Protein 3WCS (pdb70)

Sequence (478 aa):
ASQTSFSFQRFNETNLILQRDATVSSKGQLRLTNVNDNGEPTLSSLGRAFYSAPIQIWDNTTGAVASFATSFTFNIDVPNNSGPADGLAFVLLPVGSQPKDKGGLLGLFNNYKYDSNAHTVAVEFDTLYNVHWDPKPRHIGIDVNSIKSIKTTTWDFVKGENAEVLITYDSSTKLLVASLVYPSLKTSFIVSDTVDLKSVLPEWVIVGFTATTGITKGNVETNDILSWSFASKLSDGTASQTSFSFQRFNETNLILQRDATVSSKGQLRLTNVNEPTLSSLGRAFYSAPIQIWDNTTGAVASFATSFTFNIDVPNNSGPADGLAFVLLPVGSQPKDKGGLLGLFNNYKYDSNAHTVAVEFDTLYNVHWDPKPRHIGIDVNSIKSIKTTTWDFVKGENAEVLITYDSSTKLLVASLVYPSLKTSFIVSDTVDLKSVLPEWVIVGFTATTGITKGNVETNDILSWSFASKLSLNLANFAL

Structure (mmCIF, N/CA/C/O backbone):
data_3WCS
#
_entry.id   3WCS
#
_cell.length_a   76.579
_cell.length_b   196.193
_cell.length_c   98.655
_cell.angle_alpha   90.00
_cell.angle_beta   90.00
_cell.angle_gamma   90.00
#
_symmetry.space_group_name_H-M   'C 2 2 21'
#
loop_
_entity.id
_entity.type
_entity.pdbx_description
1 polymer Erythroagglutinin
2 branched beta-D-galactopyranose-(1-4)-2-acetamido-2-deoxy-beta-D-glucopyranose-(1-2)-alpha-D-mannopyranose
3 branched 2-acetamido-2-deoxy-beta-D-glucopyranose-(1-2)-alpha-D-mannopyranose
4 non-polymer 2-acetamido-2-deoxy-beta-D-glucopyranose
5 non-polymer 'MANGANESE (II) ION'
6 non-polymer 'CALCIUM ION'
7 non-polymer 1,2-ETHANEDIOL
8 water water
#
loop_
_atom_site.group_PDB
_atom_site.id
_atom_site.type_symbol
_atom_site.label_atom_id
_atom_site.label_alt_id
_atom_site.label_comp_id
_atom_site.label_asym_id
_atom_site.label_entity_id
_atom_site.label_seq_id
_atom_site.pdbx_PDB_ins_code
_atom_site.Cartn_x
_atom_site.Cartn_y
_atom_site.Cartn_z
_atom_site.occupancy
_atom_site.B_iso_or_equiv
_atom_site.auth_seq_id
_atom_site.auth_comp_id
_atom_site.auth_asym_id
_atom_site.auth_atom_id
_atom_site.pdbx_PDB_model_num
ATOM 1 N N . ALA A 1 1 ? 9.241 59.200 -32.221 1.00 31.65 22 ALA A N 1
ATOM 2 C CA . ALA A 1 1 ? 9.173 58.253 -33.369 1.00 30.59 22 ALA A CA 1
ATOM 3 C C . ALA A 1 1 ? 8.277 57.034 -33.112 1.00 28.67 22 ALA A C 1
ATOM 4 O O . ALA A 1 1 ? 7.202 56.926 -33.713 1.00 29.35 22 ALA A O 1
ATOM 6 N N . SER A 1 2 ? 8.724 56.087 -32.281 1.00 25.42 23 SER A N 1
ATOM 7 C CA . SER A 1 2 ? 7.786 55.149 -31.649 1.00 24.78 23 SER A CA 1
ATOM 8 C C . SER A 1 2 ? 7.424 55.779 -30.303 1.00 24.40 23 SER A C 1
ATOM 9 O O . SER A 1 2 ? 8.308 56.221 -29.580 1.00 22.39 23 SER A O 1
ATOM 12 N N . GLN A 1 3 ? 6.138 55.835 -29.960 1.00 21.38 24 GLN A N 1
ATOM 13 C CA . GLN A 1 3 ? 5.744 56.390 -28.664 1.00 24.09 24 GLN A CA 1
ATOM 14 C C . GLN A 1 3 ? 4.698 55.496 -28.013 1.00 23.02 24 GLN A C 1
ATOM 15 O O . GLN A 1 3 ? 3.823 54.965 -28.694 1.00 22.08 24 GLN A O 1
ATOM 21 N N . THR A 1 4 ? 4.794 55.328 -26.695 1.00 22.89 25 THR A N 1
ATOM 22 C CA . THR A 1 4 ? 3.794 54.563 -25.956 1.00 22.50 25 THR A CA 1
ATOM 23 C C . THR A 1 4 ? 3.483 55.305 -24.675 1.00 22.65 25 THR A C 1
ATOM 24 O O . THR A 1 4 ? 4.369 55.863 -24.045 1.00 20.90 25 THR A O 1
ATOM 28 N N . SER A 1 5 ? 2.214 55.335 -24.273 1.00 19.39 26 SER A N 1
ATOM 29 C CA . SER A 1 5 ? 1.923 55.843 -22.955 1.00 20.71 26 SER A CA 1
ATOM 30 C C . SER A 1 5 ? 0.652 55.189 -22.433 1.00 20.21 26 SER A C 1
ATOM 31 O O . SER A 1 5 ? -0.198 54.745 -23.204 1.00 21.81 26 SER A O 1
ATOM 34 N N . PHE A 1 6 ? 0.539 55.133 -21.117 1.00 18.21 27 PHE A N 1
ATOM 35 C CA . PHE A 1 6 ? -0.704 54.669 -20.502 1.00 17.39 27 PHE A CA 1
ATOM 36 C C . PHE A 1 6 ? -0.793 55.270 -19.114 1.00 18.38 27 PHE A C 1
ATOM 37 O O . PHE A 1 6 ? 0.201 55.652 -18.540 1.00 17.15 27 PHE A O 1
ATOM 45 N N . SER A 1 7 ? -2.001 55.374 -18.571 1.00 16.63 28 SER A N 1
ATOM 46 C CA . SER A 1 7 ? -2.133 55.915 -17.229 1.00 17.49 28 SER A CA 1
ATOM 47 C C . SER A 1 7 ? -3.373 55.283 -16.625 1.00 18.31 28 SER A C 1
ATOM 48 O O . SER A 1 7 ? -4.458 55.337 -17.237 1.00 18.56 28 SER A O 1
ATOM 51 N N . PHE A 1 8 ? -3.224 54.687 -15.441 1.00 17.69 29 PHE A N 1
ATOM 52 C CA . PHE A 1 8 ? -4.372 54.048 -14.779 1.00 18.53 29 PHE A CA 1
ATOM 53 C C . PHE A 1 8 ? -4.508 54.545 -13.348 1.00 19.02 29 PHE A C 1
ATOM 54 O O . PHE A 1 8 ? -3.530 54.596 -12.610 1.00 17.44 29 PHE A O 1
ATOM 62 N N . GLN A 1 9 ? -5.725 54.930 -12.961 1.00 18.71 30 GLN A N 1
ATOM 63 C CA . GLN A 1 9 ? -5.992 55.279 -11.554 1.00 19.87 30 GLN A CA 1
ATOM 64 C C . GLN A 1 9 ? -6.563 54.087 -10.797 1.00 19.41 30 GLN A C 1
ATOM 65 O O . GLN A 1 9 ? -6.513 54.051 -9.558 1.00 18.72 30 GLN A O 1
ATOM 71 N N . ARG A 1 10 ? -7.101 53.134 -11.557 1.00 18.66 31 ARG A N 1
ATOM 72 C CA . ARG A 1 10 ? -7.594 51.870 -11.052 1.00 18.09 31 ARG A CA 1
ATOM 73 C C . ARG A 1 10 ? -7.161 50.776 -11.997 1.00 17.39 31 ARG A C 1
ATOM 74 O O . ARG A 1 10 ? -7.095 51.000 -13.223 1.00 18.40 31 ARG A O 1
ATOM 82 N N . PHE A 1 11 ? -6.934 49.592 -11.454 1.00 17.66 32 PHE A N 1
ATOM 83 C CA . PHE A 1 11 ? -6.370 48.473 -12.202 1.00 18.60 32 PHE A CA 1
ATOM 84 C C . PHE A 1 11 ? -7.383 47.384 -12.490 1.00 19.30 32 PHE A C 1
ATOM 85 O O . PHE A 1 11 ? -8.414 47.256 -11.802 1.00 18.79 32 PHE A O 1
ATOM 93 N N . ASN A 1 12 ? -7.081 46.622 -13.532 1.00 18.86 33 ASN A N 1
ATOM 94 C CA . ASN A 1 12 ? -7.795 45.422 -13.878 1.00 20.60 33 ASN A CA 1
ATOM 95 C C . ASN A 1 12 ? -6.834 44.426 -14.489 1.00 20.77 33 ASN A C 1
ATOM 96 O O . ASN A 1 12 ? -5.920 44.812 -15.208 1.00 20.73 33 ASN A O 1
ATOM 101 N N . GLU A 1 13 ? -7.048 43.137 -14.237 1.00 20.81 34 GLU A N 1
ATOM 102 C CA . GLU A 1 13 ? -6.116 42.101 -14.691 1.00 22.80 34 GLU A CA 1
ATOM 103 C C . GLU A 1 13 ? -6.036 41.938 -16.221 1.00 20.89 34 GLU A C 1
ATOM 104 O O . GLU A 1 13 ? -5.063 41.406 -16.735 1.00 20.37 34 GLU A O 1
ATOM 110 N N . THR A 1 14 ? -7.061 42.408 -16.936 1.00 18.96 35 THR A N 1
ATOM 111 C CA . THR A 1 14 ? -7.166 42.141 -18.386 1.00 19.41 35 THR A CA 1
ATOM 112 C C . THR A 1 14 ? -5.966 42.605 -19.218 1.00 19.27 35 THR A C 1
ATOM 113 O O . THR A 1 14 ? -5.581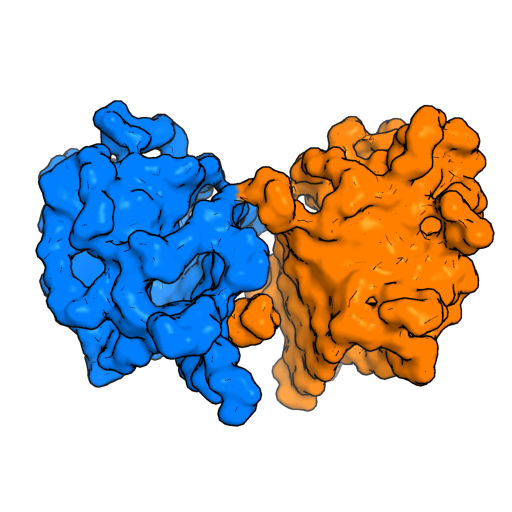 41.917 -20.157 1.00 20.46 35 THR A O 1
ATOM 117 N N . ASN A 1 15 ? -5.385 43.755 -18.866 1.00 18.16 36 ASN A N 1
ATOM 118 C CA . ASN A 1 15 ? -4.242 44.301 -19.612 1.00 17.87 36 ASN A CA 1
ATOM 119 C C . ASN A 1 15 ? -2.915 44.181 -18.853 1.00 17.98 36 ASN A C 1
ATOM 120 O O . ASN A 1 15 ? -1.944 44.854 -19.194 1.00 19.85 36 ASN A O 1
ATOM 125 N N . LEU A 1 16 ? -2.905 43.347 -17.818 1.00 17.03 37 LEU A N 1
ATOM 126 C CA . LEU A 1 16 ? -1.698 43.094 -17.017 1.00 17.60 37 LEU A CA 1
ATOM 127 C C . LEU A 1 16 ? -1.268 41.638 -17.125 1.00 18.41 37 LEU A C 1
ATOM 128 O O . LEU A 1 16 ? -2.077 40.760 -17.368 1.00 18.55 37 LEU A O 1
ATOM 133 N N . ILE A 1 17 ? 0.035 41.393 -16.976 1.00 17.84 38 ILE A N 1
ATOM 134 C CA . ILE A 1 17 ? 0.551 40.052 -16.790 1.00 19.09 38 ILE A CA 1
ATOM 135 C C . ILE A 1 17 ? 0.880 39.928 -15.307 1.00 19.80 38 ILE A C 1
ATOM 136 O O . ILE A 1 17 ? 1.771 40.616 -14.812 1.00 20.10 38 ILE A O 1
ATOM 141 N N . LEU A 1 18 ? 0.148 39.064 -14.601 1.00 19.32 39 LEU A N 1
ATOM 142 C CA . LEU A 1 18 ? 0.351 38.886 -13.170 1.00 19.30 39 LEU A CA 1
ATOM 143 C C . LEU A 1 18 ? 1.058 37.588 -12.878 1.00 19.40 39 LEU A C 1
ATOM 144 O O . LEU A 1 18 ? 0.706 36.526 -13.425 1.00 19.93 39 LEU A O 1
ATOM 149 N N . GLN A 1 19 ? 2.069 37.675 -12.016 1.00 19.15 40 GLN A N 1
ATOM 150 C CA . GLN A 1 19 ? 2.860 36.518 -11.647 1.00 18.49 40 GLN A CA 1
ATOM 151 C C . GLN A 1 19 ? 2.821 36.234 -10.153 1.00 18.34 40 GLN A C 1
ATOM 152 O O . GLN A 1 19 ? 2.880 37.152 -9.331 1.00 18.08 40 GLN A O 1
ATOM 158 N N . ARG A 1 20 ? 2.743 34.946 -9.824 1.00 18.91 41 ARG A N 1
ATOM 159 C CA . ARG A 1 20 ? 2.793 34.474 -8.439 1.00 21.16 41 ARG A CA 1
ATOM 160 C C . ARG A 1 20 ? 1.685 35.058 -7.592 1.00 20.58 41 ARG A C 1
ATOM 161 O O . ARG A 1 20 ? 0.508 34.866 -7.928 1.00 20.63 41 ARG A O 1
ATOM 169 N N . ASP A 1 21 ? 2.016 35.776 -6.515 1.00 19.74 42 ASP A N 1
ATOM 170 C CA . ASP A 1 21 ? 0.963 36.261 -5.600 1.00 20.38 42 ASP A CA 1
ATOM 171 C C . ASP A 1 21 ? 0.236 37.546 -5.997 1.00 20.02 42 ASP A C 1
ATOM 172 O O . ASP A 1 21 ? -0.681 37.951 -5.299 1.00 20.15 42 ASP A O 1
ATOM 177 N N . ALA A 1 22 ? 0.632 38.187 -7.102 1.00 19.09 43 ALA A N 1
ATOM 178 C CA . ALA A 1 22 ? 0.055 39.463 -7.488 1.00 17.84 43 ALA A CA 1
ATOM 179 C C . ALA A 1 22 ? -1.424 39.316 -7.828 1.00 17.91 43 ALA A C 1
ATOM 180 O O . ALA A 1 22 ? -1.788 38.394 -8.549 1.00 19.35 43 ALA A O 1
ATOM 182 N N . THR A 1 23 ? -2.244 40.217 -7.304 1.00 17.61 44 THR A N 1
ATOM 183 C CA . THR A 1 23 ? -3.689 40.236 -7.620 1.00 18.22 44 THR A CA 1
ATOM 184 C C . THR A 1 23 ? -4.164 41.648 -7.890 1.00 18.11 44 THR A C 1
ATOM 185 O O . THR A 1 23 ? -3.492 42.612 -7.539 1.00 19.44 44 THR A O 1
ATOM 189 N N . VAL A 1 24 ? -5.349 41.774 -8.500 1.00 17.97 45 VAL A N 1
ATOM 190 C CA 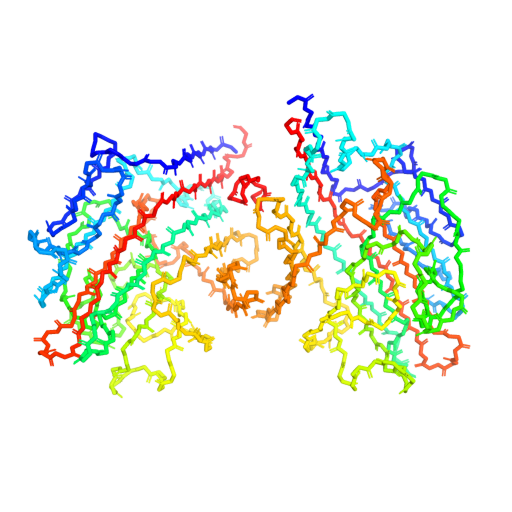. VAL A 1 24 ? -6.027 43.044 -8.547 1.00 17.35 45 VAL A CA 1
ATOM 191 C C . VAL A 1 24 ? -7.266 42.886 -7.653 1.00 17.66 45 VAL A C 1
ATOM 192 O O . VAL A 1 24 ? -8.031 41.925 -7.831 1.00 17.26 45 VAL A O 1
ATOM 196 N N . SER A 1 25 ? -7.414 43.793 -6.682 1.00 17.19 46 SER A N 1
ATOM 197 C CA . SER A 1 25 ? -8.515 43.716 -5.684 1.00 17.63 46 SER A CA 1
ATOM 198 C C . SER A 1 25 ? -9.826 44.222 -6.248 1.00 18.57 46 SER A C 1
ATOM 199 O O . SER A 1 25 ? -9.865 44.839 -7.299 1.00 18.18 46 SER A O 1
ATOM 202 N N . SER A 1 26 ? -10.896 44.022 -5.485 1.00 19.72 47 SER A N 1
ATOM 203 C CA . SER A 1 26 ? -12.207 44.507 -5.914 1.00 19.78 47 SER A CA 1
ATOM 204 C C . SER A 1 26 ? -12.307 46.045 -5.907 1.00 19.15 47 SER A C 1
ATOM 205 O O . SER A 1 26 ? -13.262 46.618 -6.466 1.00 20.10 47 SER A O 1
ATOM 208 N N . LYS A 1 27 ? -11.311 46.708 -5.297 1.00 17.16 48 LYS A N 1
ATOM 209 C CA . LYS A 1 27 ? -11.205 48.158 -5.303 1.00 17.03 48 LYS A CA 1
ATOM 210 C C . LYS A 1 27 ? -10.269 48.646 -6.425 1.00 17.49 48 LYS A C 1
ATOM 211 O O . LYS A 1 27 ? -10.016 49.845 -6.527 1.00 18.40 48 LYS A O 1
ATOM 217 N N . GLY A 1 28 ? -9.751 47.709 -7.215 1.00 18.16 49 GLY A N 1
ATOM 218 C CA . GLY A 1 28 ? -8.958 48.053 -8.399 1.00 18.10 49 GLY A CA 1
ATOM 219 C C . GLY A 1 28 ? -7.557 48.444 -7.950 1.00 18.79 49 GLY A C 1
ATOM 220 O O . GLY A 1 28 ? -6.905 49.276 -8.585 1.00 18.65 49 GLY A O 1
ATOM 221 N N . GLN A 1 29 ? -7.137 47.914 -6.805 1.00 18.28 50 GLN A N 1
ATOM 222 C CA . GLN A 1 29 ? -5.747 48.115 -6.353 1.00 17.37 50 GLN A CA 1
ATOM 223 C C . GLN A 1 29 ? -4.876 46.962 -6.816 1.00 16.95 50 GLN A C 1
ATOM 224 O O . GLN A 1 29 ? -5.274 45.800 -6.800 1.00 17.04 50 GLN A O 1
ATOM 230 N N . LEU A 1 30 ? -3.654 47.268 -7.265 1.00 17.23 51 LEU A N 1
ATOM 231 C CA . LEU A 1 30 ? -2.741 46.222 -7.666 1.00 15.98 51 LEU A CA 1
ATOM 232 C C . LEU A 1 30 ? -1.949 45.768 -6.445 1.00 17.79 51 LEU A C 1
ATOM 233 O O . LEU A 1 30 ? -1.037 46.463 -6.002 1.00 16.23 51 LEU A O 1
ATOM 238 N N . ARG A 1 31 ? -2.332 44.620 -5.887 1.00 17.04 52 ARG A N 1
ATOM 239 C CA . ARG A 1 31 ? -1.748 44.149 -4.623 1.00 16.79 52 ARG A CA 1
ATOM 240 C C . ARG A 1 31 ? -0.656 43.156 -4.989 1.00 16.44 52 ARG A C 1
ATOM 241 O O . ARG A 1 31 ? -0.904 41.994 -5.313 1.00 16.05 52 ARG A O 1
ATOM 249 N N . LEU A 1 32 ? 0.586 43.616 -4.974 1.00 17.07 53 LEU A N 1
ATOM 250 C CA . LEU A 1 32 ? 1.639 42.765 -5.477 1.00 17.53 53 LEU A CA 1
ATOM 251 C C . LEU A 1 32 ? 1.897 41.529 -4.628 1.00 18.69 53 LEU A C 1
ATOM 252 O O . LEU A 1 32 ? 2.221 40.476 -5.159 1.00 18.61 53 LEU A O 1
ATOM 257 N N . THR A 1 33 ? 1.769 41.668 -3.312 1.00 17.63 54 THR A N 1
ATOM 258 C CA . THR A 1 33 ? 1.989 40.538 -2.420 1.00 17.74 54 THR A CA 1
ATOM 259 C C . THR A 1 33 ? 0.707 40.164 -1.691 1.00 18.41 54 THR A C 1
ATOM 260 O O . THR A 1 33 ? -0.247 40.932 -1.669 1.00 19.54 54 THR A O 1
ATOM 264 N N . ASN A 1 34 ? 0.699 38.969 -1.119 1.00 19.15 55 ASN A N 1
ATOM 265 C CA . ASN A 1 34 ? -0.523 38.387 -0.563 1.00 20.99 55 ASN A CA 1
ATOM 266 C C . ASN A 1 34 ? -1.053 39.092 0.681 1.00 21.08 55 ASN A C 1
ATOM 267 O O . ASN A 1 34 ? -0.295 39.467 1.570 1.00 20.02 55 ASN A O 1
ATOM 272 N N . VAL A 1 35 ? -2.377 39.262 0.738 1.00 20.84 56 VAL A N 1
ATOM 273 C CA . VAL A 1 35 ? -3.030 39.827 1.908 1.00 23.27 56 VAL A CA 1
ATOM 274 C C . VAL A 1 35 ? -4.173 38.853 2.227 1.00 25.36 56 VAL A C 1
ATOM 275 O O . VAL A 1 35 ? -4.912 38.460 1.326 1.00 26.29 56 VAL A O 1
ATOM 279 N N . ASN A 1 36 ? -4.292 38.414 3.481 1.00 25.87 57 ASN A N 1
ATOM 280 C CA . ASN A 1 36 ? -5.303 37.387 3.790 1.00 26.96 57 ASN A CA 1
ATOM 281 C C . ASN A 1 36 ? -6.682 38.022 3.953 1.00 28.68 57 ASN A C 1
ATOM 282 O O . ASN A 1 36 ? -6.816 39.235 3.796 1.00 25.83 57 ASN A O 1
ATOM 287 N N . ASP A 1 37 ? -7.693 37.209 4.265 1.00 31.10 58 ASP A N 1
ATOM 288 C CA . ASP A 1 37 ? -9.064 37.712 4.397 1.00 34.62 58 ASP A CA 1
ATOM 289 C C . ASP A 1 37 ? -9.263 38.658 5.574 1.00 34.94 58 ASP A C 1
ATOM 290 O O . ASP A 1 37 ? -10.270 39.375 5.622 1.00 35.55 58 ASP A O 1
ATOM 295 N N . ASN A 1 38 ? -8.301 38.682 6.505 1.00 33.44 59 ASN A N 1
ATOM 296 C CA . ASN A 1 38 ? -8.320 39.633 7.629 1.00 32.87 59 ASN A CA 1
ATOM 297 C C . ASN A 1 38 ? -7.702 40.984 7.306 1.00 33.22 59 ASN A C 1
ATOM 298 O O . ASN A 1 38 ? -7.662 41.878 8.158 1.00 34.58 59 ASN A O 1
ATOM 303 N N . GLY A 1 39 ? -7.214 41.124 6.078 1.00 31.24 60 GLY A N 1
ATOM 304 C CA . GLY A 1 39 ? -6.568 42.347 5.632 1.00 29.37 60 GLY A CA 1
ATOM 305 C C . GLY A 1 39 ? -5.107 42.379 6.059 1.00 28.34 60 GLY A C 1
ATOM 306 O O . GLY A 1 39 ? -4.493 43.440 6.052 1.00 30.85 60 GLY A O 1
ATOM 307 N N . GLU A 1 40 ? -4.556 41.227 6.438 1.00 25.96 61 GLU A N 1
ATOM 308 C CA . GLU A 1 40 ? -3.178 41.188 6.965 1.00 27.47 61 GLU A CA 1
ATOM 309 C C . GLU A 1 40 ? -2.227 40.577 5.959 1.00 23.38 61 GLU A C 1
ATOM 310 O O . GLU A 1 40 ? -2.535 39.542 5.376 1.00 23.72 61 GLU A O 1
ATOM 316 N N . PRO A 1 41 ? -1.048 41.211 5.764 1.00 22.36 62 PRO A N 1
ATOM 317 C CA . PRO A 1 41 ? -0.086 40.683 4.809 1.00 21.79 62 PRO A CA 1
ATOM 318 C C . PRO A 1 41 ? 0.568 39.409 5.360 1.00 22.04 62 PRO A C 1
ATOM 319 O O . PRO A 1 41 ? 0.723 39.264 6.577 1.00 21.40 62 PRO A O 1
ATOM 323 N N . THR A 1 42 ? 0.938 38.493 4.476 1.00 21.99 63 THR A N 1
ATOM 324 C CA . THR A 1 42 ? 1.462 37.215 4.902 1.00 22.37 63 THR A CA 1
ATOM 325 C C . THR A 1 42 ? 2.941 37.068 4.532 1.00 22.64 63 THR A C 1
ATOM 326 O O . THR A 1 42 ? 3.444 37.793 3.658 1.00 22.84 63 THR A O 1
ATOM 330 N N . LEU A 1 43 ? 3.616 36.138 5.203 1.00 22.13 64 LEU A N 1
ATOM 331 C CA . LEU A 1 43 ? 5.072 35.950 5.046 1.00 22.21 64 LEU A CA 1
ATOM 332 C C . LEU A 1 43 ? 5.427 35.184 3.790 1.00 21.16 64 LEU A C 1
ATOM 333 O O . LEU A 1 43 ? 4.623 34.429 3.265 1.00 20.35 64 LEU A O 1
ATOM 338 N N . SER A 1 44 ? 6.671 35.351 3.341 1.00 20.62 65 SER A N 1
ATOM 339 C CA . SER A 1 44 ? 7.213 34.631 2.203 1.00 20.88 65 SER A CA 1
ATOM 340 C C . SER A 1 44 ? 6.390 34.800 0.922 1.00 20.53 65 SER A C 1
ATOM 341 O O . SER A 1 44 ? 6.324 33.891 0.109 1.00 20.79 65 SER A O 1
ATOM 344 N N . SER A 1 45 ? 5.825 35.994 0.749 1.00 19.94 66 SER A N 1
ATOM 345 C CA . SER A 1 45 ? 5.050 36.316 -0.444 1.00 19.97 66 SER A CA 1
ATOM 346 C C . SER A 1 45 ? 5.941 36.950 -1.523 1.00 20.40 66 SER A C 1
ATOM 347 O O . SER A 1 45 ? 6.924 37.620 -1.217 1.00 18.94 66 SER A O 1
ATOM 350 N N . LEU A 1 46 ? 5.597 36.700 -2.782 1.00 19.47 67 LEU A N 1
ATOM 351 C CA . LEU A 1 46 ? 6.299 37.292 -3.923 1.00 19.39 67 LEU A CA 1
ATOM 352 C C . LEU A 1 46 ? 5.241 37.465 -4.998 1.00 18.55 67 LEU A C 1
ATOM 353 O O . LEU A 1 46 ? 4.512 36.529 -5.281 1.00 19.66 67 LEU A O 1
ATOM 358 N N . GLY A 1 47 ? 5.165 38.654 -5.587 1.00 17.41 68 GLY A N 1
ATOM 359 C CA . GLY A 1 47 ? 4.333 38.825 -6.792 1.00 16.85 68 GLY A CA 1
ATOM 360 C C . GLY A 1 47 ? 4.965 39.832 -7.739 1.00 17.01 68 GLY A C 1
ATOM 361 O O . GLY A 1 47 ? 5.724 40.709 -7.307 1.00 15.53 68 GLY A O 1
ATOM 362 N N . ARG A 1 48 ? 4.619 39.736 -9.028 1.00 16.40 69 ARG A N 1
ATOM 363 C CA . ARG A 1 48 ? 5.109 40.692 -10.016 1.00 15.24 69 ARG A CA 1
ATOM 364 C C . ARG A 1 48 ? 3.966 40.990 -10.961 1.00 15.28 69 ARG A C 1
ATOM 365 O O . ARG A 1 48 ? 3.041 40.183 -11.090 1.00 15.45 69 ARG A O 1
ATOM 373 N N . ALA A 1 49 ? 3.986 42.170 -11.565 1.00 15.56 70 ALA A N 1
ATOM 374 C CA . ALA A 1 49 ? 2.909 42.579 -12.470 1.00 16.17 70 ALA A CA 1
ATOM 375 C C . ALA A 1 49 ? 3.488 43.446 -13.560 1.00 15.73 70 ALA A C 1
ATOM 376 O O . ALA A 1 49 ? 4.204 44.397 -13.269 1.00 17.03 70 ALA A O 1
ATOM 378 N N . PHE A 1 50 ? 3.126 43.165 -14.817 1.00 16.27 71 PHE A N 1
ATOM 379 C CA . PHE A 1 50 ? 3.630 43.957 -15.929 1.00 16.34 71 PHE A CA 1
ATOM 380 C C . PHE A 1 50 ? 2.537 44.415 -16.865 1.00 16.47 71 PHE A C 1
ATOM 381 O O . PHE A 1 50 ? 1.492 43.771 -16.963 1.00 16.34 71 PHE A O 1
ATOM 389 N N . TYR A 1 51 ? 2.802 45.504 -17.581 1.00 15.61 72 TYR A N 1
ATOM 390 C CA . TYR A 1 51 ? 1.891 45.893 -18.686 1.00 17.36 72 TYR A CA 1
ATOM 391 C C . TYR A 1 51 ? 1.892 44.837 -19.791 1.00 18.64 72 TYR A C 1
ATOM 392 O O . TYR A 1 51 ? 2.934 44.287 -20.118 1.00 18.01 72 TYR A O 1
ATOM 401 N N . SER A 1 52 ? 0.729 44.539 -20.376 1.00 17.83 73 SER A N 1
ATOM 402 C CA . SER A 1 52 ? 0.689 43.394 -21.289 1.00 19.38 73 SER A CA 1
ATOM 403 C C . SER A 1 52 ? 1.476 43.575 -22.607 1.00 19.54 73 SER A C 1
ATOM 404 O O . SER A 1 52 ? 1.888 42.570 -23.184 1.00 23.65 73 SER A O 1
ATOM 407 N N . ALA A 1 53 ? 1.719 44.808 -23.055 1.00 17.34 74 ALA A N 1
ATOM 408 C CA . ALA A 1 53 ? 2.485 45.023 -24.306 1.00 17.38 74 ALA A CA 1
ATOM 409 C C . ALA A 1 53 ? 3.974 45.245 -24.016 1.00 17.21 74 ALA A C 1
ATOM 410 O O . ALA A 1 53 ? 4.301 46.078 -23.177 1.00 17.05 74 ALA A O 1
ATOM 412 N N . PRO A 1 54 ? 4.864 44.541 -24.743 1.00 18.02 75 PRO A N 1
ATOM 413 C CA . PRO A 1 54 ? 6.301 44.868 -24.625 1.00 18.20 75 PRO A CA 1
ATOM 414 C C . PRO A 1 54 ? 6.593 46.278 -25.096 1.00 18.09 75 PRO A C 1
ATOM 415 O O . PRO A 1 54 ? 5.878 46.817 -25.952 1.00 17.61 75 PRO A O 1
ATOM 419 N N . ILE A 1 55 ? 7.666 46.859 -24.566 1.00 17.88 76 ILE A N 1
ATOM 420 C CA . ILE A 1 55 ? 8.042 48.232 -24.848 1.00 18.03 76 ILE A CA 1
ATOM 421 C C . ILE A 1 55 ? 9.432 48.172 -25.480 1.00 17.69 76 ILE A C 1
ATOM 422 O O . ILE A 1 55 ? 10.293 47.496 -24.939 1.00 17.25 76 ILE A O 1
ATOM 427 N N . GLN A 1 56 ? 9.629 48.839 -26.614 1.00 17.45 77 GLN A N 1
ATOM 428 C CA . GLN A 1 56 ? 10.969 48.897 -27.209 1.00 17.59 77 GLN A CA 1
ATOM 429 C C . GLN A 1 56 ? 11.845 49.944 -26.506 1.00 17.34 77 GLN A C 1
ATOM 430 O O . GLN A 1 56 ? 11.538 51.149 -26.478 1.00 16.59 77 GLN A O 1
ATOM 436 N N . ILE A 1 57 ? 12.981 49.462 -25.988 1.00 18.81 78 ILE A N 1
ATOM 437 C CA . ILE A 1 57 ? 13.903 50.264 -25.194 1.00 20.13 78 ILE A CA 1
ATOM 438 C C . ILE A 1 57 ? 15.061 50.760 -26.063 1.00 18.72 78 ILE A C 1
ATOM 439 O O . ILE A 1 57 ? 15.517 51.885 -25.905 1.00 18.96 78 ILE A O 1
ATOM 444 N N . TRP A 1 58 ? 15.487 49.935 -27.007 1.00 18.26 79 TRP A N 1
ATOM 445 C CA . TRP A 1 58 ? 16.509 50.372 -27.963 1.00 19.87 79 TRP A CA 1
ATOM 446 C C . TRP A 1 58 ? 16.421 49.642 -29.260 1.00 19.94 79 TRP A C 1
ATOM 447 O O . TRP A 1 58 ? 15.690 48.652 -29.379 1.00 19.33 79 TRP A O 1
ATOM 458 N N . ASP A 1 59 ? 17.140 50.140 -30.261 1.00 22.51 80 ASP A N 1
ATOM 459 C CA . ASP A 1 59 ? 17.097 49.576 -31.617 1.00 23.54 80 ASP A CA 1
ATOM 460 C C . ASP A 1 59 ? 18.513 49.311 -32.096 1.00 24.39 80 ASP A C 1
ATOM 461 O O . ASP A 1 59 ? 19.279 50.237 -32.169 1.00 22.66 80 ASP A O 1
ATOM 466 N N . ASN A 1 60 ? 18.811 48.068 -32.464 1.00 27.50 81 ASN A N 1
ATOM 467 C CA . ASN A 1 60 ? 20.180 47.655 -32.835 1.00 31.92 81 ASN A CA 1
ATOM 468 C C . ASN A 1 60 ? 20.584 48.111 -34.250 1.00 34.39 81 ASN A C 1
ATOM 469 O O . ASN A 1 60 ? 21.774 48.130 -34.569 1.00 37.58 81 ASN A O 1
ATOM 474 N N . THR A 1 61 ? 19.608 48.491 -35.081 1.00 31.87 82 THR A N 1
ATOM 475 C CA . THR A 1 61 ? 19.891 49.074 -36.412 1.00 31.45 82 THR A CA 1
ATOM 476 C C . THR A 1 61 ? 20.321 50.533 -36.298 1.00 30.43 82 THR A C 1
ATOM 477 O O . THR A 1 61 ? 21.381 50.910 -36.788 1.00 31.00 82 THR A O 1
ATOM 481 N N . THR A 1 62 ? 19.495 51.355 -35.653 1.00 27.06 83 THR A N 1
ATOM 482 C CA . THR A 1 62 ? 19.739 52.795 -35.602 1.00 25.36 83 THR A CA 1
ATOM 483 C C . THR A 1 62 ? 20.628 53.190 -34.431 1.00 24.51 83 THR A C 1
ATOM 484 O O . THR A 1 62 ? 21.175 54.285 -34.414 1.00 24.85 83 THR A O 1
ATOM 488 N N . GLY A 1 63 ? 20.730 52.305 -33.447 1.00 23.63 84 GLY A N 1
ATOM 489 C CA . GLY A 1 63 ? 21.438 52.620 -32.208 1.00 24.19 84 GLY A CA 1
ATOM 490 C C . GLY A 1 63 ? 20.646 53.509 -31.261 1.00 23.28 84 GLY A C 1
ATOM 491 O O . GLY A 1 63 ? 21.144 53.869 -30.191 1.00 24.24 84 GLY A O 1
ATOM 492 N N . ALA A 1 64 ? 19.408 53.867 -31.621 1.00 20.34 85 ALA A N 1
ATOM 493 C CA . ALA A 1 64 ? 18.628 54.767 -30.774 1.00 19.42 85 ALA A CA 1
ATOM 494 C C . ALA A 1 64 ? 18.259 54.058 -29.477 1.00 17.48 85 ALA A C 1
ATOM 495 O O . ALA A 1 64 ? 18.057 52.836 -29.470 1.00 17.25 85 ALA A O 1
ATOM 497 N N . VAL A 1 65 ? 18.167 54.844 -28.410 1.00 17.18 86 VAL A N 1
ATOM 498 C CA . VAL A 1 65 ? 17.742 54.363 -27.073 1.00 18.28 86 VAL A CA 1
ATOM 499 C C . VAL A 1 65 ? 16.585 55.242 -26.625 1.00 17.48 86 VAL A C 1
ATOM 500 O O . VAL A 1 65 ? 16.632 56.459 -26.767 1.00 18.12 86 VAL A O 1
ATOM 504 N N . ALA A 1 66 ? 15.540 54.613 -26.078 1.00 18.13 87 ALA A N 1
ATOM 505 C CA . ALA A 1 66 ? 14.373 55.347 -25.620 1.00 17.71 87 ALA A CA 1
ATOM 506 C C . ALA A 1 66 ? 14.642 56.218 -24.408 1.00 17.56 87 ALA A C 1
ATOM 507 O O . ALA A 1 66 ? 15.483 55.890 -23.561 1.00 18.30 87 ALA A O 1
ATOM 509 N N . SER A 1 67 ? 13.893 57.309 -24.308 1.00 17.55 88 SER A N 1
ATOM 510 C CA . SER A 1 67 ? 13.753 58.010 -23.045 1.00 17.00 88 SER A CA 1
ATOM 511 C C . SER A 1 67 ? 12.405 57.563 -22.483 1.00 18.00 88 SER A C 1
ATOM 512 O O . SER A 1 67 ? 11.490 57.254 -23.235 1.00 17.23 88 SER A O 1
ATOM 515 N N . PHE A 1 68 ? 12.298 57.471 -21.165 1.00 17.21 89 PHE A N 1
ATOM 516 C CA . PHE A 1 68 ? 10.996 57.086 -20.584 1.00 17.02 89 PHE A CA 1
ATOM 517 C C . PHE A 1 68 ? 10.787 57.779 -19.257 1.00 17.26 89 PHE A C 1
ATOM 518 O O . PHE A 1 68 ? 11.722 58.335 -18.660 1.00 17.64 89 PHE A O 1
ATOM 526 N N . ALA A 1 69 ? 9.546 57.750 -18.793 1.00 15.79 90 ALA A N 1
ATOM 527 C CA . ALA A 1 69 ? 9.272 58.242 -17.457 1.00 15.99 90 ALA A CA 1
ATOM 528 C C . ALA A 1 69 ? 8.113 57.428 -16.923 1.00 16.06 90 ALA A C 1
ATOM 529 O O . ALA A 1 69 ? 7.239 57.017 -17.671 1.00 17.75 90 ALA A O 1
ATOM 531 N N . THR A 1 70 ? 8.114 57.200 -15.619 1.00 15.51 91 THR A N 1
ATOM 532 C CA . THR A 1 70 ? 6.966 56.522 -15.009 1.00 15.82 91 THR A CA 1
ATOM 533 C C . THR A 1 70 ? 6.632 57.175 -13.670 1.00 15.84 91 THR A C 1
ATOM 534 O O . THR A 1 70 ? 7.505 57.644 -12.950 1.00 15.46 91 THR A O 1
ATOM 538 N N . SER A 1 71 ? 5.348 57.251 -13.358 1.00 15.69 92 SER A N 1
ATOM 539 C CA . SER A 1 71 ? 4.950 57.713 -12.028 1.00 16.26 92 SER A CA 1
ATOM 540 C C . SER A 1 71 ? 4.017 56.664 -11.443 1.00 16.41 92 SER A C 1
ATOM 541 O O . SER A 1 71 ? 3.349 55.960 -12.179 1.00 17.08 92 SER A O 1
ATOM 544 N N . PHE A 1 72 ? 3.996 56.535 -10.124 1.00 15.21 93 PHE A N 1
ATOM 545 C CA . PHE A 1 72 ? 3.030 55.646 -9.484 1.00 15.68 93 PHE A CA 1
ATOM 546 C C . PHE A 1 72 ? 2.869 56.020 -8.025 1.00 15.88 93 PHE A C 1
ATOM 547 O O . PHE A 1 72 ? 3.781 56.598 -7.405 1.00 16.39 93 PHE A O 1
ATOM 555 N N . THR A 1 73 ? 1.688 55.721 -7.497 1.00 15.50 94 THR A N 1
ATOM 556 C CA . THR A 1 73 ? 1.430 55.842 -6.071 1.00 15.84 94 THR A CA 1
ATOM 557 C C . THR A 1 73 ? 1.419 54.453 -5.456 1.00 15.49 94 THR A C 1
ATOM 558 O O . THR A 1 73 ? 0.859 53.526 -6.001 1.00 15.28 94 THR A O 1
ATOM 562 N N . PHE A 1 74 ? 2.120 54.286 -4.336 1.00 16.85 95 PHE A N 1
ATOM 563 C CA . PHE A 1 74 ? 2.111 52.999 -3.645 1.00 16.10 95 PHE A CA 1
ATOM 564 C C . PHE A 1 74 ? 1.835 53.182 -2.169 1.00 16.12 95 PHE A C 1
ATOM 565 O O . PHE A 1 74 ? 2.045 54.270 -1.606 1.00 17.22 95 PHE A O 1
ATOM 573 N N . ASN A 1 75 ? 1.326 52.119 -1.569 1.00 15.67 96 ASN A N 1
ATOM 574 C CA . ASN A 1 75 ? 1.071 52.132 -0.139 1.00 15.69 96 ASN A CA 1
ATOM 575 C C . ASN A 1 75 ? 1.656 50.868 0.448 1.00 15.74 96 ASN A C 1
ATOM 576 O O . ASN A 1 75 ? 1.229 49.776 0.116 1.00 16.52 96 ASN A O 1
ATOM 581 N N . ILE A 1 76 ? 2.657 51.026 1.308 1.00 16.29 97 ILE A N 1
ATOM 582 C CA . ILE A 1 76 ? 3.232 49.923 2.042 1.00 15.51 97 ILE A CA 1
ATOM 583 C C . ILE A 1 76 ? 2.813 50.127 3.484 1.00 16.54 97 ILE A C 1
ATOM 584 O O . ILE A 1 76 ? 3.070 51.183 4.063 1.00 18.03 97 ILE A O 1
ATOM 589 N N . ASP A 1 77 ? 2.126 49.143 4.033 1.00 18.61 98 ASP A N 1
ATOM 590 C CA . ASP A 1 77 ? 1.617 49.241 5.402 1.00 19.36 98 ASP A CA 1
ATOM 591 C C . ASP A 1 77 ? 2.045 48.000 6.171 1.00 19.05 98 ASP A C 1
ATOM 592 O O . ASP A 1 77 ? 2.322 46.955 5.577 1.00 18.71 98 ASP A O 1
ATOM 597 N N . VAL A 1 78 ? 2.082 48.122 7.502 1.00 19.33 99 VAL A N 1
ATOM 598 C CA . VAL A 1 78 ? 2.718 47.138 8.362 1.00 19.96 99 VAL A CA 1
ATOM 599 C C . VAL A 1 78 ? 1.812 46.916 9.573 1.00 19.89 99 VAL A C 1
ATOM 600 O O . VAL A 1 78 ? 1.356 47.889 10.160 1.00 20.63 99 VAL A O 1
ATOM 604 N N . PRO A 1 79 ? 1.588 45.656 9.956 1.00 21.45 100 PRO A N 1
ATOM 605 C CA . PRO A 1 79 ? 0.774 45.419 11.164 1.00 24.76 100 PRO A CA 1
ATOM 606 C C . PRO A 1 79 ? 1.494 45.880 12.420 1.00 28.98 100 PRO A C 1
ATOM 607 O O . PRO A 1 79 ? 2.724 45.897 12.453 1.00 28.04 100 PRO A O 1
ATOM 611 N N . ASN A 1 80 ? 0.738 46.248 13.453 1.00 31.58 101 ASN A N 1
ATOM 612 C CA . ASN A 1 80 ? 1.349 46.575 14.739 1.00 35.39 101 ASN A CA 1
ATOM 613 C C . ASN A 1 80 ? 2.140 45.352 15.242 1.00 35.22 101 ASN A C 1
ATOM 614 O O . ASN A 1 80 ? 1.755 44.210 14.989 1.00 34.86 101 ASN A O 1
ATOM 619 N N . ASN A 1 81 ? 3.264 45.594 15.908 1.00 38.10 102 ASN A N 1
ATOM 620 C CA . ASN A 1 81 ? 4.137 44.504 16.389 1.00 38.93 102 ASN A CA 1
ATOM 621 C C . ASN A 1 81 ? 4.935 43.757 15.316 1.00 35.85 102 ASN A C 1
ATOM 622 O O . ASN A 1 81 ? 5.546 42.714 15.592 1.00 34.83 102 ASN A O 1
ATOM 627 N N . SER A 1 82 ? 4.914 44.282 14.093 1.00 31.09 103 SER A N 1
ATOM 628 C CA . SER A 1 82 ? 5.870 43.869 13.053 1.00 27.64 103 SER A CA 1
ATOM 629 C C . SER A 1 82 ? 6.659 45.089 12.579 1.00 23.53 103 SER A C 1
ATOM 630 O O . SER A 1 82 ? 6.249 46.235 12.793 1.00 22.86 103 SER A O 1
ATOM 633 N N . GLY A 1 83 ? 7.816 44.841 11.961 1.00 22.70 104 GLY A N 1
ATOM 634 C CA . GLY A 1 83 ? 8.470 45.850 11.146 1.00 20.56 104 GLY A CA 1
ATOM 635 C C . GLY A 1 83 ? 8.222 45.475 9.683 1.00 20.43 104 GLY A C 1
ATOM 636 O O . GLY A 1 83 ? 7.733 44.367 9.398 1.00 19.97 104 GLY A O 1
ATOM 637 N N . PRO A 1 84 ? 8.582 46.370 8.751 1.00 20.10 105 PRO A N 1
ATOM 638 C CA . PRO A 1 84 ? 8.343 46.085 7.334 1.00 19.90 105 PRO A CA 1
ATOM 639 C C . PRO A 1 84 ? 9.382 45.144 6.721 1.00 19.75 105 PRO A C 1
ATOM 640 O O . PRO A 1 84 ? 10.540 45.115 7.160 1.00 20.15 105 PRO A O 1
ATOM 644 N N . ALA A 1 85 ? 8.976 44.387 5.701 1.00 18.10 106 ALA A N 1
ATOM 645 C CA . ALA A 1 85 ? 9.900 43.704 4.774 1.00 16.99 106 ALA A CA 1
ATOM 646 C C . ALA A 1 85 ? 9.085 43.209 3.581 1.00 17.06 106 ALA A C 1
ATOM 647 O O . ALA A 1 85 ? 7.899 42.880 3.750 1.00 17.63 106 ALA A O 1
ATOM 649 N N . ASP A 1 86 ? 9.660 43.128 2.379 1.00 17.27 107 ASP A N 1
ATOM 650 C CA . ASP A 1 86 ? 11.079 43.451 2.070 1.00 16.93 107 ASP A CA 1
ATOM 651 C C . ASP A 1 86 ? 11.192 44.665 1.163 1.00 17.28 107 ASP A C 1
ATOM 652 O O . ASP A 1 86 ? 12.267 45.276 1.045 1.00 18.14 107 ASP A O 1
ATOM 657 N N . GLY A 1 87 ? 10.101 44.966 0.452 1.00 17.23 108 GLY A N 1
ATOM 658 C CA . GLY A 1 87 ? 10.046 46.171 -0.367 1.00 15.99 108 GLY A CA 1
ATOM 659 C C . GLY A 1 87 ? 9.427 45.898 -1.716 1.00 14.82 108 GLY A C 1
ATOM 660 O O . GLY A 1 87 ? 8.920 44.797 -1.967 1.00 16.79 108 GLY A O 1
ATOM 661 N N . LEU A 1 88 ? 9.445 46.914 -2.567 1.00 13.88 109 LEU A N 1
ATOM 662 C CA . LEU A 1 88 ? 8.954 46.776 -3.938 1.00 15.33 109 LEU A CA 1
ATOM 663 C C . LEU A 1 88 ? 9.858 47.506 -4.922 1.00 15.30 109 LEU A C 1
ATOM 664 O O . LEU A 1 88 ? 10.663 48.359 -4.532 1.00 15.49 109 LEU A O 1
ATOM 669 N N . ALA A 1 89 ? 9.714 47.196 -6.208 1.00 15.23 110 ALA A N 1
ATOM 670 C CA . ALA A 1 89 ? 10.540 47.849 -7.207 1.00 14.59 110 ALA A CA 1
ATOM 671 C C . ALA A 1 89 ? 9.788 47.985 -8.517 1.00 14.43 110 ALA A C 1
ATOM 672 O O . ALA A 1 89 ? 8.962 47.126 -8.863 1.00 14.10 110 ALA A O 1
ATOM 674 N N . PHE A 1 90 ? 10.062 49.089 -9.202 1.00 14.32 111 PHE A N 1
ATOM 675 C CA . PHE A 1 90 ? 9.728 49.249 -10.602 1.00 14.44 111 PHE A CA 1
ATOM 676 C C . PHE A 1 90 ? 10.838 48.635 -11.450 1.00 14.89 111 PHE A C 1
ATOM 677 O O . PHE A 1 90 ? 12.043 48.859 -11.157 1.00 15.94 111 PHE A O 1
ATOM 685 N N . VAL A 1 91 ? 10.463 47.850 -12.466 1.00 14.96 112 VAL A N 1
ATOM 686 C CA . VAL A 1 91 ? 11.452 47.049 -13.209 1.00 15.36 112 VAL A CA 1
ATOM 687 C C . VAL A 1 91 ? 11.299 47.107 -14.724 1.00 17.05 112 VAL A C 1
ATOM 688 O O . VAL A 1 91 ? 10.188 47.289 -15.250 1.00 16.67 112 VAL A O 1
ATOM 692 N N . LEU A 1 92 ? 12.440 46.980 -15.404 1.00 16.73 113 LEU A N 1
ATOM 693 C CA . LEU A 1 92 ? 12.474 46.669 -16.835 1.00 17.37 113 LEU A CA 1
ATOM 694 C C . LEU A 1 92 ? 13.166 45.319 -16.988 1.00 17.13 113 LEU A C 1
ATOM 695 O O . LEU A 1 92 ? 14.288 45.128 -16.495 1.00 16.56 113 LEU A O 1
ATOM 700 N N . LEU A 1 93 ? 12.497 44.380 -17.656 1.00 16.52 114 LEU A N 1
ATOM 701 C CA . LEU A 1 93 ? 12.944 42.978 -17.722 1.00 17.64 114 LEU A CA 1
ATOM 702 C C . LEU A 1 93 ? 12.741 42.402 -19.115 1.00 19.45 114 LEU A C 1
ATOM 703 O O . LEU A 1 93 ? 11.914 42.929 -19.866 1.00 18.22 114 LEU A O 1
ATOM 708 N N . PRO A 1 94 ? 13.466 41.310 -19.462 1.00 19.82 115 PRO A N 1
ATOM 709 C CA . PRO A 1 94 ? 13.203 40.667 -20.758 1.00 19.45 115 PRO A CA 1
ATOM 710 C C . PRO A 1 94 ? 11.767 40.193 -20.888 1.00 19.54 115 PRO A C 1
ATOM 711 O O . PRO A 1 94 ? 11.160 39.740 -19.905 1.00 18.41 115 PRO A O 1
ATOM 715 N N . VAL A 1 95 ? 11.248 40.249 -22.108 1.00 19.63 116 VAL A N 1
ATOM 716 C CA . VAL A 1 95 ? 9.951 39.629 -22.385 1.00 19.70 116 VAL A CA 1
ATOM 717 C C . VAL A 1 95 ? 10.017 38.148 -21.967 1.00 20.49 116 VAL A C 1
ATOM 718 O O . VAL A 1 95 ? 11.015 37.467 -22.229 1.00 22.40 116 VAL A O 1
ATOM 722 N N . GLY A 1 96 ? 8.991 37.669 -21.272 1.00 20.77 117 GLY A N 1
ATOM 723 C CA . GLY A 1 96 ? 8.954 36.273 -20.820 1.00 21.68 117 GLY A CA 1
ATOM 724 C C . GLY A 1 96 ? 9.606 36.021 -19.464 1.00 22.97 117 GLY A C 1
ATOM 725 O O . GLY A 1 96 ? 9.593 34.894 -18.966 1.00 22.17 117 GLY A O 1
ATOM 726 N N . SER A 1 97 ? 10.168 37.071 -18.861 1.00 21.73 118 SER A N 1
ATOM 727 C CA . SER A 1 97 ? 10.855 36.940 -17.573 1.00 22.15 118 SER A CA 1
ATOM 728 C C . SER A 1 97 ? 9.960 36.304 -16.517 1.00 21.96 118 SER A C 1
ATOM 729 O O . SER A 1 97 ? 8.789 36.695 -16.378 1.00 20.53 118 SER A O 1
ATOM 732 N N . GLN A 1 98 ? 10.520 35.334 -15.783 1.00 21.90 119 GLN A N 1
ATOM 733 C CA . GLN A 1 98 ? 9.833 34.647 -14.679 1.00 22.66 119 GLN A CA 1
ATOM 734 C C . GLN A 1 98 ? 10.454 35.035 -13.323 1.00 21.89 119 GLN A C 1
ATOM 735 O O . GLN A 1 98 ? 11.616 35.446 -13.275 1.00 21.64 119 GLN A O 1
ATOM 741 N N . PRO A 1 99 ? 9.679 34.913 -12.222 1.00 21.26 120 PRO A N 1
ATOM 742 C CA . PRO A 1 99 ? 10.189 35.327 -10.911 1.00 21.20 120 PRO A CA 1
ATOM 743 C C . PRO A 1 99 ? 11.439 34.551 -10.464 1.00 22.23 120 PRO A C 1
ATOM 744 O O . PRO A 1 99 ? 11.571 33.349 -10.753 1.00 22.70 120 PRO A O 1
ATOM 748 N N . LYS A 1 100 ? 12.324 35.257 -9.769 1.00 22.95 121 LYS A N 1
ATOM 749 C CA . LYS A 1 100 ? 13.523 34.668 -9.169 1.00 23.80 121 LYS A CA 1
ATOM 750 C C . LYS A 1 100 ? 13.279 34.507 -7.661 1.00 24.42 121 LYS A C 1
ATOM 751 O O . LYS A 1 100 ? 12.142 34.296 -7.237 1.00 24.08 121 LYS A O 1
ATOM 757 N N . ASP A 1 101 ? 14.327 34.595 -6.849 1.00 24.74 122 ASP A N 1
ATOM 758 C CA . ASP A 1 101 ? 14.184 34.328 -5.421 1.00 25.61 122 ASP A CA 1
ATOM 759 C C . ASP A 1 101 ? 13.429 35.421 -4.642 1.00 24.64 122 ASP A C 1
ATOM 760 O O . ASP A 1 101 ? 13.458 36.614 -5.004 1.00 22.26 122 ASP A O 1
ATOM 765 N N . LYS A 1 102 ? 12.792 34.995 -3.551 1.00 23.19 123 LYS A N 1
ATOM 766 C CA . LYS A 1 102 ? 11.929 35.866 -2.756 1.00 23.73 123 LYS A CA 1
ATOM 767 C C . LYS A 1 102 ? 12.679 36.653 -1.670 1.00 21.66 123 LYS A C 1
ATOM 768 O O . LYS A 1 102 ? 13.916 36.779 -1.705 1.00 21.09 123 LYS A O 1
ATOM 774 N N . GLY A 1 103 ? 11.932 37.203 -0.719 1.00 20.77 124 GLY A N 1
ATOM 775 C CA . GLY A 1 103 ? 12.547 37.964 0.378 1.00 18.97 124 GLY A CA 1
ATOM 776 C C . GLY A 1 103 ? 13.394 39.146 -0.087 1.00 18.71 124 GLY A C 1
ATOM 777 O O . GLY A 1 103 ? 12.980 39.928 -0.944 1.00 17.90 124 GLY A O 1
ATOM 778 N N . GLY A 1 104 ? 14.606 39.262 0.456 1.00 17.73 125 GLY A N 1
ATOM 779 C CA . GLY A 1 104 ? 15.451 40.411 0.164 1.00 18.25 125 GLY A CA 1
ATOM 780 C C . GLY A 1 104 ? 15.937 40.487 -1.286 1.00 17.30 125 GLY A C 1
ATOM 781 O O . GLY A 1 104 ? 16.466 41.491 -1.711 1.00 17.27 125 GLY A O 1
ATOM 782 N N . LEU A 1 105 ? 15.779 39.415 -2.039 1.00 17.55 126 LEU A N 1
ATOM 783 C CA . LEU A 1 105 ? 16.178 39.436 -3.438 1.00 17.59 126 LEU A CA 1
ATOM 784 C C . LEU A 1 105 ? 15.054 39.952 -4.362 1.00 18.48 126 LEU A C 1
ATOM 785 O O . LEU A 1 105 ? 15.241 40.087 -5.575 1.00 18.77 126 LEU A O 1
ATOM 790 N N . LEU A 1 106 ? 13.897 40.244 -3.764 1.00 18.08 127 LEU A N 1
ATOM 791 C CA . LEU A 1 106 ? 12.823 41.000 -4.440 1.00 18.88 127 LEU A CA 1
ATOM 792 C C . LEU A 1 106 ? 12.204 40.325 -5.679 1.00 18.95 127 LEU A C 1
ATOM 793 O O . LEU A 1 106 ? 11.518 40.976 -6.491 1.00 19.30 127 LEU A O 1
ATOM 798 N N . GLY A 1 107 ? 12.397 39.025 -5.807 1.00 17.97 128 GLY A N 1
ATOM 799 C CA . GLY A 1 107 ? 11.895 38.299 -6.983 1.00 18.32 128 GLY A CA 1
ATOM 800 C C . GLY A 1 107 ? 12.690 38.587 -8.237 1.00 19.36 128 GLY A C 1
ATOM 801 O O . GLY A 1 107 ? 12.248 38.254 -9.330 1.00 19.88 128 GLY A O 1
ATOM 802 N N . LEU A 1 108 ? 13.885 39.164 -8.086 1.00 19.15 129 LEU A N 1
ATOM 803 C CA . LEU A 1 108 ? 14.669 39.619 -9.239 1.00 18.96 129 LEU A CA 1
ATOM 804 C C . LEU A 1 108 ? 16.025 38.928 -9.383 1.00 20.28 129 LEU A C 1
ATOM 805 O O . LEU A 1 108 ? 16.600 38.897 -10.473 1.00 20.16 129 LEU A O 1
ATOM 810 N N . PHE A 1 109 ? 16.518 38.368 -8.292 1.00 20.51 130 PHE A N 1
ATOM 811 C CA . PHE 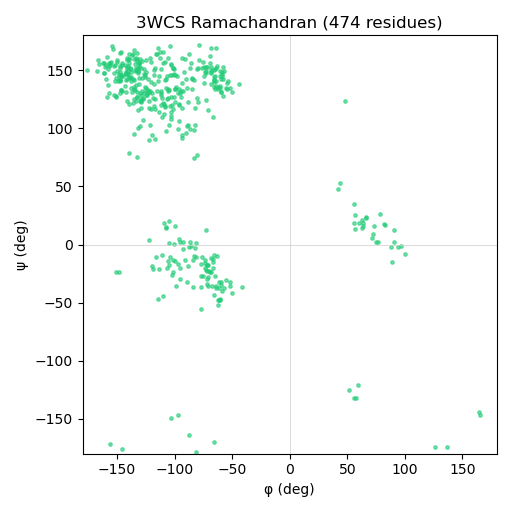A 1 109 ? 17.846 37.754 -8.306 1.00 22.14 130 PHE A CA 1
ATOM 812 C C . PHE A 1 109 ? 17.854 36.423 -7.572 1.00 22.78 130 PHE A C 1
ATOM 813 O O . PHE A 1 109 ? 16.927 36.123 -6.816 1.00 23.11 130 PHE A O 1
ATOM 821 N N . ASN A 1 110 ? 18.900 35.620 -7.806 1.00 24.69 131 ASN A N 1
ATOM 822 C CA . ASN A 1 110 ? 19.020 34.296 -7.192 1.00 26.55 131 ASN A CA 1
ATOM 823 C C . ASN A 1 110 ? 20.036 34.283 -6.065 1.00 26.91 131 ASN A C 1
ATOM 824 O O . ASN A 1 110 ? 20.064 33.357 -5.253 1.00 25.60 131 ASN A O 1
ATOM 829 N N . ASN A 1 111 ? 20.880 35.301 -6.049 1.00 25.94 132 ASN A N 1
ATOM 830 C CA . ASN A 1 111 ? 21.855 35.533 -4.991 1.00 28.59 132 ASN A CA 1
ATOM 831 C C . ASN A 1 111 ? 22.186 37.013 -5.015 1.00 27.66 132 ASN A C 1
ATOM 832 O O . ASN A 1 111 ? 21.543 37.761 -5.741 1.00 28.70 132 ASN A O 1
ATOM 837 N N . TYR A 1 112 ? 23.190 37.439 -4.248 1.00 28.22 133 TYR A N 1
ATOM 838 C CA . TYR A 1 112 ? 23.538 38.856 -4.199 1.00 27.55 133 TYR A CA 1
ATOM 839 C C . TYR A 1 112 ? 24.811 39.247 -4.967 1.00 28.94 133 TYR A C 1
ATOM 840 O O . TYR A 1 112 ? 25.384 40.310 -4.733 1.00 28.36 133 TYR A O 1
ATOM 849 N N . LYS A 1 113 ? 25.228 38.403 -5.902 1.00 28.75 134 LYS A N 1
ATOM 850 C CA . LYS A 1 113 ? 26.357 38.744 -6.771 1.00 30.91 134 LYS A CA 1
ATOM 851 C C . LYS A 1 113 ? 25.885 39.449 -8.053 1.00 30.79 134 LYS A C 1
ATOM 852 O O . LYS A 1 113 ? 24.700 39.365 -8.442 1.00 28.62 134 LYS A O 1
ATOM 858 N N . TYR A 1 114 ? 26.804 40.167 -8.687 1.00 29.19 135 TYR A N 1
ATOM 859 C CA . TYR A 1 114 ? 26.543 40.759 -9.980 1.00 30.00 135 TYR A CA 1
ATOM 860 C C . TYR A 1 114 ? 26.321 39.630 -10.979 1.00 30.99 135 TYR A C 1
ATOM 861 O O . TYR A 1 114 ? 27.036 38.634 -10.958 1.00 29.44 135 TYR A O 1
ATOM 870 N N . ASP A 1 115 ? 25.312 39.780 -11.833 1.00 29.98 136 ASP A N 1
ATOM 871 C CA . ASP A 1 115 ? 25.025 38.801 -12.872 1.00 31.66 136 ASP A CA 1
ATOM 872 C C . ASP A 1 115 ? 24.830 39.527 -14.193 1.00 32.05 136 ASP A C 1
ATOM 873 O O . ASP A 1 115 ? 23.762 40.088 -14.441 1.00 30.04 136 ASP A O 1
ATOM 878 N N . SER A 1 116 ? 25.866 39.520 -15.033 1.00 33.78 137 SER A N 1
ATOM 879 C CA . SER A 1 116 ? 25.837 40.221 -16.320 1.00 36.10 137 SER A CA 1
ATOM 880 C C . SER A 1 116 ? 24.781 39.690 -17.300 1.00 35.60 137 SER A C 1
ATOM 881 O O . SER A 1 116 ? 24.546 40.305 -18.337 1.00 39.37 137 SER A O 1
ATOM 884 N N . ASN A 1 117 ? 24.167 38.551 -16.982 1.00 34.33 138 ASN A N 1
ATOM 885 C CA . ASN A 1 117 ? 23.094 37.992 -17.813 1.00 35.48 138 ASN A CA 1
ATOM 886 C C . ASN A 1 117 ? 21.704 38.124 -17.178 1.00 32.08 138 ASN A C 1
ATOM 887 O O . ASN A 1 117 ? 20.747 37.478 -17.614 1.00 31.08 138 ASN A O 1
ATOM 892 N N . ALA A 1 118 ? 21.597 38.964 -16.147 1.00 28.45 139 ALA A N 1
ATOM 893 C CA . ALA A 1 118 ? 20.308 39.189 -15.486 1.00 27.47 139 ALA A CA 1
ATOM 894 C C . ALA A 1 118 ? 19.395 40.078 -16.340 1.00 25.84 139 ALA A C 1
ATOM 895 O O . ALA A 1 118 ? 18.164 39.996 -16.238 1.00 24.56 139 ALA A O 1
ATOM 897 N N . HIS A 1 119 ? 20.011 40.923 -17.164 1.00 23.51 140 HIS A N 1
ATOM 898 C CA . HIS A 1 119 ? 19.299 41.918 -17.999 1.00 24.26 140 HIS A CA 1
ATOM 899 C C . HIS A 1 119 ? 18.216 42.613 -17.212 1.00 22.54 140 HIS A C 1
ATOM 900 O O . HIS A 1 119 ? 17.058 42.620 -17.616 1.00 22.50 140 HIS A O 1
ATOM 907 N N . THR A 1 120 ? 18.589 43.166 -16.060 1.00 20.31 141 THR A N 1
ATOM 908 C CA . THR A 1 120 ? 17.631 43.737 -15.098 1.00 19.85 141 THR A CA 1
ATOM 909 C C . THR A 1 120 ? 18.041 45.146 -14.751 1.00 19.23 141 THR A C 1
ATOM 910 O O . THR A 1 120 ? 19.202 45.394 -14.349 1.00 19.58 141 THR A O 1
ATOM 914 N N . VAL A 1 121 ? 17.115 46.078 -14.941 1.00 17.55 142 VAL A N 1
ATOM 915 C CA . VAL A 1 121 ? 17.256 47.432 -14.406 1.00 17.05 142 VAL A CA 1
ATOM 916 C C . VAL A 1 121 ? 16.028 47.667 -13.536 1.00 18.25 142 VAL A C 1
ATOM 917 O O . VAL A 1 121 ? 14.907 47.428 -13.993 1.00 18.44 142 VAL A O 1
ATOM 921 N N . ALA A 1 122 ? 16.227 48.140 -12.311 1.00 16.59 143 ALA A N 1
ATOM 922 C CA . ALA A 1 122 ? 15.093 48.316 -11.382 1.00 16.58 143 ALA A CA 1
ATOM 923 C C . ALA A 1 122 ? 15.322 49.525 -10.505 1.00 17.18 143 ALA A C 1
ATOM 924 O O . ALA A 1 122 ? 16.467 49.885 -10.250 1.00 17.33 143 ALA A O 1
ATOM 926 N N . VAL A 1 123 ? 14.241 50.127 -10.005 1.00 15.42 144 VAL A N 1
ATOM 927 C CA . VAL A 1 123 ? 14.370 51.135 -8.953 1.00 15.10 144 VAL A CA 1
ATOM 928 C C . VAL A 1 123 ? 13.652 50.564 -7.741 1.00 15.57 144 VAL A C 1
ATOM 929 O O . VAL A 1 123 ? 12.429 50.363 -7.775 1.00 15.47 144 VAL A O 1
ATOM 933 N N . GLU A 1 124 ? 14.412 50.327 -6.670 1.00 15.03 145 GLU A N 1
ATOM 934 C CA . GLU A 1 124 ? 13.895 49.638 -5.488 1.00 16.01 145 GLU A CA 1
ATOM 935 C C . GLU A 1 124 ? 13.572 50.574 -4.336 1.00 15.41 145 GLU A C 1
ATOM 936 O O . GLU A 1 124 ? 14.199 51.624 -4.169 1.00 15.68 145 GLU A O 1
ATOM 942 N N . PHE A 1 125 ? 12.514 50.202 -3.601 1.00 14.98 146 PHE A N 1
ATOM 943 C CA . PHE A 1 125 ? 12.055 50.904 -2.413 1.00 15.72 146 PHE A CA 1
ATOM 944 C C . PHE A 1 125 ? 12.168 49.846 -1.331 1.00 17.04 146 PHE A C 1
ATOM 945 O O . PHE A 1 125 ? 11.313 48.988 -1.187 1.00 15.61 146 PHE A O 1
ATOM 953 N N . ASP A 1 126 ? 13.321 49.872 -0.651 1.00 16.81 147 ASP A N 1
ATOM 954 C CA . ASP A 1 126 ? 13.809 48.719 0.166 1.00 18.82 147 ASP A CA 1
ATOM 955 C C . ASP A 1 126 ? 13.578 49.046 1.646 1.00 17.10 147 ASP A C 1
ATOM 956 O O . ASP A 1 126 ? 14.121 50.026 2.174 1.00 16.87 147 ASP A O 1
ATOM 961 N N . THR A 1 127 ? 12.765 48.217 2.305 1.00 16.29 148 THR A N 1
ATOM 962 C CA . THR A 1 127 ? 12.327 48.482 3.676 1.00 17.17 148 THR A CA 1
ATOM 963 C C . THR A 1 127 ? 13.011 47.623 4.714 1.00 17.29 148 THR A C 1
ATOM 964 O O . THR A 1 127 ? 12.678 47.723 5.910 1.00 16.68 148 THR A O 1
ATOM 968 N N . LEU A 1 128 ? 13.927 46.759 4.270 1.00 17.76 149 LEU A N 1
ATOM 969 C CA . LEU A 1 128 ? 14.589 45.800 5.167 1.00 17.16 149 LEU A CA 1
ATOM 970 C C . LEU A 1 128 ? 16.094 45.746 4.895 1.00 16.51 149 LEU A C 1
ATOM 971 O O . LEU A 1 128 ? 16.534 45.440 3.788 1.00 16.38 149 LEU A O 1
ATOM 976 N N . TYR A 1 129 ? 16.862 46.041 5.941 1.00 16.87 150 TYR A N 1
ATOM 977 C CA . TYR A 1 129 ? 18.342 45.994 5.850 1.00 16.99 150 TYR A CA 1
ATOM 978 C C . TYR A 1 129 ? 18.855 44.562 5.740 1.00 17.06 150 TYR A C 1
ATOM 979 O O . TYR A 1 129 ? 18.712 43.765 6.684 1.00 17.58 150 TYR A O 1
ATOM 988 N N . ASN A 1 130 ? 19.475 44.241 4.599 1.00 16.73 151 ASN A N 1
ATOM 989 C CA . ASN A 1 130 ? 20.022 42.912 4.371 1.00 17.67 151 ASN A CA 1
ATOM 990 C C . ASN A 1 130 ? 21.525 43.058 4.560 1.00 18.31 151 ASN A C 1
ATOM 991 O O . ASN A 1 130 ? 22.188 43.722 3.780 1.00 19.19 151 ASN A O 1
ATOM 996 N N . VAL A 1 131 ? 22.020 42.470 5.637 1.00 19.03 152 VAL A N 1
ATOM 997 C CA . VAL A 1 131 ? 23.398 42.713 6.105 1.00 20.10 152 VAL A CA 1
ATOM 998 C C . VAL A 1 131 ? 24.502 42.531 5.057 1.00 19.97 152 VAL A C 1
ATOM 999 O O . VAL A 1 131 ? 25.534 43.224 5.102 1.00 19.86 152 VAL A O 1
ATOM 1003 N N . HIS A 1 132 ? 24.305 41.615 4.116 1.00 21.15 153 HIS A N 1
ATOM 1004 C CA . HIS A 1 132 ? 25.372 41.286 3.160 1.00 21.77 153 HIS A CA 1
ATOM 1005 C C . HIS A 1 132 ? 25.507 42.245 1.998 1.00 22.05 153 HIS A C 1
ATOM 1006 O O . HIS A 1 132 ? 26.491 42.182 1.244 1.00 21.91 153 HIS A O 1
ATOM 1013 N N . TRP A 1 133 ? 24.539 43.149 1.819 1.00 19.92 154 TRP A N 1
ATOM 1014 C CA . TRP A 1 133 ? 24.604 44.099 0.697 1.00 19.31 154 TRP A CA 1
ATOM 1015 C C . TRP A 1 133 ? 24.006 45.480 0.859 1.00 17.83 154 TRP A C 1
ATOM 1016 O O . TRP A 1 133 ? 24.376 46.384 0.135 1.00 17.00 154 TRP A O 1
ATOM 1027 N N . ASP A 1 134 ? 23.046 45.660 1.773 1.00 17.54 155 ASP A N 1
ATOM 1028 C CA . ASP A 1 134 ? 22.341 46.943 1.902 1.00 17.96 155 ASP A CA 1
ATOM 1029 C C . ASP A 1 134 ? 23.031 47.964 2.815 1.00 17.83 155 ASP A C 1
ATOM 1030 O O . ASP A 1 134 ? 23.659 47.564 3.793 1.00 19.19 155 ASP A O 1
ATOM 1035 N N . PRO A 1 135 ? 22.826 49.277 2.556 1.00 18.14 15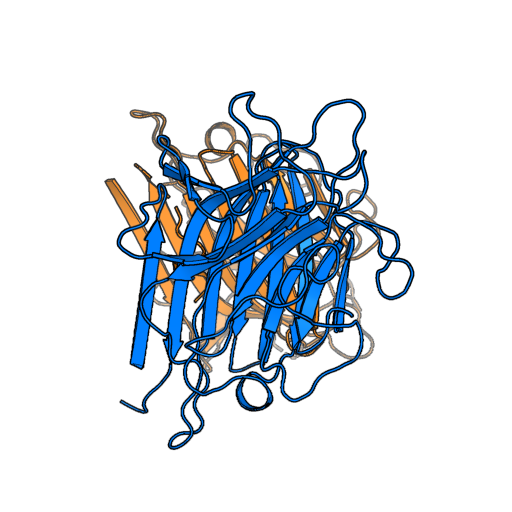6 PRO A N 1
ATOM 1036 C CA . PRO A 1 135 ? 23.055 50.299 3.582 1.00 18.28 156 PRO A CA 1
ATOM 1037 C C . PRO A 1 135 ? 22.039 50.085 4.704 1.00 19.28 156 PRO A C 1
ATOM 1038 O O . PRO A 1 135 ? 20.955 49.545 4.450 1.00 20.15 156 PRO A O 1
ATOM 1042 N N . LYS A 1 136 ? 22.414 50.448 5.932 1.00 18.90 157 LYS A N 1
ATOM 1043 C CA . LYS A 1 136 ? 21.548 50.238 7.104 1.00 21.20 157 LYS A CA 1
ATOM 1044 C C . LYS A 1 136 ? 20.186 50.978 7.037 1.00 20.01 157 LYS A C 1
ATOM 1045 O O . LYS A 1 136 ? 19.145 50.365 7.330 1.00 21.71 157 LYS A O 1
ATOM 1051 N N . PRO A 1 137 ? 20.182 52.285 6.679 1.00 20.60 158 PRO A N 1
ATOM 1052 C CA . PRO A 1 137 ? 18.891 52.977 6.583 1.00 19.08 158 PRO A CA 1
ATOM 1053 C C . PRO A 1 137 ? 18.067 52.461 5.413 1.00 18.76 158 PRO A C 1
ATOM 1054 O O . PRO A 1 137 ? 18.627 52.080 4.381 1.00 17.69 158 PRO A O 1
ATOM 1058 N N . ARG A 1 138 ? 16.734 52.459 5.564 1.00 17.86 159 ARG A N 1
ATOM 1059 C CA . ARG A 1 138 ? 15.864 52.149 4.431 1.00 17.26 159 ARG A CA 1
ATOM 1060 C C . ARG A 1 138 ? 16.158 53.148 3.325 1.00 17.54 159 ARG A C 1
ATOM 1061 O O . ARG A 1 138 ? 16.610 54.270 3.584 1.00 19.37 159 ARG A O 1
ATOM 1069 N N . HIS A 1 139 ? 15.926 52.739 2.083 1.00 17.20 160 HIS A N 1
ATOM 1070 C CA . HIS A 1 139 ? 16.548 53.445 0.959 1.00 17.05 160 HIS A CA 1
ATOM 1071 C C . HIS A 1 139 ? 15.810 53.254 -0.337 1.00 16.64 160 HIS A C 1
ATOM 1072 O O . HIS A 1 139 ? 15.080 52.265 -0.526 1.00 16.45 160 HIS A O 1
ATOM 1079 N N . ILE A 1 140 ? 15.995 54.209 -1.238 1.00 17.17 161 ILE A N 1
ATOM 1080 C CA . ILE A 1 140 ? 15.616 54.016 -2.639 1.00 17.53 161 ILE A CA 1
ATOM 1081 C C . ILE A 1 140 ? 16.930 53.677 -3.316 1.00 17.79 161 ILE A C 1
ATOM 1082 O O . ILE A 1 140 ? 17.949 54.305 -3.020 1.00 19.46 161 ILE A O 1
ATOM 1087 N N . GLY A 1 141 ? 16.925 52.649 -4.153 1.00 17.77 162 GLY A N 1
ATOM 1088 C CA . GLY A 1 141 ? 18.157 52.237 -4.852 1.00 17.79 162 GLY A CA 1
ATOM 1089 C C . GLY A 1 141 ? 17.941 52.028 -6.337 1.00 18.81 162 GLY A C 1
ATOM 1090 O O . GLY A 1 141 ? 16.856 51.623 -6.760 1.00 18.08 162 GLY A O 1
ATOM 1091 N N . ILE A 1 142 ? 18.981 52.325 -7.117 1.00 17.43 163 ILE A N 1
ATOM 1092 C CA . ILE A 1 142 ? 19.026 51.998 -8.540 1.00 18.72 163 ILE A CA 1
ATOM 1093 C C . ILE A 1 142 ? 19.791 50.677 -8.689 1.00 18.15 163 ILE A C 1
ATOM 1094 O O . ILE A 1 142 ? 20.959 50.567 -8.258 1.00 18.67 163 ILE A O 1
ATOM 1099 N N . ASP A 1 143 ? 19.121 49.670 -9.247 1.00 17.59 164 ASP A N 1
ATOM 1100 C CA . ASP A 1 143 ? 19.658 48.312 -9.366 1.00 18.37 164 ASP A CA 1
ATOM 1101 C C . ASP A 1 143 ? 19.914 47.989 -10.820 1.00 19.28 164 ASP A C 1
ATOM 1102 O O . ASP A 1 143 ? 18.981 48.027 -11.651 1.00 18.80 164 ASP A O 1
ATOM 1107 N N . VAL A 1 144 ? 21.175 47.688 -11.133 1.00 18.49 165 VAL A N 1
ATOM 1108 C CA . VAL A 1 144 ? 21.547 47.231 -12.483 1.00 19.91 165 VAL A CA 1
ATOM 1109 C C . VAL A 1 144 ? 22.205 45.854 -12.383 1.00 20.55 165 VAL A C 1
ATOM 1110 O O . VAL A 1 144 ? 23.378 45.748 -11.957 1.00 19.85 165 VAL A O 1
ATOM 1114 N N . ASN A 1 145 ? 21.459 44.803 -12.730 1.00 19.09 166 ASN A N 1
ATOM 1115 C CA . ASN A 1 145 ? 21.984 43.416 -12.743 1.00 21.12 166 ASN A CA 1
ATOM 1116 C C . ASN A 1 145 ? 22.493 42.871 -11.398 1.00 21.43 166 ASN A C 1
ATOM 1117 O O . ASN A 1 145 ? 23.269 41.899 -11.367 1.00 22.82 166 ASN A O 1
ATOM 1122 N N . SER A 1 146 ? 22.075 43.513 -10.307 1.00 19.82 167 SER A N 1
ATOM 1123 C CA . SER A 1 146 ? 22.449 43.088 -8.975 1.00 19.22 167 SER A CA 1
ATOM 1124 C C . SER A 1 146 ? 21.500 43.681 -7.934 1.00 19.05 167 SER A C 1
ATOM 1125 O O . SER A 1 146 ? 20.995 44.809 -8.101 1.00 18.27 167 SER A O 1
ATOM 1128 N N . ILE A 1 147 ? 21.288 42.918 -6.862 1.00 19.30 168 ILE A N 1
ATOM 1129 C CA . ILE A 1 147 ? 20.559 43.441 -5.691 1.00 19.53 168 ILE A CA 1
ATOM 1130 C C . ILE A 1 147 ? 21.414 44.469 -4.927 1.00 20.43 168 ILE A C 1
ATOM 1131 O O . ILE A 1 147 ? 20.887 45.251 -4.134 1.00 20.00 168 ILE A O 1
ATOM 1136 N N . LYS A 1 148 ? 22.739 44.480 -5.165 1.00 19.19 169 LYS A N 1
ATOM 1137 C CA . LYS A 1 148 ? 23.588 45.508 -4.569 1.00 20.29 169 LYS A CA 1
ATOM 1138 C C . LYS A 1 148 ? 23.499 46.765 -5.424 1.00 20.16 169 LYS A C 1
ATOM 1139 O O . LYS A 1 148 ? 24.149 46.843 -6.492 1.00 20.37 169 LYS A O 1
ATOM 1145 N N . SER A 1 149 ? 22.731 47.752 -4.964 1.00 19.24 170 SER A N 1
ATOM 1146 C CA . SER A 1 149 ? 22.379 48.927 -5.788 1.00 19.04 170 SER A CA 1
ATOM 1147 C C . SER A 1 149 ? 23.621 49.667 -6.217 1.00 19.75 170 SER A C 1
ATOM 1148 O O . SER A 1 149 ? 24.542 49.801 -5.423 1.00 19.67 170 SER A O 1
ATOM 1151 N N . ILE A 1 150 ? 23.640 50.180 -7.448 1.00 19.12 171 ILE A N 1
ATOM 1152 C CA . ILE A 1 150 ? 24.762 51.045 -7.873 1.00 19.57 171 ILE A CA 1
ATOM 1153 C C . ILE A 1 150 ? 24.756 52.390 -7.153 1.00 21.60 171 ILE A C 1
ATOM 1154 O O . ILE A 1 150 ? 25.796 53.056 -6.998 1.00 22.05 171 ILE A O 1
ATOM 1159 N N . LYS A 1 151 ? 23.583 52.791 -6.679 1.00 20.27 172 LYS A N 1
ATOM 1160 C CA . LYS A 1 151 ? 23.475 54.034 -5.967 1.00 21.10 172 LYS A CA 1
ATOM 1161 C C . LYS A 1 151 ? 22.208 54.019 -5.125 1.00 21.29 172 LYS A C 1
ATOM 1162 O O . LYS A 1 151 ? 21.182 53.485 -5.554 1.00 21.19 172 LYS A O 1
ATOM 1168 N N . THR A 1 152 ? 22.299 54.599 -3.928 1.00 20.71 173 THR A N 1
ATOM 1169 C CA . THR A 1 152 ? 21.132 54.696 -3.034 1.00 20.61 173 THR A CA 1
ATOM 1170 C C . THR A 1 152 ? 21.011 56.086 -2.420 1.00 21.49 173 THR A C 1
ATOM 1171 O O . THR A 1 152 ? 21.971 56.865 -2.403 1.00 21.12 173 THR A O 1
ATOM 1175 N N . THR A 1 153 ? 19.806 56.411 -1.950 1.00 20.12 174 THR A N 1
ATOM 1176 C CA . THR A 1 153 ? 19.583 57.543 -1.071 1.00 19.79 174 THR A CA 1
ATOM 1177 C C . THR A 1 153 ? 18.735 57.081 0.105 1.00 19.67 174 THR A C 1
ATOM 1178 O O . THR A 1 153 ? 17.907 56.172 -0.045 1.00 17.86 174 THR A O 1
ATOM 1182 N N . THR A 1 154 ? 18.938 57.706 1.270 1.00 18.67 175 THR A N 1
ATOM 1183 C CA . THR A 1 154 ? 18.127 57.381 2.448 1.00 19.52 175 THR A CA 1
ATOM 1184 C C . THR A 1 154 ? 16.649 57.702 2.194 1.00 18.27 175 THR A C 1
ATOM 1185 O O . THR A 1 154 ? 16.315 58.763 1.640 1.00 18.75 175 THR A O 1
ATOM 1189 N N . TRP A 1 155 ? 15.790 56.769 2.594 1.00 17.73 176 TRP A N 1
ATOM 1190 C CA . TRP A 1 155 ? 14.338 56.950 2.486 1.00 17.48 176 TRP A CA 1
ATOM 1191 C C . TRP A 1 155 ? 13.737 56.860 3.870 1.00 18.49 176 TRP A C 1
ATOM 1192 O O . TRP A 1 155 ? 13.844 55.819 4.528 1.00 19.87 176 TRP A O 1
ATOM 1203 N N . ASP A 1 156 ? 13.135 57.961 4.324 1.00 19.32 177 ASP A N 1
ATOM 1204 C CA . ASP A 1 156 ? 12.476 57.981 5.636 1.00 20.59 177 ASP A CA 1
ATOM 1205 C C . ASP A 1 156 ? 11.106 57.351 5.505 1.00 20.22 177 ASP A C 1
ATOM 1206 O O . ASP A 1 156 ? 10.094 58.057 5.450 1.00 21.50 177 ASP A O 1
ATOM 1211 N N . PHE A 1 157 ? 11.095 56.020 5.445 1.00 20.88 178 PHE A N 1
ATOM 1212 C CA . PHE A 1 157 ? 9.859 55.238 5.273 1.00 19.29 178 PHE A CA 1
ATOM 1213 C C . PHE A 1 157 ? 8.868 55.473 6.412 1.00 19.84 178 PHE A C 1
ATOM 1214 O O . PHE A 1 157 ? 9.235 55.505 7.584 1.00 20.44 178 PHE A O 1
ATOM 1222 N N . VAL A 1 158 ? 7.601 55.637 6.060 1.00 19.69 179 VAL A N 1
ATOM 1223 C CA . VAL A 1 158 ? 6.531 55.745 7.069 1.00 19.89 179 VAL A CA 1
ATOM 1224 C C . VAL A 1 158 ? 5.404 54.819 6.609 1.00 20.99 179 VAL A C 1
ATOM 1225 O O . VAL A 1 158 ? 4.919 54.950 5.463 1.00 20.44 179 VAL A O 1
ATOM 1229 N N . LYS A 1 159 ? 5.004 53.874 7.470 1.00 20.14 180 LYS A N 1
ATOM 1230 C CA . LYS A 1 159 ? 4.008 52.873 7.091 1.00 20.47 180 LYS A CA 1
ATOM 1231 C C . LYS A 1 159 ? 2.645 53.519 6.838 1.00 20.14 180 LYS A C 1
ATOM 1232 O O . LYS A 1 159 ? 2.270 54.499 7.507 1.00 20.47 180 LYS A O 1
ATOM 1238 N N . GLY A 1 160 ? 1.966 52.995 5.825 1.00 19.68 181 GLY A N 1
ATOM 1239 C CA . GLY A 1 160 ? 0.556 53.325 5.540 1.00 19.74 181 GLY A CA 1
ATOM 1240 C C . GLY A 1 160 ? 0.329 54.694 4.925 1.00 20.56 181 GLY A C 1
ATOM 1241 O O . GLY A 1 160 ? -0.813 55.076 4.711 1.00 22.52 181 GLY A O 1
ATOM 1242 N N . GLU A 1 161 ? 1.394 55.450 4.650 1.00 20.08 182 GLU A N 1
ATOM 1243 C CA . GLU A 1 161 ? 1.246 56.735 3.983 1.00 20.42 182 GLU A CA 1
ATOM 1244 C C . GLU A 1 161 ? 1.463 56.563 2.480 1.00 20.23 182 GLU A C 1
ATOM 1245 O O . GLU A 1 161 ? 2.487 55.989 2.078 1.00 21.03 182 GLU A O 1
ATOM 1251 N N . ASN A 1 162 ? 0.548 57.082 1.660 1.00 19.50 183 ASN A N 1
ATOM 1252 C CA . ASN A 1 162 ? 0.743 57.009 0.191 1.00 18.35 183 ASN A CA 1
ATOM 1253 C C . ASN A 1 162 ? 2.029 57.707 -0.238 1.00 18.59 183 ASN A C 1
ATOM 1254 O O . ASN A 1 162 ? 2.268 58.865 0.140 1.00 18.27 183 ASN A O 1
ATOM 1259 N N . ALA A 1 163 ? 2.813 57.008 -1.061 1.00 16.58 184 ALA A N 1
ATOM 1260 C CA . ALA A 1 163 ? 4.071 57.538 -1.610 1.00 16.74 184 ALA A CA 1
ATOM 1261 C C . ALA A 1 163 ? 3.893 57.731 -3.105 1.00 16.98 184 ALA A C 1
ATOM 1262 O O . ALA A 1 163 ? 3.418 56.820 -3.786 1.00 18.14 184 ALA A O 1
ATOM 1264 N N . GLU A 1 164 ? 4.281 58.898 -3.607 1.00 17.10 185 GLU A N 1
ATOM 1265 C CA . GLU A 1 164 ? 4.196 59.188 -5.048 1.00 17.08 185 GLU A CA 1
ATOM 1266 C C . GLU A 1 164 ? 5.609 59.197 -5.633 1.00 17.02 185 GLU A C 1
ATOM 1267 O O . GLU A 1 164 ? 6.460 60.000 -5.222 1.00 16.66 185 GLU A O 1
ATOM 1273 N N . VAL A 1 165 ? 5.848 58.294 -6.574 1.00 16.25 186 VAL A N 1
ATOM 1274 C CA . VAL A 1 165 ? 7.186 58.134 -7.199 1.00 15.37 186 VAL A CA 1
ATOM 1275 C C . VAL A 1 165 ? 7.177 58.691 -8.612 1.00 16.37 186 VAL A C 1
ATOM 1276 O O . VAL A 1 165 ? 6.171 58.585 -9.323 1.00 15.86 186 VAL A O 1
ATOM 1280 N N . LEU A 1 166 ? 8.305 59.268 -9.017 1.00 15.87 187 LEU A N 1
ATOM 1281 C CA . LEU A 1 166 ? 8.545 59.615 -10.415 1.00 15.82 187 LEU A CA 1
ATOM 1282 C C . LEU A 1 166 ? 9.930 59.117 -10.772 1.00 16.35 187 LEU A C 1
ATOM 1283 O O . LEU A 1 166 ? 10.890 59.399 -10.066 1.00 17.83 187 LEU A O 1
ATOM 1288 N N . ILE A 1 167 ? 10.024 58.341 -11.849 1.00 16.11 188 ILE A N 1
ATOM 1289 C CA . ILE A 1 167 ? 11.297 57.826 -12.331 1.00 15.59 188 ILE A CA 1
ATOM 1290 C C . ILE A 1 167 ? 11.432 58.306 -13.773 1.00 16.48 188 ILE A C 1
ATOM 1291 O O . ILE A 1 167 ? 10.497 58.193 -14.573 1.00 16.51 188 ILE A O 1
ATOM 1296 N N . THR A 1 168 ? 12.586 58.847 -14.131 1.00 16.68 189 THR A N 1
ATOM 1297 C CA . THR A 1 168 ? 12.762 59.347 -15.499 1.00 16.99 189 THR A CA 1
ATOM 1298 C C . THR A 1 168 ? 14.079 58.810 -16.031 1.00 18.34 189 THR A C 1
ATOM 1299 O O . THR A 1 168 ? 15.012 58.562 -15.259 1.00 18.30 189 THR A O 1
ATOM 1303 N N . TYR A 1 169 ? 14.133 58.601 -17.337 1.00 17.70 190 TYR A N 1
ATOM 1304 C CA . TYR A 1 169 ? 15.374 58.194 -17.978 1.00 18.24 190 TYR A CA 1
ATOM 1305 C C . TYR A 1 169 ? 15.537 59.034 -19.231 1.00 19.06 190 TYR A C 1
ATOM 1306 O O . TYR A 1 169 ? 14.633 59.076 -20.094 1.00 18.78 190 TYR A O 1
ATOM 1315 N N . ASP A 1 170 ? 16.681 59.699 -19.336 1.00 19.37 191 ASP A N 1
ATOM 1316 C CA . ASP A 1 170 ? 16.973 60.551 -20.477 1.00 21.05 191 ASP A CA 1
ATOM 1317 C C . ASP A 1 170 ? 18.090 59.859 -21.259 1.00 21.51 191 ASP A C 1
ATOM 1318 O O . ASP A 1 170 ? 19.225 59.802 -20.805 1.00 23.02 191 ASP A O 1
ATOM 1323 N N . SER A 1 171 ? 17.779 59.335 -22.436 1.00 20.94 192 SER A N 1
ATOM 1324 C CA . SER A 1 171 ? 18.766 58.544 -23.150 1.00 23.33 192 SER A CA 1
ATOM 1325 C C . SER A 1 171 ? 19.918 59.388 -23.715 1.00 23.67 192 SER A C 1
ATOM 1326 O O . SER A 1 171 ? 20.987 58.836 -24.022 1.00 24.31 192 SER A O 1
ATOM 1329 N N . SER A 1 172 ? 19.725 60.701 -23.829 1.00 23.36 193 SER A N 1
ATOM 1330 C CA . SER A 1 172 ? 20.829 61.556 -24.306 1.00 25.26 193 SER A CA 1
ATOM 1331 C C . SER A 1 172 ? 21.950 61.689 -23.271 1.00 25.70 193 SER A C 1
ATOM 1332 O O . SER A 1 172 ? 23.125 61.752 -23.646 1.00 27.49 193 SER A O 1
ATOM 1335 N N . THR A 1 173 ? 21.581 61.725 -21.989 1.00 23.33 194 THR A N 1
ATOM 1336 C CA . THR A 1 173 ? 22.547 61.859 -20.877 1.00 23.53 194 THR A CA 1
ATOM 1337 C C . THR A 1 173 ? 22.773 60.519 -20.159 1.00 23.95 194 THR A C 1
ATOM 1338 O O . THR A 1 173 ? 23.700 60.379 -19.330 1.00 23.86 194 THR A O 1
ATOM 1342 N N . LYS A 1 174 ? 21.923 59.537 -20.478 1.00 22.30 195 LYS A N 1
ATOM 1343 C CA . LYS A 1 174 ? 21.871 58.222 -19.806 1.00 22.89 195 LYS A CA 1
ATOM 1344 C C . LYS A 1 174 ? 21.507 58.309 -18.320 1.00 20.34 195 LYS A C 1
ATOM 1345 O O . LYS A 1 174 ? 21.645 57.332 -17.573 1.00 20.80 195 LYS A O 1
ATOM 1351 N N . LEU A 1 175 ? 21.015 59.461 -17.889 1.00 20.21 196 LEU A N 1
ATOM 1352 C CA . LEU A 1 175 ? 20.668 59.627 -16.473 1.00 19.17 196 LEU A CA 1
ATOM 1353 C C . LEU A 1 175 ? 19.312 59.025 -16.106 1.00 19.13 196 LEU A C 1
ATOM 1354 O O . LEU A 1 175 ? 18.289 59.342 -16.737 1.00 18.97 196 LEU A O 1
ATOM 1359 N N . LEU A 1 176 ? 19.339 58.158 -15.094 1.00 17.46 197 LEU A N 1
ATOM 1360 C CA . LEU A 1 176 ? 18.115 57.634 -14.480 1.00 17.91 197 LEU A CA 1
ATOM 1361 C C . LEU A 1 176 ? 17.929 58.366 -13.165 1.00 18.24 197 LEU A C 1
ATOM 1362 O O . LEU A 1 176 ? 18.845 58.412 -12.317 1.00 19.19 197 LEU A O 1
ATOM 1367 N N . VAL A 1 177 ? 16.746 58.944 -12.971 1.00 17.32 198 VAL A N 1
ATOM 1368 C CA . VAL A 1 177 ? 16.497 59.707 -11.755 1.00 16.51 198 VAL A CA 1
ATOM 1369 C C . VAL A 1 177 ? 15.248 59.127 -11.101 1.00 17.26 198 VAL A C 1
ATOM 1370 O O . VAL A 1 177 ? 14.244 58.918 -11.791 1.00 17.24 198 VAL A O 1
ATOM 1374 N N . ALA A 1 178 ? 15.324 58.872 -9.797 1.00 16.71 199 ALA A N 1
ATOM 1375 C CA . ALA A 1 178 ? 14.144 58.385 -9.053 1.00 16.80 199 ALA A CA 1
ATOM 1376 C C . ALA A 1 178 ? 13.865 59.304 -7.879 1.00 16.90 199 ALA A C 1
ATOM 1377 O O . ALA A 1 178 ? 14.776 59.638 -7.108 1.00 17.16 199 ALA A O 1
ATOM 1379 N N . SER A 1 179 ? 12.597 59.655 -7.694 1.00 16.90 200 SER A N 1
ATOM 1380 C CA . SER A 1 179 ? 12.210 60.484 -6.569 1.00 17.56 200 SER A CA 1
ATOM 1381 C C . SER A 1 179 ? 10.924 59.962 -5.949 1.00 18.16 200 SER A C 1
ATOM 1382 O O . SER A 1 179 ? 10.094 59.357 -6.628 1.00 17.78 200 SER A O 1
ATOM 1385 N N . LEU A 1 180 ? 10.781 60.199 -4.651 1.00 17.59 201 LEU A N 1
ATOM 1386 C CA . LEU A 1 180 ? 9.598 59.798 -3.904 1.00 17.91 201 LEU A CA 1
ATOM 1387 C C . LEU A 1 180 ? 9.169 60.973 -3.057 1.00 18.05 201 LEU A C 1
ATOM 1388 O O . LEU A 1 180 ? 9.990 61.643 -2.440 1.00 19.29 201 LEU A O 1
ATOM 1393 N N . VAL A 1 181 ? 7.869 61.219 -3.019 1.00 18.57 202 VAL A N 1
ATOM 1394 C CA . VAL A 1 181 ? 7.328 62.222 -2.120 1.00 20.09 202 VAL A CA 1
ATOM 1395 C C . VAL A 1 181 ? 6.199 61.596 -1.305 1.00 19.94 202 VAL A C 1
ATOM 1396 O O . VAL A 1 181 ? 5.476 60.735 -1.809 1.00 19.38 202 VAL A O 1
ATOM 1400 N N . TYR A 1 182 ? 6.099 61.983 -0.035 1.00 19.35 203 TYR A N 1
ATOM 1401 C CA . TYR A 1 182 ? 4.936 61.671 0.772 1.00 19.66 203 TYR A CA 1
ATOM 1402 C C . TYR A 1 182 ? 4.124 62.963 0.881 1.00 20.53 203 TYR A C 1
ATOM 1403 O O . TYR A 1 182 ? 4.498 63.844 1.657 1.00 20.29 203 TYR A O 1
ATOM 1412 N N . PRO A 1 183 ? 3.009 63.088 0.111 1.00 21.19 204 PRO A N 1
ATOM 1413 C CA . PRO A 1 183 ? 2.325 64.387 0.118 1.00 22.33 204 PRO A CA 1
ATOM 1414 C C . PRO A 1 183 ? 1.814 64.779 1.506 1.00 23.43 204 PRO A C 1
ATOM 1415 O O . PRO A 1 183 ? 1.865 65.955 1.858 1.00 25.00 204 PRO A O 1
ATOM 1419 N N . SER A 1 184 ? 1.330 63.807 2.275 1.00 24.85 205 SER A N 1
ATOM 1420 C CA . SER A 1 184 ? 0.746 64.093 3.597 1.00 25.85 205 SER A CA 1
ATOM 1421 C C . SER A 1 184 ? 1.806 64.469 4.641 1.00 25.48 205 SER A C 1
ATOM 1422 O O . SER A 1 184 ? 1.496 65.139 5.626 1.00 26.52 205 SER A O 1
ATOM 1425 N N . LEU A 1 185 ? 3.053 64.069 4.408 1.00 24.09 206 LEU A N 1
ATOM 1426 C CA . LEU A 1 185 ? 4.158 64.408 5.310 1.00 24.42 206 LEU A CA 1
ATOM 1427 C C . LEU A 1 185 ? 5.032 65.552 4.798 1.00 23.78 206 LEU A C 1
ATOM 1428 O O . LEU A 1 185 ? 5.862 66.079 5.547 1.00 23.21 206 LEU A O 1
ATOM 1433 N N . LYS A 1 186 ? 4.863 65.893 3.516 1.00 22.97 207 LYS A N 1
ATOM 1434 C CA . LYS A 1 186 ? 5.601 66.959 2.832 1.00 23.00 207 LYS A CA 1
ATOM 1435 C C . LYS A 1 186 ? 7.100 66.637 2.691 1.00 22.28 207 LYS A C 1
ATOM 1436 O O . LYS A 1 186 ? 7.928 67.531 2.532 1.00 23.25 207 LYS A O 1
ATOM 1442 N N . THR A 1 187 ? 7.439 65.351 2.731 1.00 22.09 208 THR A N 1
ATOM 1443 C CA . THR A 1 187 ? 8.844 64.934 2.641 1.00 21.08 208 THR A CA 1
ATOM 1444 C C . THR A 1 187 ? 9.173 64.404 1.243 1.00 21.78 208 THR A C 1
ATOM 1445 O O . THR A 1 187 ? 8.301 63.917 0.534 1.00 20.28 208 THR A O 1
ATOM 1449 N N . SER A 1 188 ? 10.444 64.474 0.861 1.00 20.37 209 SER A N 1
ATOM 1450 C CA . SER A 1 188 ? 10.828 64.138 -0.513 1.00 19.74 209 SER A CA 1
ATOM 1451 C C . SER A 1 188 ? 12.250 63.642 -0.536 1.00 20.54 209 SER A C 1
ATOM 1452 O O . SER A 1 188 ? 13.066 64.079 0.274 1.00 20.60 209 SER A O 1
ATOM 1455 N N . PHE A 1 189 ? 12.529 62.716 -1.458 1.00 19.95 210 PHE A N 1
ATOM 1456 C CA . PHE A 1 189 ? 13.799 61.995 -1.562 1.00 19.07 210 PHE A CA 1
ATOM 1457 C C . PHE A 1 189 ? 14.130 61.827 -3.041 1.00 19.13 210 PHE A C 1
ATOM 1458 O O . PHE A 1 189 ? 13.224 61.741 -3.867 1.00 19.64 210 PHE A O 1
ATOM 1466 N N . ILE A 1 190 ? 15.418 61.820 -3.380 1.00 18.95 211 ILE A N 1
ATOM 1467 C CA . ILE A 1 190 ? 15.833 61.713 -4.786 1.00 18.12 211 ILE A CA 1
ATOM 1468 C C . ILE A 1 190 ? 17.176 61.031 -4.915 1.00 19.60 211 ILE A C 1
ATOM 1469 O O . ILE A 1 190 ? 18.048 61.240 -4.071 1.00 18.43 211 ILE A O 1
ATOM 1474 N N . VAL A 1 191 ? 17.327 60.221 -5.964 1.00 19.06 212 VAL A N 1
ATOM 1475 C CA . VAL A 1 191 ? 18.586 59.543 -6.285 1.00 18.56 212 VAL A CA 1
ATOM 1476 C C . VAL A 1 191 ? 18.788 59.553 -7.800 1.00 19.27 212 VAL A C 1
ATOM 1477 O O . VAL A 1 191 ? 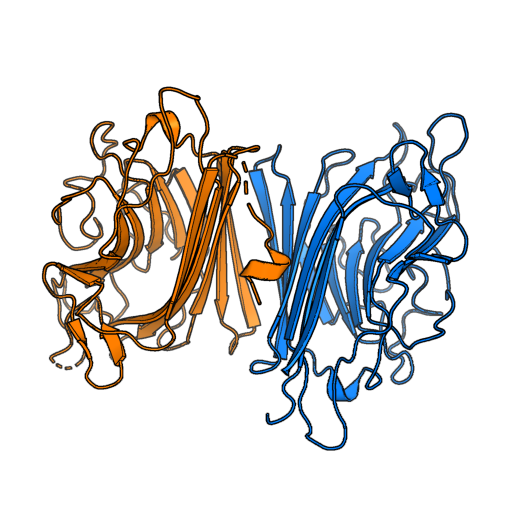17.817 59.512 -8.561 1.00 18.62 212 VAL A O 1
ATOM 1481 N N . SER A 1 192 ? 20.042 59.634 -8.251 1.00 18.85 213 SER A N 1
ATOM 1482 C CA . SER A 1 192 ? 20.290 59.699 -9.681 1.00 19.99 213 SER A CA 1
ATOM 1483 C C . SER A 1 192 ? 21.616 59.058 -10.003 1.00 20.69 213 SER A C 1
ATOM 1484 O O . SER A 1 192 ? 22.583 59.215 -9.243 1.00 19.91 213 SER A O 1
ATOM 1487 N N . ASP A 1 193 ? 21.653 58.331 -11.118 1.00 20.43 214 ASP A N 1
ATOM 1488 C CA . ASP A 1 193 ? 22.905 57.742 -11.635 1.00 20.38 214 ASP A CA 1
ATOM 1489 C C . ASP A 1 193 ? 22.743 57.458 -13.117 1.00 21.74 214 ASP A C 1
ATOM 1490 O O . ASP A 1 193 ? 21.615 57.387 -13.639 1.00 21.83 214 ASP A O 1
ATOM 1495 N N . THR A 1 194 ? 23.858 57.300 -13.822 1.00 19.95 215 THR A N 1
ATOM 1496 C CA . THR A 1 194 ? 23.771 56.904 -15.232 1.00 20.92 215 THR A CA 1
ATOM 1497 C C . THR A 1 194 ? 23.667 55.388 -15.384 1.00 20.92 215 THR A C 1
ATOM 1498 O O . THR A 1 194 ? 24.252 54.619 -14.600 1.00 21.13 215 THR A O 1
ATOM 1502 N N . VAL A 1 195 ? 22.879 54.956 -16.375 1.00 19.74 216 VAL A N 1
ATOM 1503 C CA . VAL A 1 195 ? 22.696 53.539 -16.712 1.00 19.88 216 VAL A CA 1
ATOM 1504 C C . VAL A 1 195 ? 22.742 53.420 -18.238 1.00 21.30 216 VAL A C 1
ATOM 1505 O O . VAL A 1 195 ? 22.097 54.194 -18.944 1.00 21.77 216 VAL A O 1
ATOM 1509 N N . ASP A 1 196 ? 23.535 52.481 -18.729 1.00 24.27 217 ASP A N 1
ATOM 1510 C CA . ASP A 1 196 ? 23.638 52.210 -20.156 1.00 25.69 217 ASP A CA 1
ATOM 1511 C C . ASP A 1 196 ? 22.659 51.099 -20.508 1.00 22.89 217 ASP A C 1
ATOM 1512 O O . ASP A 1 196 ? 22.969 49.912 -20.423 1.00 23.08 217 ASP A O 1
ATOM 1517 N N . LEU A 1 197 ? 21.441 51.491 -20.888 1.00 25.37 218 LEU A N 1
ATOM 1518 C CA . LEU A 1 197 ? 20.406 50.506 -21.173 1.00 23.97 218 LEU A CA 1
ATOM 1519 C C . LEU A 1 197 ? 20.800 49.545 -22.284 1.00 24.17 218 LEU A C 1
ATOM 1520 O O . LEU A 1 197 ? 20.517 48.350 -22.210 1.00 24.50 218 LEU A O 1
ATOM 1525 N N . LYS A 1 198 ? 21.453 50.079 -23.310 1.00 24.83 219 LYS A N 1
ATOM 1526 C CA . LYS A 1 198 ? 21.823 49.299 -24.484 1.00 27.03 219 LYS A CA 1
ATOM 1527 C C . LYS A 1 198 ? 22.764 48.144 -24.133 1.00 27.00 219 LYS A C 1
ATOM 1528 O O . LYS A 1 198 ? 22.706 47.084 -24.752 1.00 28.11 219 LYS A O 1
ATOM 1534 N N . SER A 1 199 ? 23.612 48.334 -23.122 1.00 27.17 220 SER A N 1
ATOM 1535 C CA . SER A 1 199 ? 24.512 47.261 -22.675 1.00 26.66 220 SER A CA 1
ATOM 1536 C C . SER A 1 199 ? 23.898 46.267 -21.682 1.00 27.13 220 SER A C 1
ATOM 1537 O O . SER A 1 199 ? 24.466 45.203 -21.444 1.00 28.56 220 SER A O 1
ATOM 1540 N N . VAL A 1 200 ? 22.732 46.591 -21.112 1.00 23.34 221 VAL A N 1
ATOM 1541 C CA . VAL A 1 200 ? 22.153 45.760 -20.063 1.00 22.62 221 VAL A CA 1
ATOM 1542 C C . VAL A 1 200 ? 20.914 45.025 -20.529 1.00 21.08 221 VAL A C 1
ATOM 1543 O O . VAL A 1 200 ? 20.762 43.827 -20.285 1.00 21.42 221 VAL A O 1
ATOM 1547 N N . LEU A 1 201 ? 20.049 45.749 -21.226 1.00 20.83 222 LEU A N 1
ATOM 1548 C CA . LEU A 1 201 ? 18.703 45.252 -21.547 1.00 20.74 222 LEU A CA 1
ATOM 1549 C C . LEU A 1 201 ? 18.596 44.738 -22.984 1.00 20.65 222 LEU A C 1
ATOM 1550 O O . LEU A 1 201 ? 19.354 45.186 -23.856 1.00 21.29 222 LEU A O 1
ATOM 1555 N N . PRO A 1 202 ? 17.686 43.778 -23.232 1.00 20.23 223 PRO A N 1
ATOM 1556 C CA . PRO A 1 202 ? 17.318 43.453 -24.628 1.00 19.33 223 PRO A CA 1
ATOM 1557 C C . PRO A 1 202 ? 16.629 44.658 -25.299 1.00 19.17 223 PRO A C 1
ATOM 1558 O O . PRO A 1 202 ? 16.304 45.645 -24.630 1.00 18.22 223 PRO A O 1
ATOM 1562 N N . GLU A 1 203 ? 16.448 44.599 -26.619 1.00 17.56 224 GLU A N 1
ATOM 1563 C CA . GLU A 1 203 ? 15.860 45.701 -27.350 1.00 18.54 224 GLU A CA 1
ATOM 1564 C C . GLU A 1 203 ? 14.419 45.936 -26.902 1.00 17.78 224 GLU A C 1
ATOM 1565 O O . GLU A 1 203 ? 13.959 47.072 -26.842 1.00 19.05 224 GLU A O 1
ATOM 1571 N N . TRP A 1 204 ? 13.742 44.847 -26.601 1.00 17.86 225 TRP A N 1
ATOM 1572 C CA . TRP A 1 204 ? 12.365 44.918 -26.075 1.00 18.04 225 TRP A CA 1
ATOM 1573 C C . TRP A 1 204 ? 12.289 44.424 -24.670 1.00 17.79 225 TRP A C 1
ATOM 1574 O O . TRP A 1 204 ? 12.921 43.434 -24.314 1.00 20.11 225 TRP A O 1
ATOM 1585 N N . VAL A 1 205 ? 11.487 45.105 -23.858 1.00 18.00 226 VAL A N 1
ATOM 1586 C CA . VAL A 1 205 ? 11.325 44.724 -22.452 1.00 16.58 226 VAL A CA 1
ATOM 1587 C C . VAL A 1 205 ? 9.855 44.737 -22.027 1.00 16.89 226 VAL A C 1
ATOM 1588 O O . VAL A 1 205 ? 8.998 45.270 -22.731 1.00 18.52 226 VAL A O 1
ATOM 1592 N N . ILE A 1 206 ? 9.597 44.156 -20.862 1.00 17.03 227 ILE A N 1
ATOM 1593 C CA . ILE A 1 206 ? 8.313 44.363 -20.157 1.00 16.99 227 ILE A CA 1
ATOM 1594 C C . ILE A 1 206 ? 8.585 45.330 -19.016 1.00 17.46 227 ILE A C 1
ATOM 1595 O O . ILE A 1 206 ? 9.702 45.357 -18.457 1.00 17.50 227 ILE A O 1
ATOM 1600 N N . VAL A 1 207 ? 7.603 46.173 -18.715 1.00 16.10 228 VAL A N 1
ATOM 1601 C CA . VAL A 1 207 ? 7.746 47.136 -17.634 1.00 15.36 228 VAL A CA 1
ATOM 1602 C C . VAL A 1 207 ? 6.687 46.834 -16.574 1.00 15.14 228 VAL A C 1
ATOM 1603 O O . VAL A 1 207 ? 5.566 46.402 -16.914 1.00 14.76 228 VAL A O 1
ATOM 1607 N N . GLY A 1 208 ? 7.042 47.062 -15.308 1.00 15.08 229 GLY A N 1
ATOM 1608 C CA . GLY A 1 208 ? 6.071 46.807 -14.228 1.00 15.16 229 GLY A CA 1
ATOM 1609 C C . GLY A 1 208 ? 6.764 46.757 -12.880 1.00 15.10 229 GLY A C 1
ATOM 1610 O O . GLY A 1 208 ? 7.757 47.478 -12.640 1.00 16.13 229 GLY A O 1
ATOM 1611 N N . PHE A 1 209 ? 6.255 45.875 -12.025 1.00 14.64 230 PHE A N 1
ATOM 1612 C CA . PHE A 1 209 ? 6.619 45.881 -10.607 1.00 14.83 230 PHE A CA 1
ATOM 1613 C C . PHE A 1 209 ? 6.926 44.498 -10.088 1.00 14.50 230 PHE A C 1
ATOM 1614 O O . PHE A 1 209 ? 6.430 43.500 -10.623 1.00 16.18 230 PHE A O 1
ATOM 1622 N N . THR A 1 210 ? 7.721 44.447 -9.019 1.00 14.62 231 THR A N 1
ATOM 1623 C CA . THR A 1 210 ? 7.932 43.225 -8.255 1.00 14.24 231 THR A CA 1
ATOM 1624 C C . THR A 1 210 ? 7.915 43.616 -6.786 1.00 13.93 231 THR A C 1
ATOM 1625 O O . THR A 1 210 ? 8.201 44.785 -6.457 1.00 13.74 231 THR A O 1
ATOM 1629 N N . ALA A 1 211 ? 7.512 42.683 -5.921 1.00 14.33 232 ALA A N 1
ATOM 1630 C CA . ALA A 1 211 ? 7.496 42.926 -4.461 1.00 15.13 232 ALA A CA 1
ATOM 1631 C C . ALA A 1 211 ? 7.559 41.611 -3.711 1.00 15.21 232 ALA A C 1
ATOM 1632 O O . ALA A 1 211 ? 7.144 40.554 -4.220 1.00 15.31 232 ALA A O 1
ATOM 1634 N N . THR A 1 212 ? 8.089 41.681 -2.489 1.00 15.64 233 THR A N 1
ATOM 1635 C CA . THR A 1 212 ? 8.154 40.510 -1.632 1.00 16.31 233 THR A CA 1
ATOM 1636 C C . THR A 1 212 ? 7.862 40.944 -0.200 1.00 17.47 233 THR A C 1
ATOM 1637 O O . THR A 1 212 ? 8.002 42.113 0.159 1.00 17.93 233 THR A O 1
ATOM 1641 N N . THR A 1 213 ? 7.450 39.977 0.605 1.00 17.56 234 THR A N 1
ATOM 1642 C CA . THR A 1 213 ? 7.342 40.188 2.042 1.00 17.90 234 THR A CA 1
ATOM 1643 C C . THR A 1 213 ? 8.428 39.371 2.755 1.00 19.26 234 THR A C 1
ATOM 1644 O O . THR A 1 213 ? 9.050 38.474 2.166 1.00 19.70 234 THR A O 1
ATOM 1648 N N . GLY A 1 214 ? 8.641 39.682 4.028 1.00 19.38 235 GLY A N 1
ATOM 1649 C CA . GLY A 1 214 ? 9.699 39.038 4.797 1.00 21.00 235 GLY A CA 1
ATOM 1650 C C . GLY A 1 214 ? 9.456 37.550 4.962 1.00 20.87 235 GLY A C 1
ATOM 1651 O O . GLY A 1 214 ? 8.314 37.087 4.952 1.00 20.85 235 GLY A O 1
ATOM 1652 N N . ILE A 1 215 ? 10.534 36.788 5.101 1.00 20.57 236 ILE A N 1
ATOM 1653 C CA . ILE A 1 215 ? 10.380 35.347 5.289 1.00 22.58 236 ILE A CA 1
ATOM 1654 C C . ILE A 1 215 ? 10.304 34.960 6.771 1.00 24.99 236 ILE A C 1
ATOM 1655 O O . ILE A 1 215 ? 9.922 33.842 7.096 1.00 26.79 236 ILE A O 1
ATOM 1660 N N . THR A 1 216 ? 10.651 35.898 7.647 1.00 25.88 237 THR A N 1
ATOM 1661 C CA . THR A 1 216 ? 10.719 35.660 9.094 1.00 26.85 237 THR A CA 1
ATOM 1662 C C . THR A 1 216 ? 9.616 36.433 9.811 1.00 26.11 237 THR A C 1
ATOM 1663 O O . THR A 1 216 ? 9.452 37.635 9.583 1.00 26.40 237 THR A O 1
ATOM 1667 N N . LYS A 1 217 ? 8.872 35.752 10.681 1.00 26.63 238 LYS A N 1
ATOM 1668 C CA . LYS A 1 217 ? 7.828 36.409 11.492 1.00 28.11 238 LYS A CA 1
ATOM 1669 C C . LYS A 1 217 ? 8.323 37.738 12.078 1.00 26.69 238 LYS A C 1
ATOM 1670 O O . LYS A 1 217 ? 9.474 37.830 12.549 1.00 27.20 238 LYS A O 1
ATOM 1676 N N . GLY A 1 218 ? 7.462 38.758 12.043 1.00 24.59 239 GLY A N 1
ATOM 1677 C CA . GLY A 1 218 ? 7.822 40.114 12.488 1.00 23.77 239 GLY A CA 1
ATOM 1678 C C . GLY A 1 218 ? 8.391 41.048 11.416 1.00 21.64 239 GLY A C 1
ATOM 1679 O O . GLY A 1 218 ? 8.762 42.189 11.711 1.00 22.31 239 GLY A O 1
ATOM 1680 N N . ASN A 1 219 ? 8.463 40.563 10.172 1.00 21.76 240 ASN A N 1
ATOM 1681 C CA . ASN A 1 219 ? 8.958 41.355 9.039 1.00 21.12 240 ASN A CA 1
ATOM 1682 C C . ASN A 1 219 ? 8.028 41.145 7.854 1.00 20.05 240 ASN A C 1
ATOM 1683 O O . ASN A 1 219 ? 8.150 40.157 7.129 1.00 20.39 240 ASN A O 1
ATOM 1688 N N . VAL A 1 220 ? 7.072 42.052 7.691 1.00 20.93 241 VAL A N 1
ATOM 1689 C CA . VAL A 1 220 ? 5.995 41.837 6.711 1.00 20.30 241 VAL A CA 1
ATOM 1690 C C . VAL A 1 220 ? 5.355 43.174 6.352 1.00 18.09 241 VAL A C 1
ATOM 1691 O O . VAL A 1 220 ? 5.382 44.140 7.133 1.00 19.08 241 VAL A O 1
ATOM 1695 N N . GLU A 1 221 ? 4.766 43.243 5.160 1.00 18.05 242 GLU A N 1
ATOM 1696 C CA . GLU A 1 221 ? 4.136 44.490 4.731 1.00 16.88 242 GLU A CA 1
ATOM 1697 C C . GLU A 1 221 ? 3.184 44.199 3.584 1.00 17.33 242 GLU A C 1
ATOM 1698 O O . GLU A 1 221 ? 3.341 43.191 2.903 1.00 16.48 242 GLU A O 1
ATOM 1704 N N . THR A 1 222 ? 2.194 45.071 3.396 1.00 17.37 243 THR A N 1
ATOM 1705 C CA . THR A 1 222 ? 1.501 45.143 2.108 1.00 18.26 243 THR A CA 1
ATOM 1706 C C . THR A 1 222 ? 2.379 45.845 1.068 1.00 17.76 243 THR A C 1
ATOM 1707 O O . THR A 1 222 ? 3.287 46.612 1.407 1.00 16.99 243 THR A O 1
ATOM 1711 N N . ASN A 1 223 ? 2.116 45.576 -0.207 1.00 16.56 244 ASN A N 1
ATOM 1712 C CA . ASN A 1 223 ? 2.847 46.234 -1.295 1.00 16.52 244 ASN A CA 1
ATOM 1713 C C . ASN A 1 223 ? 1.852 46.565 -2.400 1.00 16.62 244 ASN A C 1
ATOM 1714 O O . ASN A 1 223 ? 1.767 45.860 -3.406 1.00 16.25 244 ASN A O 1
ATOM 1719 N N . ASP A 1 224 ? 1.111 47.640 -2.187 1.00 16.24 245 ASP A N 1
ATOM 1720 C CA . ASP A 1 224 ? -0.040 47.970 -3.041 1.00 15.30 245 ASP A CA 1
ATOM 1721 C C . ASP A 1 224 ? 0.303 49.128 -3.957 1.00 15.62 245 ASP A C 1
ATOM 1722 O O . ASP A 1 224 ? 0.730 50.184 -3.494 1.00 16.26 245 ASP A O 1
ATOM 1727 N N . ILE A 1 225 ? 0.107 48.922 -5.258 1.00 15.45 246 ILE A N 1
ATOM 1728 C CA . ILE A 1 225 ? 0.203 49.999 -6.242 1.00 15.35 246 ILE A CA 1
ATOM 1729 C C . ILE A 1 225 ? -1.193 50.556 -6.488 1.00 15.57 246 ILE A C 1
ATOM 1730 O O . ILE A 1 225 ? -2.109 49.796 -6.775 1.00 15.91 246 ILE A O 1
ATOM 1735 N N . LEU A 1 226 ? -1.360 51.871 -6.362 1.00 15.44 247 LEU A N 1
ATOM 1736 C CA . LEU A 1 226 ? -2.710 52.454 -6.427 1.00 16.74 247 LEU A CA 1
ATOM 1737 C C . LEU A 1 226 ? -2.974 53.199 -7.737 1.00 16.43 247 LEU A C 1
ATOM 1738 O O . LEU A 1 226 ? -4.114 53.436 -8.104 1.00 16.69 247 LEU A O 1
ATOM 1743 N N . SER A 1 227 ? -1.916 53.593 -8.431 1.00 15.39 248 SER A N 1
ATOM 1744 C CA . SER A 1 227 ? -2.031 54.260 -9.716 1.00 15.37 248 SER A CA 1
ATOM 1745 C C . SER A 1 227 ? -0.678 54.150 -10.417 1.00 16.03 248 SER A C 1
ATOM 1746 O O . SER A 1 227 ? 0.355 53.993 -9.774 1.00 15.11 248 SER A O 1
ATOM 1749 N N . TRP A 1 228 ? -0.702 54.245 -11.737 1.00 15.13 249 TRP A N 1
ATOM 1750 C CA . TRP A 1 228 ? 0.526 54.040 -12.534 1.00 14.67 249 TRP A CA 1
ATOM 1751 C C . TRP A 1 228 ? 0.379 54.740 -13.860 1.00 14.74 249 TRP A C 1
ATOM 1752 O O . TRP A 1 228 ? -0.613 54.548 -14.576 1.00 15.54 249 TRP A O 1
ATOM 1763 N N . SER A 1 229 ? 1.384 55.523 -14.225 1.00 14.99 250 SER A N 1
ATOM 1764 C CA . SER A 1 229 ? 1.433 56.186 -15.538 1.00 14.77 250 SER A CA 1
ATOM 1765 C C . SER A 1 229 ? 2.811 55.888 -16.089 1.00 15.16 250 SER A C 1
ATOM 1766 O O . SER A 1 229 ? 3.785 55.891 -15.330 1.00 16.01 250 SER A O 1
ATOM 1769 N N . PHE A 1 230 ? 2.876 55.578 -17.383 1.00 15.04 251 PHE A N 1
ATOM 1770 C CA . PHE A 1 230 ? 4.165 55.271 -18.048 1.00 14.38 251 PHE A CA 1
ATOM 1771 C C . PHE A 1 230 ? 4.177 55.961 -19.407 1.00 15.22 251 PHE A C 1
ATOM 1772 O O . PHE A 1 230 ? 3.161 56.048 -20.106 1.00 15.71 251 PHE A O 1
ATOM 1780 N N . ALA A 1 231 ? 5.338 56.451 -19.826 1.00 14.47 252 ALA A N 1
ATOM 1781 C CA . ALA A 1 231 ? 5.434 56.969 -21.182 1.00 15.34 252 ALA A CA 1
ATOM 1782 C C . ALA A 1 231 ? 6.848 56.695 -21.659 1.00 17.16 252 ALA A C 1
ATOM 1783 O O . ALA A 1 231 ? 7.796 56.826 -20.878 1.00 18.01 252 ALA A O 1
ATOM 1785 N N . SER A 1 232 ? 6.972 56.322 -22.930 1.00 17.59 253 SER A N 1
ATOM 1786 C CA . SER A 1 232 ? 8.304 56.152 -23.558 1.00 16.99 253 SER A CA 1
ATOM 1787 C C . SER A 1 232 ? 8.321 56.692 -24.989 1.00 17.28 253 SER A C 1
ATOM 1788 O O . SER A 1 232 ? 7.272 56.776 -25.642 1.00 16.47 253 SER A O 1
ATOM 1791 N N . LYS A 1 233 ? 9.510 57.057 -25.481 1.00 17.16 254 LYS A N 1
ATOM 1792 C CA . LYS A 1 233 ? 9.634 57.582 -26.831 1.00 18.89 254 LYS A CA 1
ATOM 1793 C C . LYS A 1 233 ? 10.964 57.094 -27.343 1.00 18.81 254 LYS A C 1
ATOM 1794 O O . LYS A 1 233 ? 11.961 57.209 -26.642 1.00 17.81 254 LYS A O 1
ATOM 1800 N N . LEU A 1 234 ? 10.961 56.546 -28.553 1.00 19.00 255 LEU A N 1
ATOM 1801 C CA . LEU A 1 234 ? 12.187 56.024 -29.196 1.00 19.17 255 LEU A CA 1
ATOM 1802 C C . LEU A 1 234 ? 12.280 56.616 -30.588 1.00 20.83 255 LEU A C 1
ATOM 1803 O O . LEU A 1 234 ? 11.352 56.487 -31.387 1.00 19.68 255 LEU A O 1
ATOM 1808 N N . SER A 1 235 ? 13.403 57.254 -30.903 1.00 22.46 256 SER A N 1
ATOM 1809 C CA . SER A 1 235 ? 13.509 57.893 -32.218 1.00 26.24 256 SER A CA 1
ATOM 1810 C C . SER A 1 235 ? 13.703 56.837 -33.324 1.00 28.29 256 SER A C 1
ATOM 1811 O O . SER A 1 235 ? 14.303 55.785 -33.089 1.00 27.42 256 SER A O 1
ATOM 1814 N N . ASP A 1 236 ? 13.129 57.085 -34.51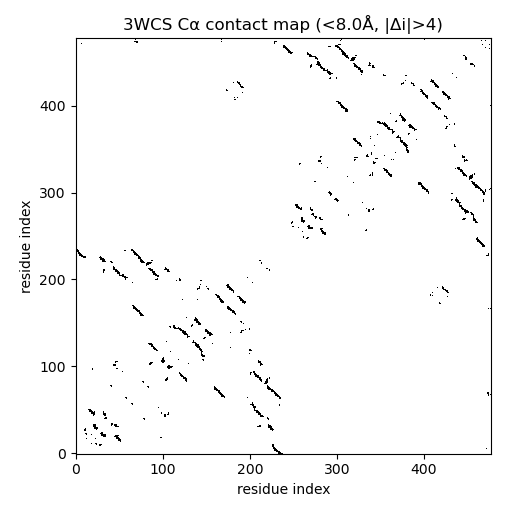3 1.00 30.80 257 ASP A N 1
ATOM 1815 C CA . ASP A 1 236 ? 13.285 56.158 -35.663 1.00 32.42 257 ASP A CA 1
ATOM 1816 C C . ASP A 1 236 ? 14.019 56.776 -36.860 1.00 35.01 257 ASP A C 1
ATOM 1817 O O . ASP A 1 236 ? 14.403 56.063 -37.795 1.00 35.61 257 ASP A O 1
ATOM 1822 N N . GLY A 1 237 ? 14.225 58.091 -36.817 1.00 35.26 258 GLY A N 1
ATOM 1823 C CA . GLY A 1 237 ? 14.917 58.808 -37.894 1.00 36.07 258 GLY A CA 1
ATOM 1824 C C . GLY A 1 237 ? 13.935 59.425 -38.867 1.00 37.20 258 GLY A C 1
ATOM 1825 O O . GLY A 1 237 ? 14.345 60.089 -39.828 1.00 36.27 258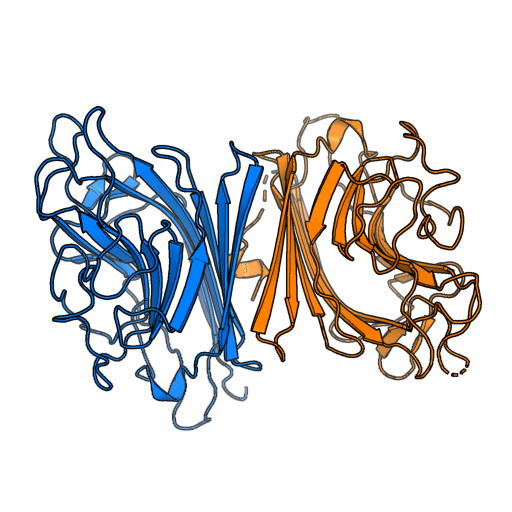 GLY A O 1
ATOM 1826 N N . THR A 1 238 ? 12.646 59.183 -38.596 1.00 37.28 259 THR A N 1
ATOM 1827 C CA . THR A 1 238 ? 11.465 59.728 -39.302 1.00 42.62 259 THR A CA 1
ATOM 1828 C C . THR A 1 238 ? 10.840 58.709 -40.256 1.00 43.31 259 THR A C 1
ATOM 1829 O O . THR A 1 238 ? 10.173 57.771 -39.811 1.00 45.17 259 THR A O 1
ATOM 1833 N N . ALA B 1 1 ? -11.598 71.947 -18.021 1.00 49.31 22 ALA B N 1
ATOM 1834 C CA . ALA B 1 1 ? -12.204 73.254 -18.418 1.00 50.17 22 ALA B CA 1
ATOM 1835 C C . ALA B 1 1 ? -11.149 74.260 -18.905 1.00 48.22 22 ALA B C 1
ATOM 1836 O O . ALA B 1 1 ? -11.491 75.260 -19.551 1.00 49.43 22 ALA B O 1
ATOM 1838 N N . SER B 1 2 ? -9.879 73.986 -18.590 1.00 42.64 23 SER B N 1
ATOM 1839 C CA . SER B 1 2 ? -8.750 74.798 -19.056 1.00 39.82 23 SER B CA 1
ATOM 1840 C C . SER B 1 2 ? -7.427 74.046 -19.020 1.00 37.96 23 SER B C 1
ATOM 1841 O O . SER B 1 2 ? -7.040 73.521 -17.972 1.00 34.91 23 SER B O 1
ATOM 1844 N N . GLN B 1 3 ? -6.728 74.025 -20.154 1.00 33.72 24 GLN B N 1
ATOM 1845 C CA . GLN B 1 3 ? -5.375 73.469 -20.224 1.00 35.17 24 GLN B CA 1
ATOM 1846 C C . GLN B 1 3 ? -4.473 74.380 -21.032 1.00 32.35 24 GLN B C 1
ATOM 1847 O O . GLN B 1 3 ? -4.902 74.960 -22.023 1.00 32.63 24 GLN B O 1
ATOM 1853 N N . THR B 1 4 ? -3.224 74.500 -20.605 1.00 30.83 25 THR B N 1
ATOM 1854 C CA . THR B 1 4 ? -2.232 75.270 -21.336 1.00 32.03 25 THR B CA 1
ATOM 1855 C C . THR B 1 4 ? -0.904 74.564 -21.237 1.00 31.99 25 THR B C 1
ATOM 1856 O O . THR B 1 4 ? -0.535 74.089 -20.168 1.00 31.32 25 THR B O 1
ATOM 1860 N N . SER B 1 5 ? -0.191 74.481 -22.356 1.00 30.06 26 SER B N 1
ATOM 1861 C CA . SER B 1 5 ? 1.175 73.996 -22.339 1.00 30.14 26 SER B CA 1
ATOM 1862 C C . SER B 1 5 ? 1.986 74.643 -23.446 1.00 29.38 26 SER B C 1
ATOM 1863 O O . SER B 1 5 ? 1.447 75.043 -24.481 1.00 30.23 26 SER B O 1
ATOM 1866 N N . PHE B 1 6 ? 3.275 74.797 -23.186 1.00 28.38 27 PHE B N 1
ATOM 1867 C CA . PHE B 1 6 ? 4.231 75.202 -24.192 1.00 27.99 27 PHE B CA 1
ATOM 1868 C C . PHE B 1 6 ? 5.563 74.591 -23.852 1.00 27.26 27 PHE B C 1
ATOM 1869 O O . PHE B 1 6 ? 5.821 74.212 -22.705 1.00 27.88 27 PHE B O 1
ATOM 1877 N N . SER B 1 7 ? 6.407 74.490 -24.861 1.00 27.84 28 SER B N 1
ATOM 1878 C CA . SER B 1 7 ? 7.746 73.996 -24.676 1.00 29.40 28 SER B CA 1
ATOM 1879 C C . SER B 1 7 ? 8.659 74.632 -25.712 1.00 31.55 28 SER B C 1
ATOM 1880 O O . SER B 1 7 ? 8.377 74.583 -26.921 1.00 30.81 28 SER B O 1
ATOM 1883 N N . PHE B 1 8 ? 9.757 75.213 -25.234 1.00 31.33 29 PHE B N 1
ATOM 1884 C CA . PHE B 1 8 ? 10.733 75.872 -26.114 1.00 33.85 29 PHE B CA 1
ATOM 1885 C C . PHE B 1 8 ? 12.129 75.308 -25.895 1.00 35.88 29 PHE B C 1
ATOM 1886 O O . PHE B 1 8 ? 12.598 75.200 -24.757 1.00 35.25 29 PHE B O 1
ATOM 1894 N N . GLN B 1 9 ? 12.772 74.909 -26.991 1.00 37.27 30 GLN B N 1
ATOM 1895 C CA . GLN B 1 9 ? 14.177 74.508 -26.973 1.00 39.72 30 GLN B CA 1
ATOM 1896 C C . GLN B 1 9 ? 15.057 75.683 -27.396 1.00 40.63 30 GLN B C 1
ATOM 1897 O O . GLN B 1 9 ? 16.264 75.673 -27.164 1.00 41.81 30 GLN B O 1
ATOM 1903 N N . ARG B 1 10 ? 14.431 76.679 -28.024 1.00 40.79 31 ARG B N 1
ATOM 1904 C CA . ARG B 1 10 ? 15.074 77.925 -28.431 1.00 40.35 31 ARG B CA 1
ATOM 1905 C C . ARG B 1 10 ? 14.090 79.060 -28.200 1.00 39.09 31 ARG B C 1
ATOM 1906 O O . ARG B 1 10 ? 12.885 78.903 -28.426 1.00 39.01 31 ARG B O 1
ATOM 1914 N N . PHE B 1 11 ? 14.590 80.210 -27.755 1.00 35.83 32 PHE B N 1
ATOM 1915 C CA . PHE B 1 11 ? 13.707 81.311 -27.397 1.00 35.80 32 PHE B CA 1
ATOM 1916 C C . PHE B 1 11 ? 13.647 82.417 -28.448 1.00 37.06 32 PHE B C 1
ATOM 1917 O O . PHE B 1 11 ? 14.584 82.607 -29.227 1.00 35.31 32 PHE B O 1
ATOM 1925 N N . ASN B 1 12 ? 12.524 83.128 -28.444 1.00 39.13 33 ASN B N 1
ATOM 1926 C CA . ASN B 1 12 ? 12.335 84.336 -29.237 1.00 41.03 33 ASN B CA 1
ATOM 1927 C C . ASN B 1 12 ? 11.526 85.372 -28.461 1.00 41.44 33 ASN B C 1
ATOM 1928 O O . ASN B 1 12 ? 10.642 85.022 -27.670 1.00 42.51 33 ASN B O 1
ATOM 1933 N N . GLU B 1 13 ? 11.824 86.647 -28.707 1.00 42.09 34 GLU B N 1
ATOM 1934 C CA . GLU B 1 13 ? 11.218 87.762 -27.976 1.00 41.48 34 GLU B CA 1
ATOM 1935 C C . GLU B 1 13 ? 9.721 87.896 -28.201 1.00 39.31 34 GLU B C 1
ATOM 1936 O O . GLU B 1 13 ? 9.011 88.408 -27.341 1.00 39.45 34 GLU B O 1
ATOM 1942 N N . THR B 1 14 ? 9.241 87.439 -29.357 1.00 37.30 35 THR B N 1
ATOM 1943 C CA . THR B 1 14 ? 7.883 87.753 -29.793 1.00 36.42 35 THR B CA 1
ATOM 1944 C C . THR B 1 14 ? 6.784 87.278 -28.837 1.00 35.84 35 THR B C 1
ATOM 1945 O O . THR B 1 14 ? 5.770 87.956 -28.685 1.00 35.44 35 THR B O 1
ATOM 1949 N N . ASN B 1 15 ? 6.987 86.129 -28.188 1.00 35.40 36 ASN B N 1
ATOM 1950 C CA . ASN B 1 15 ? 5.981 85.590 -27.255 1.00 35.79 36 ASN B CA 1
ATOM 1951 C C . ASN B 1 15 ? 6.416 85.669 -25.790 1.00 37.09 36 ASN B C 1
ATOM 1952 O O . ASN B 1 15 ? 5.875 84.966 -24.925 1.00 34.93 36 ASN B O 1
ATOM 1957 N N . LEU B 1 16 ? 7.408 86.517 -25.529 1.00 37.41 37 LEU B N 1
ATOM 1958 C CA . LEU B 1 16 ? 7.880 86.753 -24.172 1.00 37.40 37 LEU B CA 1
ATOM 1959 C C . LEU B 1 16 ? 7.687 88.214 -23.764 1.00 39.23 37 LEU B C 1
ATOM 1960 O O . LEU B 1 16 ? 7.699 89.114 -24.609 1.00 37.66 37 LEU B O 1
ATOM 1965 N N . ILE B 1 17 ? 7.478 88.438 -22.473 1.00 39.76 38 ILE B N 1
ATOM 1966 C CA . ILE B 1 17 ? 7.536 89.776 -21.903 1.00 40.08 38 ILE B CA 1
ATOM 1967 C C . ILE B 1 17 ? 8.872 89.882 -21.190 1.00 41.60 38 ILE B C 1
ATOM 1968 O O . ILE B 1 17 ? 9.076 89.246 -20.152 1.00 43.23 38 ILE B O 1
ATOM 1973 N N . LEU B 1 18 ? 9.786 90.663 -21.766 1.00 41.95 39 LEU B N 1
ATOM 1974 C CA . LEU B 1 18 ? 11.125 90.835 -21.211 1.00 42.89 39 LEU B CA 1
ATOM 1975 C C . LEU B 1 18 ? 11.199 92.142 -20.418 1.00 44.76 39 LEU B C 1
ATOM 1976 O O . LEU B 1 18 ? 10.684 93.176 -20.859 1.00 44.46 39 LEU B O 1
ATOM 1981 N N . GLN B 1 19 ? 11.815 92.079 -19.240 1.00 44.73 40 GLN B N 1
ATOM 1982 C CA . GLN B 1 19 ? 11.932 93.234 -18.355 1.00 43.82 40 GLN B CA 1
ATOM 1983 C C . GLN B 1 19 ? 13.390 93.471 -17.974 1.00 45.31 40 GLN B C 1
ATOM 1984 O O . GLN B 1 19 ? 14.174 92.525 -17.865 1.00 44.99 40 GLN B O 1
ATOM 1990 N N . ARG B 1 20 ? 13.747 94.746 -17.800 1.00 46.49 41 ARG B N 1
ATOM 1991 C CA . ARG B 1 20 ? 15.097 95.161 -17.403 1.00 44.76 41 ARG B CA 1
ATOM 1992 C C . ARG B 1 20 ? 16.184 94.539 -18.305 1.00 44.12 41 ARG B C 1
ATOM 1993 O O . ARG B 1 20 ? 16.104 94.676 -19.523 1.00 46.06 41 ARG B O 1
ATOM 2001 N N . ASP B 1 21 ? 17.174 93.851 -17.735 1.00 42.92 42 ASP B N 1
ATOM 2002 C CA . ASP B 1 21 ? 18.341 93.380 -18.508 1.00 42.81 42 ASP B CA 1
ATOM 2003 C C . ASP B 1 21 ? 18.165 92.086 -19.309 1.00 42.76 42 ASP B C 1
ATOM 2004 O O . ASP B 1 21 ? 19.111 91.624 -19.953 1.00 41.22 42 ASP B O 1
ATOM 2009 N N . ALA B 1 22 ? 16.974 91.498 -19.267 1.00 44.46 43 ALA B N 1
ATOM 2010 C CA . ALA B 1 22 ? 16.749 90.198 -19.910 1.00 44.86 43 ALA B CA 1
ATOM 2011 C C . ALA B 1 22 ? 16.702 90.308 -21.433 1.00 44.37 43 ALA B C 1
ATOM 2012 O O . ALA B 1 22 ? 15.921 91.089 -21.982 1.00 44.32 43 ALA B O 1
ATOM 2014 N N . THR B 1 23 ? 17.557 89.531 -22.096 1.00 44.33 44 THR B N 1
ATOM 2015 C CA . THR B 1 23 ? 17.630 89.492 -23.560 1.00 46.50 44 THR B CA 1
ATOM 2016 C C . THR B 1 23 ? 17.467 88.063 -24.089 1.00 47.76 44 THR B C 1
ATOM 2017 O O . THR B 1 23 ? 17.696 87.093 -23.365 1.00 46.42 44 THR B O 1
ATOM 2021 N N . VAL B 1 24 ? 17.078 87.944 -25.356 1.00 46.31 45 VAL B N 1
ATOM 2022 C CA . VAL B 1 24 ? 17.196 86.681 -26.074 1.00 45.71 45 VAL B CA 1
ATOM 2023 C C . VAL B 1 24 ? 18.407 86.787 -26.994 1.00 47.68 45 VAL B C 1
ATOM 2024 O O . VAL B 1 24 ? 18.451 87.659 -27.866 1.00 47.39 45 VAL B O 1
ATOM 2028 N N . SER B 1 25 ? 19.390 85.909 -26.797 1.00 47.52 46 SER B N 1
ATOM 2029 C CA . SER B 1 25 ? 20.610 85.937 -27.601 1.00 50.01 46 SER B CA 1
ATOM 2030 C C . SER B 1 25 ? 20.305 85.542 -29.045 1.00 52.85 46 SER B C 1
ATOM 2031 O O . SER B 1 25 ? 19.198 85.085 -29.341 1.00 52.66 46 SER B O 1
ATOM 2034 N N . SER B 1 26 ? 21.268 85.733 -29.944 1.00 54.65 47 SER B N 1
ATOM 2035 C CA . SER B 1 26 ? 21.070 85.360 -31.349 1.00 55.84 47 SER B CA 1
ATOM 2036 C C . SER B 1 26 ? 21.173 83.840 -31.554 1.00 55.85 47 SER B C 1
ATOM 2037 O O . SER B 1 26 ? 20.823 83.322 -32.618 1.00 56.43 47 SER B O 1
ATOM 2040 N N . LYS B 1 27 ? 21.637 83.133 -30.524 1.00 56.11 48 LYS B N 1
ATOM 2041 C CA . LYS B 1 27 ? 21.702 81.668 -30.550 1.00 54.84 48 LYS B CA 1
ATOM 2042 C C . LYS B 1 27 ? 20.483 81.025 -29.867 1.00 51.78 48 LYS B C 1
ATOM 2043 O O . LYS B 1 27 ? 20.402 79.801 -29.729 1.00 53.38 48 LYS B O 1
ATOM 2049 N N . GLY B 1 28 ? 19.536 81.863 -29.455 1.00 49.64 49 GLY B N 1
ATOM 2050 C CA . GLY B 1 28 ? 18.246 81.398 -28.943 1.00 49.88 49 GLY B CA 1
ATOM 2051 C C . GLY B 1 28 ? 18.184 81.156 -27.445 1.00 48.08 49 GLY B C 1
ATOM 2052 O O . GLY B 1 28 ? 17.225 80.560 -26.948 1.00 46.71 49 GLY B O 1
ATOM 2053 N N . GLN B 1 29 ? 19.203 81.624 -26.727 1.00 45.59 50 GLN B N 1
ATOM 2054 C CA . GLN B 1 29 ? 19.240 81.511 -25.270 1.00 44.22 50 GLN B CA 1
ATOM 2055 C C . GLN B 1 29 ? 18.601 82.715 -24.582 1.00 42.96 50 GLN B C 1
ATOM 2056 O O . GLN B 1 29 ? 18.742 83.851 -25.036 1.00 44.65 50 GLN B O 1
ATOM 2062 N N . LEU B 1 30 ? 17.892 82.450 -23.489 1.00 39.80 51 LEU B N 1
ATOM 2063 C CA . LEU B 1 30 ? 17.310 83.487 -22.662 1.00 39.24 51 LEU B CA 1
ATOM 2064 C C . LEU B 1 30 ? 18.316 83.881 -21.573 1.00 41.98 51 LEU B C 1
ATOM 2065 O O . LEU B 1 30 ? 18.415 83.222 -20.527 1.00 40.90 51 LEU B O 1
ATOM 2070 N N . ARG B 1 31 ? 19.075 84.944 -21.840 1.00 41.37 52 ARG B N 1
ATOM 2071 C CA . ARG B 1 31 ? 20.075 85.452 -20.897 1.00 41.70 52 ARG B CA 1
ATOM 2072 C C . ARG B 1 31 ? 19.403 86.469 -19.985 1.00 40.59 52 ARG B C 1
ATOM 2073 O O . ARG B 1 31 ? 19.143 87.610 -20.382 1.00 39.92 52 ARG B O 1
ATOM 2081 N N . LEU B 1 32 ? 19.089 86.041 -18.764 1.00 38.91 53 LEU B N 1
ATOM 2082 C CA . LEU B 1 32 ? 18.280 86.850 -17.865 1.00 39.76 53 LEU B CA 1
ATOM 2083 C C . LEU B 1 32 ? 19.034 88.066 -17.329 1.00 40.61 53 LEU B C 1
ATOM 2084 O O . LEU B 1 32 ? 18.438 89.107 -17.117 1.00 42.86 53 LEU B O 1
ATOM 2089 N N . THR B 1 33 ? 20.335 87.918 -17.113 1.00 41.99 54 THR B N 1
ATOM 2090 C CA . THR B 1 33 ? 21.169 89.031 -16.650 1.00 45.36 54 THR B CA 1
ATOM 2091 C C . THR B 1 33 ? 22.218 89.396 -17.697 1.00 47.36 54 THR B C 1
ATOM 2092 O O . THR B 1 33 ? 22.491 88.618 -18.617 1.00 48.86 54 THR B O 1
ATOM 2096 N N . ASN B 1 34 ? 22.811 90.577 -17.553 1.00 49.79 55 ASN B N 1
ATOM 2097 C CA . ASN B 1 34 ? 23.652 91.125 -18.612 1.00 50.77 55 ASN B CA 1
ATOM 2098 C C . ASN B 1 34 ? 25.023 90.464 -18.753 1.00 50.82 55 ASN B C 1
ATOM 2099 O O . ASN B 1 34 ? 25.674 90.118 -17.764 1.00 52.48 55 ASN B O 1
ATOM 2104 N N . VAL B 1 35 ? 25.424 90.268 -20.006 1.00 53.60 56 VAL B N 1
ATOM 2105 C CA . VAL B 1 35 ? 26.776 89.856 -20.378 1.00 56.52 56 VAL B CA 1
ATOM 2106 C C . VAL B 1 35 ? 27.303 90.921 -21.353 1.00 61.75 56 VAL B C 1
ATOM 2107 O O . VAL B 1 35 ? 26.626 91.261 -22.330 1.00 62.39 56 VAL B O 1
ATOM 2111 N N . ASN B 1 36 ? 28.496 91.453 -21.082 1.00 66.37 57 ASN B N 1
ATOM 2112 C CA . ASN B 1 36 ? 29.056 92.570 -21.865 1.00 66.97 57 ASN B CA 1
ATOM 2113 C C . ASN B 1 36 ? 29.305 92.266 -23.347 1.00 68.18 57 ASN B C 1
ATOM 2114 O O . ASN B 1 36 ? 29.622 91.134 -23.717 1.00 69.49 57 ASN B O 1
ATOM 2119 N N . GLU B 1 40 ? 31.490 87.920 -20.620 1.00 60.05 61 GLU B N 1
ATOM 2120 C CA . GLU B 1 40 ? 31.689 88.217 -19.204 1.00 59.13 61 GLU B CA 1
ATOM 2121 C C . GLU B 1 40 ? 30.447 88.849 -18.583 1.00 55.81 61 GLU B C 1
ATOM 2122 O O . GLU B 1 40 ? 29.976 89.885 -19.059 1.00 57.19 61 GLU B O 1
ATOM 2128 N N . PRO B 1 41 ? 29.907 88.232 -17.512 1.00 53.75 62 PRO B N 1
ATOM 2129 C CA . PRO B 1 41 ? 28.757 88.833 -16.835 1.00 52.54 62 PRO B CA 1
ATOM 2130 C C . PRO B 1 41 ? 29.174 90.061 -16.037 1.00 51.79 62 PRO B C 1
ATOM 2131 O O . PRO B 1 41 ? 30.325 90.151 -15.607 1.00 51.66 62 PRO B O 1
ATOM 2135 N N . THR B 1 42 ? 28.241 90.989 -15.846 1.00 53.37 63 THR B N 1
ATOM 2136 C CA . THR B 1 42 ? 28.509 92.240 -15.131 1.00 54.29 63 THR B CA 1
ATOM 2137 C C . THR B 1 42 ? 27.717 92.333 -13.823 1.00 54.58 63 THR B C 1
ATOM 2138 O O . THR B 1 42 ? 26.803 91.542 -13.585 1.00 54.83 63 THR B O 1
ATOM 2142 N N . LEU B 1 43 ? 28.063 93.317 -12.994 1.00 53.00 64 LEU B N 1
ATOM 2143 C CA . LEU B 1 43 ? 27.497 93.462 -11.653 1.00 49.98 64 LEU B CA 1
ATOM 2144 C C . LEU B 1 43 ? 26.200 94.273 -11.653 1.00 49.33 64 LEU B C 1
ATOM 2145 O O . LEU B 1 43 ? 25.883 94.953 -12.630 1.00 48.73 64 LEU B O 1
ATOM 2150 N N . SER B 1 44 ? 25.453 94.180 -10.553 1.00 48.98 65 SER B N 1
ATOM 2151 C CA . SER B 1 44 ? 24.200 94.918 -10.346 1.00 49.85 65 SER B CA 1
ATOM 2152 C C . SER B 1 44 ? 23.118 94.709 -11.417 1.00 51.28 65 SER B C 1
ATOM 2153 O O . SER B 1 44 ? 22.247 95.566 -11.599 1.00 53.38 65 SER B O 1
ATOM 2156 N N . SER B 1 45 ? 23.156 93.566 -12.103 1.00 50.86 66 SER B N 1
ATOM 2157 C CA . SER B 1 45 ? 22.152 93.247 -13.127 1.00 47.66 66 SER B CA 1
ATOM 2158 C C . SER B 1 45 ? 20.888 92.609 -12.555 1.00 46.65 66 SER B C 1
ATOM 2159 O O . SER B 1 45 ? 20.948 91.813 -11.616 1.00 43.90 66 SER B O 1
ATOM 2162 N N . LEU B 1 46 ? 19.749 92.989 -13.131 1.00 45.58 67 LEU B N 1
ATOM 2163 C CA . LEU B 1 46 ? 18.453 92.381 -12.851 1.00 45.55 67 LEU B CA 1
ATOM 2164 C C . LEU B 1 46 ? 17.734 92.153 -14.184 1.00 47.11 67 LEU B C 1
ATOM 2165 O O . LEU B 1 46 ? 17.718 93.033 -15.044 1.00 43.92 67 LEU B O 1
ATOM 2170 N N . GLY B 1 47 ? 17.163 90.964 -14.359 1.00 45.83 68 GLY B N 1
ATOM 2171 C CA . GLY B 1 47 ? 16.376 90.664 -15.551 1.00 44.85 68 GLY B CA 1
ATOM 2172 C C . GLY B 1 47 ? 15.255 89.697 -15.239 1.00 44.82 68 GLY B C 1
ATOM 2173 O O . GLY B 1 47 ? 15.428 88.781 -14.434 1.00 44.08 68 GLY B O 1
ATOM 2174 N N . ARG B 1 48 ? 14.103 89.927 -15.862 1.00 42.58 69 ARG B N 1
ATOM 2175 C CA . ARG B 1 48 ? 12.948 89.045 -15.743 1.00 39.99 69 ARG B CA 1
ATOM 2176 C C . ARG B 1 48 ? 12.423 88.695 -17.134 1.00 41.16 69 ARG B C 1
ATOM 2177 O O . ARG B 1 48 ? 12.581 89.478 -18.080 1.00 39.42 69 ARG B O 1
ATOM 2185 N N . ALA B 1 49 ? 11.799 87.522 -17.257 1.00 38.59 70 ALA B N 1
ATOM 2186 C CA . ALA B 1 49 ? 11.191 87.086 -18.519 1.00 37.40 70 ALA B CA 1
ATOM 2187 C C . ALA B 1 49 ? 9.948 86.248 -18.261 1.00 37.20 70 ALA B C 1
ATOM 2188 O O . ALA B 1 49 ? 9.964 85.346 -17.422 1.00 35.98 70 ALA B O 1
ATOM 2190 N N . PHE B 1 50 ? 8.872 86.556 -18.979 1.00 36.08 71 PHE B N 1
ATOM 2191 C CA . PHE B 1 50 ? 7.593 85.876 -18.789 1.00 36.99 71 PHE B CA 1
ATOM 2192 C C . PHE B 1 50 ? 6.981 85.408 -20.109 1.00 37.71 71 PHE B C 1
ATOM 2193 O O . PHE B 1 50 ? 7.240 85.985 -21.164 1.00 35.81 71 PHE B O 1
ATOM 2201 N N . TYR B 1 51 ? 6.176 84.351 -20.043 1.00 36.00 72 TYR B N 1
ATOM 2202 C CA . TYR B 1 51 ? 5.334 83.968 -21.171 1.00 34.82 72 TYR B CA 1
ATOM 2203 C C . TYR B 1 51 ? 4.293 85.068 -21.382 1.00 36.47 72 TYR B C 1
ATOM 2204 O O . TYR B 1 51 ? 3.764 85.611 -20.407 1.00 35.47 72 TYR B O 1
ATOM 2213 N N . SER B 1 52 ? 4.001 85.410 -22.639 1.00 38.26 73 SER B N 1
ATOM 2214 C CA . SER B 1 52 ? 3.137 86.574 -22.916 1.00 39.62 73 SER B CA 1
ATOM 2215 C C . SER B 1 52 ? 1.636 86.411 -22.624 1.00 39.46 73 SER B C 1
ATOM 2216 O O . SER B 1 52 ? 0.924 87.404 -22.529 1.00 41.81 73 SER B O 1
ATOM 2219 N N . ALA B 1 53 ? 1.156 85.179 -22.462 1.00 37.45 74 ALA B N 1
ATOM 2220 C CA . ALA B 1 53 ? -0.249 84.946 -22.121 1.00 38.46 74 ALA B CA 1
ATOM 2221 C C . ALA B 1 53 ? -0.440 84.675 -20.622 1.00 38.76 74 ALA B C 1
ATOM 2222 O O . ALA B 1 53 ? 0.301 83.880 -20.043 1.00 37.51 74 ALA B O 1
ATOM 2224 N N . PRO B 1 54 ? -1.438 85.331 -19.996 1.00 39.15 75 PRO B N 1
ATOM 2225 C CA . PRO B 1 54 ? -1.736 85.069 -18.585 1.00 38.52 75 PRO B CA 1
ATOM 2226 C C . PRO B 1 54 ? -2.243 83.640 -18.380 1.00 38.70 75 PRO B C 1
ATOM 2227 O O . PRO B 1 54 ? -2.956 83.109 -19.236 1.00 37.51 75 PRO B O 1
ATOM 2231 N N . ILE B 1 55 ? -1.872 83.042 -17.249 1.00 36.20 76 ILE B N 1
ATOM 2232 C CA . ILE B 1 55 ? -2.277 81.687 -16.893 1.00 34.87 76 ILE B CA 1
ATOM 2233 C C . ILE B 1 55 ? -3.227 81.756 -15.712 1.00 35.01 76 ILE B C 1
ATOM 2234 O O . ILE B 1 55 ? -2.930 82.399 -14.697 1.00 36.34 76 ILE B O 1
ATOM 2239 N N . GLN B 1 56 ? -4.371 81.101 -15.842 1.00 32.98 77 GLN B N 1
ATOM 2240 C CA . GLN B 1 56 ? -5.331 81.050 -14.763 1.00 34.51 77 GLN B CA 1
ATOM 2241 C C . GLN B 1 56 ? -4.931 79.953 -13.775 1.00 35.79 77 GLN B C 1
ATOM 2242 O O . GLN B 1 56 ? -4.887 78.778 -14.144 1.00 32.26 77 GLN B O 1
ATOM 2248 N N . ILE B 1 57 ? -4.639 80.334 -12.529 1.00 35.70 78 ILE B N 1
ATOM 2249 C CA . ILE B 1 57 ? -4.245 79.339 -11.519 1.00 37.11 78 ILE B CA 1
ATOM 2250 C C . ILE B 1 57 ? -5.348 78.955 -10.538 1.00 35.91 78 ILE B C 1
ATOM 2251 O O . ILE B 1 57 ? -5.309 77.876 -9.955 1.00 36.17 78 ILE B O 1
ATOM 2256 N N . TRP B 1 58 ? -6.334 79.830 -10.352 1.00 37.17 79 TRP B N 1
ATOM 2257 C CA . TRP B 1 58 ? -7.559 79.447 -9.644 1.00 37.06 79 TRP B CA 1
ATOM 2258 C C . TRP B 1 58 ? -8.740 80.281 -10.051 1.00 39.28 79 TRP B C 1
ATOM 2259 O O . TRP B 1 58 ? -8.588 81.269 -10.784 1.00 37.71 79 TRP B O 1
ATOM 2270 N N . ASP B 1 59 ? -9.923 79.871 -9.595 1.00 40.05 80 ASP B N 1
ATOM 2271 C CA . ASP B 1 59 ? -11.183 80.478 -9.998 1.00 43.70 80 ASP B CA 1
ATOM 2272 C C . ASP B 1 59 ? -12.106 80.605 -8.793 1.00 45.76 80 ASP B C 1
ATOM 2273 O O . ASP B 1 59 ? -12.459 79.604 -8.164 1.00 45.98 80 ASP B O 1
ATOM 2278 N N . ASN B 1 60 ? -12.510 81.836 -8.493 1.00 48.30 81 ASN B N 1
ATOM 2279 C CA . ASN B 1 60 ? -13.308 82.120 -7.300 1.00 51.32 81 ASN B CA 1
ATOM 2280 C C . ASN B 1 60 ? -14.771 81.671 -7.372 1.00 50.55 81 ASN B C 1
ATOM 2281 O O . ASN B 1 60 ? -15.420 81.504 -6.340 1.00 51.44 81 ASN B O 1
ATOM 2286 N N . THR B 1 61 ? -15.282 81.460 -8.583 1.00 49.14 82 THR B N 1
ATOM 2287 C CA . THR B 1 61 ? -16.668 81.011 -8.766 1.00 49.36 82 THR B CA 1
ATOM 2288 C C . THR B 1 61 ? -16.819 79.513 -8.475 1.00 49.30 82 THR B C 1
ATOM 2289 O O . THR B 1 61 ? -17.835 79.078 -7.932 1.00 49.29 82 THR B O 1
ATOM 2293 N N . THR B 1 62 ? -15.802 78.733 -8.837 1.00 47.58 83 THR B N 1
ATOM 2294 C CA . THR B 1 62 ? -15.846 77.277 -8.679 1.00 45.76 83 THR B CA 1
ATOM 2295 C C . THR B 1 62 ? -15.048 76.803 -7.462 1.00 44.86 83 THR B C 1
ATOM 2296 O O . THR B 1 62 ? -15.337 75.745 -6.896 1.00 45.76 83 THR B O 1
ATOM 2300 N N . GLY B 1 63 ? -14.042 77.584 -7.070 1.00 44.01 84 GLY B N 1
ATOM 2301 C CA . GLY B 1 63 ? -13.128 77.190 -5.994 1.00 45.07 84 GLY B CA 1
ATOM 2302 C C . GLY B 1 63 ? -11.920 76.396 -6.484 1.00 44.30 84 GLY B C 1
ATOM 2303 O O . GLY B 1 63 ? -10.936 76.238 -5.756 1.00 43.64 84 GLY B O 1
ATOM 2304 N N . ALA B 1 64 ? -11.995 75.909 -7.724 1.00 42.08 85 ALA B N 1
ATOM 2305 C CA . ALA B 1 64 ? -10.938 75.091 -8.326 1.00 39.09 85 ALA B CA 1
ATOM 2306 C C . ALA B 1 64 ? -9.588 75.794 -8.365 1.00 37.80 85 ALA B C 1
ATOM 2307 O O . ALA B 1 64 ? -9.505 77.004 -8.600 1.00 37.75 85 ALA B O 1
ATOM 2309 N N . VAL B 1 65 ? -8.531 75.021 -8.130 1.00 34.11 86 VAL B N 1
ATOM 2310 C CA . VAL B 1 65 ? -7.156 75.514 -8.181 1.00 32.40 86 VAL B CA 1
ATOM 2311 C C . VAL B 1 65 ? -6.415 74.658 -9.201 1.00 31.30 86 VAL B C 1
ATOM 2312 O O . VAL B 1 65 ? -6.653 73.452 -9.285 1.00 31.87 86 VAL B O 1
ATOM 2316 N N . ALA B 1 66 ? -5.529 75.285 -9.967 1.00 30.84 87 ALA B N 1
ATOM 2317 C CA . ALA B 1 66 ? -4.797 74.595 -11.026 1.00 29.85 87 ALA B CA 1
ATOM 2318 C C . ALA B 1 66 ? -3.725 73.684 -10.460 1.00 29.91 87 ALA B C 1
ATOM 2319 O O . ALA B 1 66 ? -3.159 73.958 -9.398 1.00 29.67 87 ALA B O 1
ATOM 2321 N N . SER B 1 67 ? -3.469 72.588 -11.169 1.00 29.08 88 SER B N 1
ATOM 2322 C CA . SER B 1 67 ? -2.213 71.866 -11.023 1.00 27.65 88 SER B CA 1
ATOM 2323 C C . SER B 1 67 ? -1.326 72.292 -12.187 1.00 26.80 88 SER B C 1
ATOM 2324 O O . SER B 1 67 ? -1.821 72.572 -13.279 1.00 27.96 88 SER B O 1
ATOM 2327 N N . PHE B 1 68 ? -0.025 72.376 -11.951 1.00 25.82 89 PHE B N 1
ATOM 2328 C CA . PHE B 1 68 ? 0.896 72.752 -13.003 1.00 25.22 89 PHE B CA 1
ATOM 2329 C C . PHE B 1 68 ? 2.249 72.066 -12.834 1.00 25.38 89 PHE B C 1
ATOM 2330 O O . PHE B 1 68 ? 2.584 71.539 -11.763 1.00 24.55 89 PHE B O 1
ATOM 2338 N N . ALA B 1 69 ? 3.032 72.100 -13.898 1.00 23.63 90 ALA B N 1
ATOM 2339 C CA . ALA B 1 69 ? 4.397 71.638 -13.849 1.00 24.33 90 ALA B CA 1
ATOM 2340 C C . ALA B 1 69 ? 5.224 72.469 -14.804 1.00 24.48 90 ALA B C 1
ATOM 2341 O O . ALA B 1 69 ? 4.724 72.926 -15.833 1.00 24.57 90 ALA B O 1
ATOM 2343 N N . THR B 1 70 ? 6.494 72.655 -14.464 1.00 22.93 91 THR B N 1
ATOM 2344 C CA . THR B 1 70 ? 7.418 73.305 -15.360 1.00 23.67 91 THR B CA 1
ATOM 2345 C C . THR B 1 70 ? 8.789 72.640 -15.274 1.00 23.60 91 THR B C 1
ATOM 2346 O O . THR B 1 70 ? 9.222 72.215 -14.198 1.00 24.47 91 THR B O 1
ATOM 2350 N N . SER B 1 71 ? 9.444 72.511 -16.420 1.00 24.31 92 SER B N 1
ATOM 2351 C CA . SER B 1 71 ? 10.815 72.047 -16.478 1.00 24.79 92 SER B CA 1
ATOM 2352 C C . SER B 1 71 ? 11.628 73.075 -17.229 1.00 25.81 92 SER B C 1
ATOM 2353 O O . SER B 1 71 ? 11.114 73.762 -18.112 1.00 26.59 92 SER B O 1
ATOM 2356 N N . PHE B 1 72 ? 12.893 73.183 -16.855 1.00 25.45 93 PHE B N 1
ATOM 2357 C CA . PHE B 1 72 ? 13.814 74.051 -17.565 1.00 26.80 93 PHE B CA 1
ATOM 2358 C C . PHE B 1 72 ? 15.253 73.644 -17.337 1.00 26.71 93 PHE B C 1
ATOM 2359 O O . PHE B 1 72 ? 15.592 73.043 -16.319 1.00 26.21 93 PHE B O 1
ATOM 2367 N N . THR B 1 73 ? 16.088 73.928 -18.332 1.00 26.68 94 THR B N 1
ATOM 2368 C CA . THR B 1 73 ? 17.520 73.757 -18.224 1.00 28.02 94 THR B CA 1
ATOM 2369 C C . THR B 1 73 ? 18.142 75.146 -18.080 1.00 28.43 94 THR B C 1
ATOM 2370 O O . THR B 1 73 ? 17.783 76.076 -18.810 1.00 30.66 94 THR B O 1
ATOM 2374 N N . PHE B 1 74 ? 19.038 75.299 -17.108 1.00 29.70 95 PHE B N 1
ATOM 2375 C CA . PHE B 1 74 ? 19.744 76.574 -16.935 1.00 29.25 95 PHE B CA 1
ATOM 2376 C C . PHE B 1 74 ? 21.246 76.379 -16.814 1.00 29.39 95 PHE B C 1
ATOM 2377 O O . PHE B 1 74 ? 21.717 75.309 -16.444 1.00 28.67 95 PHE B O 1
ATOM 2385 N N . ASN B 1 75 ? 22.001 77.419 -17.163 1.00 32.27 96 ASN B N 1
ATOM 2386 C CA . ASN B 1 75 ? 23.440 77.401 -16.973 1.00 33.75 96 ASN B CA 1
ATOM 2387 C C . ASN B 1 75 ? 23.837 78.677 -16.245 1.00 35.43 96 ASN B C 1
ATOM 2388 O O . ASN B 1 75 ? 23.598 79.782 -16.740 1.00 35.92 96 ASN B O 1
ATOM 2393 N N . ILE B 1 76 ? 24.384 78.510 -15.043 1.00 35.92 97 ILE B N 1
ATOM 2394 C CA . ILE B 1 76 ? 24.977 79.606 -14.289 1.00 35.23 97 ILE B CA 1
ATOM 2395 C C . ILE B 1 76 ? 26.477 79.390 -14.324 1.00 35.94 97 ILE B C 1
ATOM 2396 O O . ILE B 1 76 ? 26.974 78.358 -13.874 1.00 36.94 97 ILE B O 1
ATOM 2401 N N . ASP B 1 77 ? 27.195 80.359 -14.884 1.00 37.78 98 ASP B N 1
ATOM 2402 C CA . ASP B 1 77 ? 28.642 80.286 -14.984 1.00 39.85 98 ASP B CA 1
ATOM 2403 C C . ASP B 1 77 ? 29.275 81.473 -14.261 1.00 39.00 98 ASP B C 1
ATOM 2404 O O . ASP B 1 77 ? 28.635 82.502 -14.078 1.00 37.61 98 ASP B O 1
ATOM 2409 N N . VAL B 1 78 ? 30.529 81.313 -13.857 1.00 43.13 99 VAL B N 1
ATOM 2410 C CA . VAL B 1 78 ? 31.221 82.308 -13.036 1.00 44.61 99 VAL B CA 1
ATOM 2411 C C . VAL B 1 78 ? 32.626 82.559 -13.594 1.00 45.12 99 VAL B C 1
ATOM 2412 O O . VAL B 1 78 ? 33.342 81.609 -13.907 1.00 45.90 99 VAL B O 1
ATOM 2416 N N . PRO B 1 79 ? 33.017 83.842 -13.736 1.00 47.77 100 PRO B N 1
ATOM 2417 C CA . PRO B 1 79 ? 34.388 84.179 -14.136 1.00 51.23 100 PRO B CA 1
ATOM 2418 C C . PRO B 1 79 ? 35.406 83.754 -13.087 1.00 54.17 100 PRO B C 1
ATOM 2419 O O . PRO B 1 79 ? 35.084 83.710 -11.894 1.00 55.81 100 PRO B O 1
ATOM 2423 N N . ASN B 1 80 ? 36.623 83.446 -13.530 1.00 57.85 101 ASN B N 1
ATOM 2424 C CA . ASN B 1 80 ? 37.717 83.126 -12.616 1.00 61.72 101 ASN B CA 1
ATOM 2425 C C . ASN B 1 80 ? 38.035 84.296 -11.682 1.00 61.66 101 ASN B C 1
ATOM 2426 O O . ASN B 1 80 ? 37.844 85.462 -12.042 1.00 61.57 101 ASN B O 1
ATOM 2431 N N . ASN B 1 81 ? 38.497 83.965 -10.476 1.00 63.31 102 ASN B N 1
ATOM 2432 C CA . ASN B 1 81 ? 38.719 84.939 -9.394 1.00 62.41 102 ASN B CA 1
ATOM 2433 C C . ASN B 1 81 ? 37.444 85.653 -8.930 1.00 58.54 102 ASN B C 1
ATOM 2434 O O . ASN B 1 81 ? 37.502 86.732 -8.341 1.00 56.67 102 ASN B O 1
ATOM 2439 N N . SER B 1 82 ? 36.299 85.033 -9.204 1.00 54.96 103 SER B N 1
ATOM 2440 C CA . SER B 1 82 ? 35.010 85.490 -8.699 1.00 51.60 103 SER B CA 1
ATOM 2441 C C . SER B 1 82 ? 34.233 84.313 -8.124 1.00 48.55 103 SER B C 1
ATOM 2442 O O . SER B 1 82 ? 34.526 83.155 -8.434 1.00 45.85 103 SER B O 1
ATOM 2445 N N . GLY B 1 83 ? 33.262 84.628 -7.274 1.00 46.90 104 GLY B N 1
ATOM 2446 C CA . GLY B 1 83 ? 32.280 83.660 -6.798 1.00 47.24 104 GLY B CA 1
ATOM 2447 C C . GLY B 1 83 ? 30.903 84.017 -7.338 1.00 46.66 104 GLY B C 1
ATOM 2448 O O . GLY B 1 83 ? 30.699 85.128 -7.840 1.00 46.30 104 GLY B O 1
ATOM 2449 N N . PRO B 1 84 ? 29.941 83.083 -7.239 1.00 45.60 105 PRO B N 1
ATOM 2450 C CA . PRO B 1 84 ? 28.607 83.337 -7.771 1.00 43.64 105 PRO B CA 1
ATOM 2451 C C . PRO B 1 84 ? 27.757 84.273 -6.907 1.00 42.21 105 PRO B C 1
ATOM 2452 O O . PRO B 1 84 ? 27.958 84.347 -5.690 1.00 42.86 105 PRO B O 1
ATOM 2456 N N . ALA B 1 85 ? 26.834 84.979 -7.565 1.00 39.87 106 ALA B N 1
ATOM 2457 C CA . ALA B 1 85 ? 25.738 85.746 -6.955 1.00 40.69 106 ALA B CA 1
ATOM 2458 C C . ALA B 1 85 ? 24.857 86.313 -8.077 1.00 39.33 106 ALA B C 1
ATOM 2459 O O . ALA B 1 85 ? 25.362 86.571 -9.166 1.00 41.63 106 ALA B O 1
ATOM 2461 N N . ASP B 1 86 ? 23.559 86.511 -7.844 1.00 39.98 107 ASP B N 1
ATOM 2462 C CA . ASP B 1 86 ? 22.870 86.131 -6.605 1.00 40.85 107 ASP B CA 1
ATOM 2463 C C . ASP B 1 86 ? 21.981 84.893 -6.781 1.00 41.74 107 ASP B C 1
ATOM 2464 O O . ASP B 1 86 ? 21.545 84.293 -5.797 1.00 40.59 107 ASP B O 1
ATOM 2469 N N . GLY B 1 87 ? 21.717 84.527 -8.034 1.00 40.71 108 GLY B N 1
ATOM 2470 C CA . GLY B 1 87 ? 20.884 83.372 -8.358 1.00 40.23 108 GLY B CA 1
ATOM 2471 C C . GLY B 1 87 ? 19.736 83.698 -9.293 1.00 39.73 108 GLY B C 1
ATOM 2472 O O . GLY B 1 87 ? 19.621 84.822 -9.790 1.00 39.22 108 GLY B O 1
ATOM 2473 N N . LEU B 1 88 ? 18.878 82.708 -9.532 1.00 37.52 109 LEU B N 1
ATOM 2474 C CA . LEU B 1 88 ? 17.696 82.893 -10.369 1.00 35.93 109 LEU B CA 1
ATOM 2475 C C . LEU B 1 88 ? 16.508 82.137 -9.792 1.00 34.79 109 LEU B C 1
ATOM 2476 O O . LEU B 1 88 ? 16.680 81.228 -8.969 1.00 33.89 109 LEU B O 1
ATOM 2481 N N . ALA B 1 89 ? 15.308 82.523 -10.208 1.00 33.12 110 ALA B N 1
ATOM 2482 C CA . ALA B 1 89 ? 14.100 81.890 -9.703 1.00 32.34 110 ALA B CA 1
ATOM 2483 C C . ALA B 1 89 ? 13.046 81.722 -10.778 1.00 33.50 110 ALA B C 1
ATOM 2484 O O . ALA B 1 89 ? 12.925 82.552 -11.692 1.00 32.13 110 ALA B O 1
ATOM 2486 N N . PHE B 1 90 ? 12.286 80.635 -10.664 1.00 30.93 111 PHE B N 1
ATOM 2487 C CA . PHE B 1 90 ? 11.051 80.503 -11.407 1.00 29.78 111 PHE B CA 1
ATOM 2488 C C . PHE B 1 90 ? 9.928 81.103 -10.571 1.00 31.09 111 PHE B C 1
ATOM 2489 O O . PHE B 1 90 ? 9.837 80.851 -9.366 1.00 32.24 111 PHE B O 1
ATOM 2497 N N . VAL B 1 91 ? 9.070 81.899 -11.201 1.00 30.65 112 VAL B N 1
ATOM 2498 C CA . VAL B 1 91 ? 8.083 82.671 -10.455 1.00 31.04 112 VAL B CA 1
ATOM 2499 C C . VAL B 1 91 ? 6.675 82.611 -11.023 1.00 31.42 112 VAL B C 1
ATOM 2500 O O . VAL B 1 91 ? 6.491 82.438 -12.231 1.00 33.57 112 VAL B O 1
ATOM 2504 N N . LEU B 1 92 ? 5.700 82.773 -10.132 1.00 32.56 113 LEU B N 1
ATOM 2505 C CA . LEU B 1 92 ? 4.315 83.072 -10.476 1.00 34.22 113 LEU B CA 1
ATOM 2506 C C . LEU B 1 92 ? 3.952 84.448 -9.877 1.00 37.48 113 LEU B C 1
ATOM 2507 O O . LEU B 1 92 ? 3.989 84.626 -8.652 1.00 36.79 113 LEU B O 1
ATOM 2512 N N . LEU B 1 93 ? 3.594 85.407 -10.736 1.00 39.11 114 LEU B N 1
ATOM 2513 C CA . LEU B 1 93 ? 3.357 86.805 -10.314 1.00 38.38 114 LEU B CA 1
ATOM 2514 C C . LEU B 1 93 ? 2.050 87.390 -10.872 1.00 39.45 114 LEU B C 1
ATOM 2515 O O . LEU B 1 93 ? 1.540 86.897 -11.884 1.00 37.69 114 LEU B O 1
ATOM 2520 N N . PRO B 1 94 ? 1.497 88.444 -10.221 1.00 39.84 115 PRO B N 1
ATOM 2521 C CA . PRO B 1 94 ? 0.313 89.111 -10.791 1.00 39.23 115 PRO B CA 1
ATOM 2522 C C . PRO B 1 94 ? 0.580 89.655 -12.196 1.00 36.52 115 PRO B C 1
ATOM 2523 O O . PRO B 1 94 ? 1.715 90.019 -12.516 1.00 34.80 115 PRO B O 1
ATOM 2527 N N . VAL B 1 95 ? -0.458 89.675 -13.026 1.00 36.48 116 VAL B N 1
ATOM 2528 C CA . VAL B 1 95 ? -0.370 90.250 -14.376 1.00 39.41 116 VAL B CA 1
ATOM 2529 C C . VAL B 1 95 ? 0.059 91.715 -14.274 1.00 40.31 116 VAL B C 1
ATOM 2530 O O . VAL B 1 95 ? -0.529 92.472 -13.509 1.00 41.40 116 VAL B O 1
ATOM 2534 N N . GLY B 1 96 ? 1.104 92.091 -15.012 1.00 42.80 117 GLY B N 1
ATOM 2535 C CA . GLY B 1 96 ? 1.611 93.472 -15.009 1.00 43.35 117 GLY B CA 1
ATOM 2536 C C . GLY B 1 96 ? 2.745 93.775 -14.039 1.00 44.61 117 GLY B C 1
ATOM 2537 O O . GLY B 1 96 ? 3.256 94.900 -14.008 1.00 42.17 117 GLY B O 1
ATOM 2538 N N . SER B 1 97 ? 3.153 92.775 -13.256 1.00 43.03 118 SER B N 1
ATOM 2539 C CA . SER B 1 97 ? 4.168 92.960 -12.215 1.00 42.47 118 SER B CA 1
ATOM 2540 C C . SER B 1 97 ? 5.468 93.562 -12.745 1.00 43.05 118 SER B C 1
ATOM 2541 O O . SER B 1 97 ? 5.941 93.208 -13.834 1.00 41.34 118 SER B O 1
ATOM 2544 N N . GLN B 1 98 ? 6.021 94.486 -11.958 1.00 43.53 119 GLN B N 1
ATOM 2545 C CA . GLN B 1 98 ? 7.257 95.190 -12.287 1.00 44.07 119 GLN B CA 1
ATOM 2546 C C . GLN B 1 98 ? 8.398 94.788 -11.349 1.00 43.45 119 GLN B C 1
ATOM 2547 O O . GLN B 1 98 ? 8.145 94.417 -10.198 1.00 45.95 119 GLN B O 1
ATOM 2553 N N . PRO B 1 99 ? 9.654 94.854 -11.836 1.00 41.95 120 PRO B N 1
ATOM 2554 C CA . PRO B 1 99 ? 10.798 94.425 -11.029 1.00 43.52 120 PRO B CA 1
ATOM 2555 C C . PRO B 1 99 ? 10.946 95.234 -9.741 1.00 46.57 120 PRO B C 1
ATOM 2556 O O . PRO B 1 99 ? 10.819 96.459 -9.761 1.00 44.94 120 PRO B O 1
ATOM 2560 N N . LYS B 1 100 ? 11.177 94.538 -8.631 1.00 47.96 121 LYS B N 1
ATOM 2561 C CA . LYS B 1 100 ? 11.469 95.192 -7.365 1.00 47.36 121 LYS B CA 1
ATOM 2562 C C . LYS B 1 100 ? 12.981 95.214 -7.188 1.00 46.65 121 LYS B C 1
ATOM 2563 O O . LYS B 1 100 ? 13.706 95.313 -8.174 1.00 47.87 121 LYS B O 1
ATOM 2569 N N . ASP B 1 101 ? 13.468 95.112 -5.955 1.00 48.40 122 ASP B N 1
ATOM 2570 C CA . ASP B 1 101 ? 14.891 95.362 -5.699 1.00 49.77 122 ASP B CA 1
ATOM 2571 C C . ASP B 1 101 ? 15.883 94.301 -6.165 1.00 49.57 122 ASP B C 1
ATOM 2572 O O . ASP B 1 101 ? 15.591 93.106 -6.179 1.00 50.87 122 ASP B O 1
ATOM 2577 N N . LYS B 1 102 ? 17.060 94.786 -6.539 1.00 48.24 123 LYS B N 1
ATOM 2578 C CA . LYS B 1 102 ? 18.162 94.027 -7.121 1.00 48.03 123 LYS B CA 1
ATOM 2579 C C . LYS B 1 102 ? 18.790 93.003 -6.162 1.00 45.85 123 LYS B C 1
ATOM 2580 O O . LYS B 1 102 ? 18.271 92.748 -5.072 1.00 46.72 123 LYS B O 1
ATOM 2586 N N . GLY B 1 103 ? 19.922 92.440 -6.580 1.00 43.16 124 GLY B N 1
ATOM 2587 C CA . GLY B 1 103 ? 20.775 91.617 -5.722 1.00 44.10 124 GLY B CA 1
ATOM 2588 C C . GLY B 1 103 ? 20.091 90.423 -5.071 1.00 44.52 124 GLY B C 1
ATOM 2589 O O . GLY B 1 103 ? 19.369 89.671 -5.735 1.00 44.60 124 GLY B O 1
ATOM 2590 N N . GLY B 1 104 ? 20.307 90.267 -3.765 1.00 40.46 125 GLY B N 1
ATOM 2591 C CA . GLY B 1 104 ? 19.795 89.126 -3.012 1.00 38.57 125 GLY B CA 1
ATOM 2592 C C . GLY B 1 104 ? 18.288 89.070 -2.915 1.00 38.54 125 GLY B C 1
ATOM 2593 O O . GLY B 1 104 ? 17.723 88.076 -2.458 1.00 38.20 125 GLY B O 1
ATOM 2594 N N . LEU B 1 105 ? 17.618 90.133 -3.340 1.00 37.86 126 LEU B N 1
ATOM 2595 C CA . LEU B 1 105 ? 16.166 90.148 -3.288 1.00 38.20 126 LEU B CA 1
ATOM 2596 C C . LEU B 1 105 ? 15.589 89.651 -4.617 1.00 35.01 126 LEU B C 1
ATOM 2597 O O . LEU B 1 105 ? 14.379 89.629 -4.801 1.00 36.90 126 LEU B O 1
ATOM 2602 N N . LEU B 1 106 ? 16.495 89.271 -5.519 1.00 38.06 127 LEU B N 1
ATOM 2603 C CA . LEU B 1 106 ? 16.198 88.584 -6.790 1.00 38.24 127 LEU B CA 1
ATOM 2604 C C . LEU B 1 106 ? 15.219 89.315 -7.714 1.00 39.80 127 LEU B C 1
ATOM 2605 O O . LEU B 1 106 ? 14.726 88.737 -8.684 1.00 40.10 127 LEU B O 1
ATOM 2610 N N . GLY B 1 107 ? 14.960 90.588 -7.427 1.00 39.88 128 GLY B N 1
ATOM 2611 C CA . GLY B 1 107 ? 14.020 91.371 -8.217 1.00 37.80 128 GLY B CA 1
ATOM 2612 C C . GLY B 1 107 ? 12.574 91.156 -7.837 1.00 37.42 128 GLY B C 1
ATOM 2613 O O . GLY B 1 107 ? 11.682 91.505 -8.605 1.00 39.48 128 GLY B O 1
ATOM 2614 N N . LEU B 1 108 ? 12.336 90.600 -6.648 1.00 38.00 129 LEU B N 1
ATOM 2615 C CA . LEU B 1 108 ? 10.984 90.210 -6.215 1.00 37.42 129 LEU B CA 1
ATOM 2616 C C . LEU B 1 108 ? 10.480 90.901 -4.952 1.00 37.31 129 LEU B C 1
ATOM 2617 O O . LEU B 1 108 ? 9.281 90.890 -4.677 1.00 38.11 129 LEU B O 1
ATOM 2622 N N . PHE B 1 109 ? 11.393 91.468 -4.168 1.00 40.88 130 PHE B N 1
ATOM 2623 C CA . PHE B 1 109 ? 11.018 92.088 -2.893 1.00 41.42 130 PHE B CA 1
ATOM 2624 C C . PHE B 1 109 ? 11.774 93.392 -2.642 1.00 42.93 130 PHE B C 1
ATOM 2625 O O . PHE B 1 109 ? 12.830 93.637 -3.232 1.00 41.34 130 PHE B O 1
ATOM 2633 N N . ASN B 1 110 ? 11.215 94.216 -1.758 1.00 47.08 131 ASN B N 1
ATOM 2634 C CA . ASN B 1 110 ? 11.841 95.472 -1.339 1.00 50.74 131 ASN B CA 1
ATOM 2635 C C . ASN B 1 110 ? 12.760 95.287 -0.136 1.00 53.56 131 ASN B C 1
ATOM 2636 O O . ASN B 1 110 ? 13.768 95.989 0.012 1.00 55.15 131 ASN B O 1
ATOM 2641 N N . ASN B 1 111 ? 12.396 94.334 0.718 1.00 54.41 132 ASN B N 1
ATOM 2642 C CA . ASN B 1 111 ? 13.134 94.024 1.937 1.00 56.55 132 ASN B CA 1
ATOM 2643 C C . ASN B 1 111 ? 13.048 92.522 2.222 1.00 56.85 132 ASN B C 1
ATOM 2644 O O . ASN B 1 111 ? 12.474 91.772 1.427 1.00 54.99 132 ASN B O 1
ATOM 2649 N N . TYR B 1 112 ? 13.609 92.084 3.347 1.00 56.26 133 TYR B N 1
ATOM 2650 C CA . TYR B 1 112 ? 13.600 90.658 3.690 1.00 55.60 133 TYR B CA 1
ATOM 2651 C C . TYR B 1 112 ? 12.532 90.229 4.697 1.00 53.65 133 TYR B C 1
ATOM 2652 O O . TYR B 1 112 ? 12.605 89.133 5.251 1.00 55.83 133 TYR B O 1
ATOM 2661 N N . LYS B 1 113 ? 11.539 91.085 4.913 1.00 53.09 134 LYS B N 1
ATOM 2662 C CA . LYS B 1 113 ? 10.407 90.757 5.775 1.00 53.60 134 LYS B CA 1
ATOM 2663 C C . LYS B 1 113 ? 9.262 90.185 4.936 1.00 53.31 134 LYS B C 1
ATOM 2664 O O . LYS B 1 113 ? 9.220 90.372 3.716 1.00 52.41 134 LYS B O 1
ATOM 2670 N N . TYR B 1 114 ? 8.349 89.477 5.595 1.00 51.84 135 TYR B N 1
ATOM 2671 C CA . TYR B 1 114 ? 7.162 88.935 4.954 1.00 52.21 135 TYR B CA 1
ATOM 2672 C C . TYR B 1 114 ? 6.241 90.049 4.477 1.00 53.83 135 TYR B C 1
ATOM 2673 O O . TYR B 1 114 ? 5.989 91.011 5.205 1.00 54.37 135 TYR B O 1
ATOM 2682 N N . ASP B 1 115 ? 5.736 89.900 3.255 1.00 53.81 136 ASP B N 1
ATOM 2683 C CA . ASP B 1 115 ? 4.827 90.873 2.654 1.00 52.40 136 ASP B CA 1
ATOM 2684 C C . ASP B 1 115 ? 3.596 90.167 2.094 1.00 51.84 136 ASP B C 1
ATOM 2685 O O . ASP B 1 115 ? 3.652 89.586 1.011 1.00 52.22 136 ASP B O 1
ATOM 2690 N N . SER B 1 116 ? 2.483 90.230 2.818 1.00 51.83 137 SER B N 1
ATOM 2691 C CA . SER B 1 116 ? 1.253 89.564 2.376 1.00 55.31 137 SER B CA 1
ATOM 2692 C C . SER B 1 116 ? 0.553 90.247 1.187 1.00 57.64 137 SER B C 1
ATOM 2693 O O . SER B 1 116 ? -0.591 89.914 0.859 1.00 57.67 137 SER B O 1
ATOM 2696 N N . ASN B 1 117 ? 1.256 91.182 0.544 1.00 60.08 138 ASN B N 1
ATOM 2697 C CA . ASN B 1 117 ? 0.768 91.878 -0.655 1.00 59.51 138 ASN B CA 1
ATOM 2698 C C . ASN B 1 117 ? 1.715 91.715 -1.848 1.00 57.28 138 ASN B C 1
ATOM 2699 O O . ASN B 1 117 ? 1.495 92.298 -2.917 1.00 55.17 138 ASN B O 1
ATOM 2704 N N . ALA B 1 118 ? 2.767 90.920 -1.656 1.00 52.24 139 ALA B N 1
ATOM 2705 C CA . ALA B 1 118 ? 3.728 90.628 -2.716 1.00 49.84 139 ALA B CA 1
ATOM 2706 C C . ALA B 1 118 ? 3.127 89.712 -3.781 1.00 46.63 139 ALA B C 1
ATOM 2707 O O . ALA B 1 118 ? 3.595 89.698 -4.917 1.00 46.83 139 ALA B O 1
ATOM 2709 N N . HIS B 1 119 ? 2.089 88.966 -3.399 1.00 44.84 140 HIS B N 1
ATOM 2710 C CA . HIS B 1 119 ? 1.426 87.989 -4.272 1.00 45.29 140 HIS B CA 1
ATOM 2711 C C . HIS B 1 119 ? 2.426 87.188 -5.072 1.00 43.55 140 HIS B C 1
ATOM 2712 O O . HIS B 1 119 ? 2.279 87.029 -6.286 1.00 42.00 140 HIS B O 1
ATOM 2719 N N . THR B 1 120 ? 3.455 86.686 -4.385 1.00 41.54 141 THR B N 1
ATOM 2720 C CA . THR B 1 120 ? 4.592 86.019 -5.018 1.00 39.81 141 THR B CA 1
ATOM 2721 C C . THR B 1 120 ? 4.736 84.555 -4.564 1.00 40.57 141 THR B C 1
ATOM 2722 O O . THR B 1 120 ? 4.782 84.266 -3.364 1.00 39.34 141 THR B O 1
ATOM 2726 N N . VAL B 1 121 ? 4.780 83.646 -5.539 1.00 37.54 142 VAL B N 1
ATOM 2727 C CA . VAL B 1 121 ? 5.210 82.265 -5.309 1.00 35.32 142 VAL B CA 1
ATOM 2728 C C . VAL B 1 121 ? 6.390 82.022 -6.239 1.00 35.67 142 VAL B C 1
ATOM 2729 O O . VAL B 1 121 ? 6.279 82.217 -7.456 1.00 36.89 142 VAL B O 1
ATOM 2733 N N . ALA B 1 122 ? 7.521 81.618 -5.668 1.00 33.46 143 ALA B N 1
ATOM 2734 C CA . ALA B 1 122 ? 8.740 81.410 -6.434 1.00 33.29 143 ALA B CA 1
ATOM 2735 C C . ALA B 1 122 ? 9.533 80.199 -5.957 1.00 32.68 143 ALA B C 1
ATOM 2736 O O . ALA B 1 122 ? 9.468 79.822 -4.783 1.00 33.70 143 ALA B O 1
ATOM 2738 N N . VAL B 1 123 ? 10.272 79.589 -6.878 1.00 30.50 144 VAL B N 1
ATOM 2739 C CA . VAL B 1 123 ? 11.266 78.593 -6.520 1.00 28.95 144 VAL B CA 1
ATOM 2740 C C . VAL B 1 123 ? 12.631 79.169 -6.872 1.00 29.42 144 VAL B C 1
ATOM 2741 O O . VAL B 1 123 ? 12.934 79.394 -8.044 1.00 29.73 144 VAL B O 1
ATOM 2745 N N . GLU B 1 124 ? 13.443 79.409 -5.843 1.00 29.47 145 GLU B N 1
ATOM 2746 C CA . GLU B 1 124 ? 14.740 80.072 -5.993 1.00 30.12 145 GLU B CA 1
ATOM 2747 C C . GLU B 1 124 ? 15.909 79.109 -6.056 1.00 29.76 145 GLU B C 1
ATOM 2748 O O . GLU B 1 124 ? 15.929 78.064 -5.396 1.00 32.73 145 GLU B O 1
ATOM 2754 N N . PHE B 1 125 ? 16.890 79.478 -6.861 1.00 29.42 146 PHE B N 1
ATOM 2755 C CA . PHE B 1 125 ? 18.152 78.788 -6.913 1.00 29.24 146 PHE B CA 1
ATOM 2756 C C . PHE B 1 125 ? 19.207 79.791 -6.475 1.00 32.29 146 PHE B C 1
ATOM 2757 O O . PHE B 1 125 ? 19.749 80.553 -7.284 1.00 31.24 146 PHE B O 1
ATOM 2765 N N . ASP B 1 126 ? 19.448 79.786 -5.163 1.00 32.61 147 ASP B N 1
ATOM 2766 C CA . ASP B 1 126 ? 20.160 80.858 -4.468 1.00 31.67 147 ASP B CA 1
ATOM 2767 C C . ASP B 1 126 ? 21.649 80.530 -4.376 1.00 31.97 147 ASP B C 1
ATOM 2768 O O . ASP B 1 126 ? 22.050 79.546 -3.760 1.00 31.07 147 ASP B O 1
ATOM 2773 N N . THR B 1 127 ? 22.474 81.364 -5.001 1.00 33.74 148 THR B N 1
ATOM 2774 C CA . THR B 1 127 ? 23.910 81.103 -5.076 1.00 34.24 148 THR B CA 1
ATOM 2775 C C . THR B 1 127 ? 24.750 81.905 -4.061 1.00 34.50 148 THR B C 1
ATOM 2776 O O . THR B 1 127 ? 25.978 81.772 -4.024 1.00 33.05 148 THR B O 1
ATOM 2780 N N . LEU B 1 128 ? 24.086 82.714 -3.242 1.00 35.18 149 LEU B N 1
ATOM 2781 C CA . LEU B 1 128 ? 24.794 83.604 -2.324 1.00 36.82 149 LEU B CA 1
ATOM 2782 C C . LEU B 1 128 ? 24.115 83.720 -0.967 1.00 34.45 149 LEU B C 1
ATOM 2783 O O . LEU B 1 128 ? 22.931 84.092 -0.860 1.00 35.63 149 LEU B O 1
ATOM 2788 N N . TYR B 1 129 ? 24.898 83.395 0.059 1.00 37.11 150 TYR B N 1
ATOM 2789 C CA . TYR B 1 129 ? 24.480 83.473 1.443 1.00 38.01 150 TYR B CA 1
ATOM 2790 C C . TYR B 1 129 ? 24.237 84.920 1.865 1.00 40.07 150 TYR B C 1
ATOM 2791 O O . TYR B 1 129 ? 25.175 85.703 1.992 1.00 40.05 150 TYR B O 1
ATOM 2800 N N . ASN B 1 130 ? 22.973 85.263 2.073 1.00 39.86 151 ASN B N 1
ATOM 2801 C CA . ASN B 1 130 ? 22.623 86.552 2.644 1.00 41.27 151 ASN B CA 1
ATOM 2802 C C . ASN B 1 130 ? 22.408 86.399 4.144 1.00 41.15 151 ASN B C 1
ATOM 2803 O O . ASN B 1 130 ? 21.402 85.837 4.592 1.00 39.60 151 ASN B O 1
ATOM 2808 N N . VAL B 1 131 ? 23.383 86.898 4.904 1.00 42.05 152 VAL B N 1
ATOM 2809 C CA . VAL B 1 131 ? 23.454 86.745 6.365 1.00 40.57 152 VAL B CA 1
ATOM 2810 C C . VAL B 1 131 ? 22.112 86.916 7.098 1.00 39.54 152 VAL B C 1
ATOM 2811 O O . VAL B 1 131 ? 21.839 86.187 8.047 1.00 41.02 152 VAL B O 1
ATOM 2815 N N . HIS B 1 132 ? 21.260 87.831 6.632 1.00 41.12 153 HIS B N 1
ATOM 2816 C CA . HIS B 1 132 ? 20.038 88.191 7.368 1.00 42.25 153 HIS B CA 1
ATOM 2817 C C . HIS B 1 132 ? 18.825 87.303 7.197 1.00 41.97 153 HIS B C 1
ATOM 2818 O O . HIS B 1 132 ? 17.844 87.469 7.932 1.00 41.47 153 HIS B O 1
ATOM 2825 N N . TRP B 1 133 ? 18.863 86.360 6.246 1.00 41.77 154 TRP B N 1
ATOM 2826 C CA . TRP B 1 133 ? 17.701 85.481 6.003 1.00 40.92 154 TRP B CA 1
ATOM 2827 C C . TRP B 1 133 ? 17.961 84.083 5.463 1.00 39.03 154 TRP B C 1
ATOM 2828 O O . TRP B 1 133 ? 17.124 83.208 5.644 1.00 40.17 154 TRP B O 1
ATOM 2839 N N . ASP B 1 134 ? 19.095 83.867 4.796 1.00 38.28 155 ASP B N 1
ATOM 2840 C CA . ASP B 1 134 ? 19.387 82.586 4.125 1.00 36.93 155 ASP B CA 1
ATOM 2841 C C . ASP B 1 134 ? 20.019 81.564 5.072 1.00 38.74 155 ASP B C 1
ATOM 2842 O O . ASP B 1 134 ? 20.629 81.945 6.071 1.00 38.38 155 ASP B O 1
ATOM 2847 N N . PRO B 1 135 ? 19.887 80.255 4.750 1.00 37.13 156 PRO B N 1
ATOM 2848 C CA . PRO B 1 135 ? 20.792 79.239 5.285 1.00 36.18 156 PRO B CA 1
ATOM 2849 C C . PRO B 1 135 ? 22.180 79.428 4.684 1.00 37.42 156 PRO B C 1
ATOM 2850 O O . PRO B 1 135 ? 22.301 79.990 3.592 1.00 38.69 156 PRO B O 1
ATOM 2854 N N . LYS B 1 136 ? 23.210 78.956 5.377 1.00 36.22 157 LYS B N 1
ATOM 2855 C CA . LYS B 1 136 ? 24.593 79.168 4.943 1.00 39.49 157 LYS B CA 1
ATOM 2856 C C . LYS B 1 136 ? 25.000 78.487 3.623 1.00 38.53 157 LYS B C 1
ATOM 2857 O O . LYS B 1 136 ? 25.666 79.115 2.791 1.00 38.53 157 LYS B O 1
ATOM 2863 N N . PRO B 1 137 ? 24.608 77.210 3.421 1.00 37.31 158 PRO B N 1
ATOM 2864 C CA . PRO B 1 137 ? 24.943 76.597 2.132 1.00 35.53 158 PRO B CA 1
ATOM 2865 C C . PRO B 1 137 ? 24.049 77.122 1.007 1.00 32.48 158 PRO B C 1
ATOM 2866 O O . PRO B 1 137 ? 22.912 77.526 1.258 1.00 32.08 158 PRO B O 1
ATOM 2870 N N . ARG B 1 138 ? 24.567 77.113 -0.218 1.00 31.97 159 ARG B N 1
ATOM 2871 C CA . ARG B 1 138 ? 23.758 77.416 -1.394 1.00 32.62 159 ARG B CA 1
ATOM 2872 C C . ARG B 1 138 ? 22.575 76.438 -1.437 1.00 31.41 159 ARG B C 1
ATOM 2873 O O . ARG B 1 138 ? 22.688 75.303 -0.957 1.00 31.71 159 ARG B O 1
ATOM 2881 N N . HIS B 1 139 ? 21.447 76.891 -1.981 1.00 31.80 160 HIS B N 1
ATOM 2882 C CA . HIS B 1 139 ? 20.171 76.225 -1.731 1.00 31.09 160 HIS B CA 1
ATOM 2883 C C . HIS B 1 139 ? 19.137 76.383 -2.813 1.00 31.67 160 HIS B C 1
ATOM 2884 O O . HIS B 1 139 ? 19.151 77.347 -3.584 1.00 29.38 160 HIS B O 1
ATOM 2891 N N . ILE B 1 140 ? 18.237 75.402 -2.883 1.00 29.61 161 ILE B N 1
ATOM 2892 C CA . ILE B 1 140 ? 16.968 75.571 -3.567 1.00 30.07 161 ILE B CA 1
ATOM 2893 C C . ILE B 1 140 ? 15.946 75.938 -2.500 1.00 29.98 161 ILE B C 1
ATOM 2894 O O . ILE B 1 140 ? 15.901 75.308 -1.443 1.00 31.02 161 ILE B O 1
ATOM 2899 N N . GLY B 1 141 ? 15.134 76.956 -2.767 1.00 28.71 162 GLY B N 1
ATOM 2900 C CA . GLY B 1 141 ? 14.123 77.386 -1.814 1.00 28.09 162 GLY B CA 1
ATOM 2901 C C . GLY B 1 141 ? 12.760 77.615 -2.426 1.00 29.17 162 GLY B C 1
ATOM 2902 O O . GLY B 1 141 ? 12.645 77.980 -3.603 1.00 29.53 162 GLY B O 1
ATOM 2903 N N . ILE B 1 142 ? 11.729 77.401 -1.613 1.00 28.27 163 ILE B N 1
ATOM 2904 C CA . ILE B 1 142 ? 10.354 77.726 -1.964 1.00 27.91 163 ILE B CA 1
ATOM 2905 C C . ILE B 1 142 ? 10.013 79.040 -1.262 1.00 30.12 163 ILE B C 1
ATOM 2906 O O . ILE B 1 142 ? 10.006 79.105 -0.021 1.00 28.30 163 ILE B O 1
ATOM 2911 N N . ASP B 1 143 ? 9.743 80.073 -2.066 1.00 31.50 164 ASP B N 1
ATOM 2912 C CA . ASP B 1 143 ? 9.432 81.428 -1.563 1.00 32.55 164 ASP B CA 1
ATOM 2913 C C . ASP B 1 143 ? 7.954 81.756 -1.716 1.00 34.47 164 ASP B C 1
ATOM 2914 O O . ASP B 1 143 ? 7.388 81.653 -2.813 1.00 34.70 164 ASP B O 1
ATOM 2919 N N . VAL B 1 144 ? 7.323 82.138 -0.608 1.00 32.57 165 VAL B N 1
ATOM 2920 C CA . VAL B 1 144 ? 5.937 82.553 -0.613 1.00 33.40 165 VAL B CA 1
ATOM 2921 C C . VAL B 1 144 ? 5.881 83.921 0.081 1.00 36.66 165 VAL B C 1
ATOM 2922 O O . VAL B 1 144 ? 6.055 84.017 1.303 1.00 36.78 165 VAL B O 1
ATOM 2926 N N . ASN B 1 145 ? 5.675 84.968 -0.716 1.00 37.34 166 ASN B N 1
ATOM 2927 C CA . ASN B 1 145 ? 5.543 86.339 -0.199 1.00 38.54 166 ASN B CA 1
ATOM 2928 C C . ASN B 1 145 ? 6.723 86.847 0.659 1.00 40.01 166 ASN B C 1
ATOM 2929 O O . ASN B 1 145 ? 6.583 87.833 1.390 1.00 42.37 166 ASN B O 1
ATOM 2934 N N . SER B 1 146 ? 7.877 86.189 0.550 1.00 37.68 167 SER B N 1
ATOM 2935 C CA . SER B 1 146 ? 9.087 86.575 1.280 1.00 38.40 167 SER B CA 1
ATOM 2936 C C . SER B 1 146 ? 10.334 85.982 0.646 1.00 38.06 167 SER B C 1
ATOM 2937 O O . SER B 1 146 ? 10.292 84.883 0.076 1.00 38.43 167 SER B O 1
ATOM 2940 N N . ILE B 1 147 ? 11.446 86.707 0.743 1.00 36.07 168 ILE B N 1
ATOM 2941 C CA . ILE B 1 147 ? 12.750 86.192 0.330 1.00 35.22 168 ILE B CA 1
ATOM 2942 C C . ILE B 1 147 ? 13.276 85.157 1.337 1.00 34.99 168 ILE B C 1
ATOM 2943 O O . ILE B 1 147 ? 14.248 84.455 1.061 1.00 33.66 168 ILE B O 1
ATOM 2948 N N . LYS B 1 148 ? 12.653 85.092 2.511 1.00 35.41 169 LYS B N 1
ATOM 2949 C CA . LYS B 1 148 ? 13.013 84.077 3.493 1.00 37.45 169 LYS B CA 1
ATOM 2950 C C . LYS B 1 148 ? 12.197 82.830 3.180 1.00 35.36 169 LYS B C 1
ATOM 2951 O O . LYS B 1 148 ? 11.012 82.746 3.530 1.00 35.80 169 LYS B O 1
ATOM 2957 N N . SER B 1 149 ? 12.835 81.883 2.493 1.00 33.92 170 SER B N 1
ATOM 2958 C CA . SER B 1 149 ? 12.140 80.690 1.985 1.00 33.49 170 SER B CA 1
ATOM 2959 C C . SER B 1 149 ? 11.389 79.972 3.092 1.00 33.42 170 SER B C 1
ATOM 2960 O O . SER B 1 149 ? 11.887 79.878 4.211 1.00 35.68 170 SER B O 1
ATOM 2963 N N . ILE B 1 150 ? 10.191 79.474 2.788 1.00 32.73 171 ILE B N 1
ATOM 2964 C CA . ILE B 1 150 ? 9.458 78.626 3.736 1.00 32.93 171 ILE B CA 1
ATOM 2965 C C . ILE B 1 150 ? 10.117 77.249 3.898 1.00 32.84 171 ILE B C 1
ATOM 2966 O O . ILE B 1 150 ? 9.927 76.578 4.912 1.00 32.04 171 ILE B O 1
ATOM 2971 N N . LYS B 1 151 ? 10.890 76.836 2.898 1.00 31.11 172 LYS B N 1
ATOM 2972 C CA . LYS B 1 151 ? 11.547 75.533 2.920 1.00 32.04 172 LYS B CA 1
ATOM 2973 C C . LYS B 1 151 ? 12.735 75.577 1.981 1.00 30.30 172 LYS B C 1
ATOM 2974 O O . LYS B 1 151 ? 12.644 76.125 0.884 1.00 29.44 172 LYS B O 1
ATOM 2980 N N . THR B 1 152 ? 13.856 75.018 2.414 1.00 28.72 173 THR B N 1
ATOM 2981 C CA . THR B 1 152 ? 15.030 74.941 1.555 1.00 29.03 173 THR B CA 1
ATOM 2982 C C . THR B 1 152 ? 15.643 73.553 1.585 1.00 28.24 173 THR B C 1
ATOM 2983 O O . THR B 1 152 ? 15.376 72.764 2.488 1.00 27.95 173 THR B O 1
ATOM 2987 N N . THR B 1 153 ? 16.446 73.252 0.572 1.00 28.30 174 THR B N 1
ATOM 2988 C CA . THR B 1 153 ? 17.347 72.125 0.635 1.00 27.35 174 THR B CA 1
ATOM 2989 C C . THR B 1 153 ? 18.725 72.579 0.179 1.00 27.78 174 THR B C 1
ATOM 2990 O O . THR B 1 153 ? 18.850 73.503 -0.633 1.00 27.64 174 THR B O 1
ATOM 2994 N N . THR B 1 154 ? 19.756 71.923 0.691 1.00 28.50 175 THR B N 1
ATOM 2995 C CA . THR B 1 154 ? 21.119 72.197 0.256 1.00 30.23 175 THR B CA 1
ATOM 2996 C C . THR B 1 154 ? 21.291 71.878 -1.237 1.00 31.61 175 THR B C 1
ATOM 2997 O O . THR B 1 154 ? 20.842 70.822 -1.722 1.00 29.77 175 THR B O 1
ATOM 3001 N N . TRP B 1 155 ? 21.926 72.808 -1.949 1.00 29.96 176 TRP B N 1
ATOM 3002 C CA . TRP B 1 155 ? 22.259 72.649 -3.361 1.00 30.00 176 TRP B CA 1
ATOM 3003 C C . TRP B 1 155 ? 23.741 72.792 -3.533 1.00 32.82 176 TRP B C 1
ATOM 3004 O O . TRP B 1 155 ? 24.315 73.850 -3.229 1.00 33.78 176 TRP B O 1
ATOM 3015 N N . ASP B 1 156 ? 24.376 71.722 -4.002 1.00 32.19 177 ASP B N 1
ATOM 3016 C CA . ASP B 1 156 ? 25.807 71.727 -4.280 1.00 33.80 177 ASP B CA 1
ATOM 3017 C C . ASP B 1 156 ? 26.052 72.316 -5.666 1.00 34.43 177 ASP B C 1
ATOM 3018 O O . ASP B 1 156 ? 26.341 71.595 -6.620 1.00 34.14 177 ASP B O 1
ATOM 3023 N N . PHE B 1 157 ? 25.914 73.641 -5.749 1.00 35.52 178 PHE B N 1
ATOM 3024 C CA . PHE B 1 157 ? 26.168 74.412 -6.968 1.00 35.65 178 PHE B CA 1
ATOM 3025 C C . PHE B 1 157 ? 27.530 74.117 -7.583 1.00 34.69 178 PHE B C 1
ATOM 3026 O O . PHE B 1 157 ? 28.545 74.052 -6.876 1.00 34.70 178 PHE B O 1
ATOM 3034 N N . VAL B 1 158 ? 27.546 73.928 -8.903 1.00 36.00 179 VAL B N 1
ATOM 3035 C CA . VAL B 1 158 ? 28.797 73.804 -9.664 1.00 35.55 179 VAL B CA 1
ATOM 3036 C C . VAL B 1 158 ? 28.700 74.707 -10.892 1.00 37.42 179 VAL B C 1
ATOM 3037 O O . VAL B 1 158 ? 27.730 74.637 -11.652 1.00 37.55 179 VAL B O 1
ATOM 3041 N N . LYS B 1 159 ? 29.693 75.578 -11.065 1.00 37.58 180 LYS B N 1
ATOM 3042 C CA . LYS B 1 159 ? 29.654 76.576 -12.138 1.00 37.14 180 LYS B CA 1
ATOM 3043 C C . LYS B 1 159 ? 29.702 75.947 -13.536 1.00 35.38 180 LYS B C 1
ATOM 3044 O O . LYS B 1 159 ? 30.381 74.947 -13.753 1.00 36.41 180 LYS B O 1
ATOM 3050 N N . GLY B 1 160 ? 28.937 76.531 -14.457 1.00 37.10 181 GLY B N 1
ATOM 3051 C CA . GLY B 1 160 ? 28.999 76.183 -15.878 1.00 38.78 181 GLY B CA 1
ATOM 3052 C C . GLY B 1 160 ? 28.433 74.825 -16.263 1.00 38.78 181 GLY B C 1
ATOM 3053 O O . GLY B 1 160 ? 28.543 74.415 -17.415 1.00 38.17 181 GLY B O 1
ATOM 3054 N N . GLU B 1 161 ? 27.828 74.128 -15.303 1.00 38.20 182 GLU B N 1
ATOM 3055 C CA . GLU B 1 161 ? 27.228 72.822 -15.569 1.00 37.03 182 GLU B CA 1
ATOM 3056 C C . GLU B 1 161 ? 25.743 73.000 -15.819 1.00 34.16 182 GLU B C 1
ATOM 3057 O O . GLU B 1 161 ? 25.058 73.675 -15.037 1.00 31.29 182 GLU B O 1
ATOM 3063 N N . ASN B 1 162 ? 25.242 72.413 -16.908 1.00 30.39 183 ASN B N 1
ATOM 3064 C CA . ASN B 1 162 ? 23.809 72.480 -17.194 1.00 30.03 183 ASN B CA 1
ATOM 3065 C C . ASN B 1 162 ? 23.017 71.847 -16.045 1.00 26.99 183 ASN B C 1
ATOM 3066 O O . ASN B 1 162 ? 23.349 70.754 -15.596 1.00 27.65 183 ASN B O 1
ATOM 3071 N N . ALA B 1 163 ? 21.997 72.561 -15.580 1.00 27.16 184 ALA B N 1
ATOM 3072 C CA . ALA B 1 163 ? 21.109 72.086 -14.513 1.00 26.55 184 ALA B CA 1
ATOM 3073 C C . ALA B 1 163 ? 19.704 71.901 -15.058 1.00 26.04 184 ALA B C 1
ATOM 3074 O O . ALA B 1 163 ? 19.171 72.791 -15.703 1.00 26.16 184 ALA B O 1
ATOM 3076 N N . GLU B 1 164 ? 19.096 70.755 -14.761 1.00 27.17 185 GLU B N 1
ATOM 3077 C CA . GLU B 1 164 ? 17.731 70.477 -15.218 1.00 26.75 185 GLU B CA 1
ATOM 3078 C C . GLU B 1 164 ? 16.762 70.497 -14.057 1.00 24.37 185 GLU B C 1
ATOM 3079 O O . GLU B 1 164 ? 16.902 69.728 -13.112 1.00 24.91 185 GLU B O 1
ATOM 3085 N N . VAL B 1 165 ? 15.779 71.376 -14.139 1.00 24.05 186 VAL B N 1
ATOM 3086 C CA . VAL B 1 165 ? 14.838 71.563 -13.054 1.00 23.22 186 VAL B CA 1
ATOM 3087 C C . VAL B 1 165 ? 13.470 71.013 -13.401 1.00 23.17 186 VAL B C 1
ATOM 3088 O O . VAL B 1 165 ? 13.018 71.146 -14.529 1.00 23.30 186 VAL B O 1
ATOM 3092 N N . LEU B 1 166 ? 12.810 70.409 -12.414 1.00 23.07 187 LEU B N 1
ATOM 3093 C CA . LEU B 1 166 ? 11.400 70.075 -12.533 1.00 22.21 187 LEU B CA 1
ATOM 3094 C C . LEU B 1 166 ? 10.663 70.629 -11.326 1.00 21.97 187 LEU B C 1
ATOM 3095 O O . LEU B 1 166 ? 11.036 70.344 -10.179 1.00 23.50 187 LEU B O 1
ATOM 3100 N N . ILE B 1 167 ? 9.618 71.407 -11.581 1.00 22.44 188 ILE B N 1
ATOM 3101 C CA . ILE B 1 167 ? 8.768 71.908 -10.510 1.00 22.70 188 ILE B CA 1
ATOM 3102 C C . ILE B 1 167 ? 7.347 71.464 -10.763 1.00 23.24 188 ILE B C 1
ATOM 3103 O O . ILE B 1 167 ? 6.843 71.631 -11.866 1.00 23.65 188 ILE B O 1
ATOM 3108 N N . THR B 1 168 ? 6.701 70.911 -9.740 1.00 23.51 189 THR B N 1
ATOM 3109 C CA . THR B 1 168 ? 5.334 70.436 -9.878 1.00 23.35 189 THR B CA 1
ATOM 3110 C C . THR B 1 168 ? 4.456 70.955 -8.750 1.00 24.09 189 THR B C 1
ATOM 3111 O O . THR B 1 168 ? 4.903 71.108 -7.607 1.00 24.10 189 THR B O 1
ATOM 3115 N N . TYR B 1 169 ? 3.213 71.259 -9.090 1.00 23.47 190 TYR B N 1
ATOM 3116 C CA . TYR B 1 169 ? 2.233 71.638 -8.099 1.00 25.89 190 TYR B CA 1
ATOM 3117 C C . TYR B 1 169 ? 0.973 70.814 -8.265 1.00 26.32 190 TYR B C 1
ATOM 3118 O O . TYR B 1 169 ? 0.368 70.794 -9.337 1.00 26.19 190 TYR B O 1
ATOM 3127 N N . ASP B 1 170 ? 0.588 70.132 -7.193 1.00 26.74 191 ASP B N 1
ATOM 3128 C CA . ASP B 1 170 ? -0.584 69.276 -7.193 1.00 28.52 191 ASP B CA 1
ATOM 3129 C C . ASP B 1 170 ? -1.649 69.949 -6.343 1.00 29.83 191 ASP B C 1
ATOM 3130 O O . ASP B 1 170 ? -1.490 70.065 -5.129 1.00 29.55 191 ASP B O 1
ATOM 3135 N N . SER B 1 171 ? -2.735 70.399 -6.974 1.00 31.37 192 SER B N 1
ATOM 3136 C CA . SER B 1 171 ? -3.761 71.151 -6.242 1.00 33.24 192 SER B CA 1
ATOM 3137 C C . SER B 1 171 ? -4.598 70.288 -5.294 1.00 34.02 192 SER B C 1
ATOM 3138 O O . SER B 1 171 ? -5.249 70.822 -4.390 1.00 35.83 192 SER B O 1
ATOM 3141 N N . SER B 1 172 ? -4.582 68.969 -5.487 1.00 33.26 193 SER B N 1
ATOM 3142 C CA . SER B 1 172 ? -5.340 68.077 -4.608 1.00 33.81 193 SER B CA 1
ATOM 3143 C C . SER B 1 172 ? -4.636 67.874 -3.258 1.00 33.71 193 SER B C 1
ATOM 3144 O O . SER B 1 172 ? -5.289 67.639 -2.255 1.00 34.05 193 SER B O 1
ATOM 3147 N N . THR B 1 173 ? -3.312 67.998 -3.241 1.00 33.06 194 THR B N 1
ATOM 3148 C CA . THR B 1 173 ? -2.543 67.890 -1.999 1.00 31.28 194 THR B CA 1
ATOM 3149 C C . THR B 1 173 ? -1.928 69.214 -1.549 1.00 32.00 194 THR B C 1
ATOM 3150 O O . THR B 1 173 ? -1.394 69.297 -0.436 1.00 34.25 194 THR B O 1
ATOM 3154 N N . LYS B 1 174 ? -2.006 70.237 -2.409 1.00 30.49 195 LYS B N 1
ATOM 3155 C CA . LYS B 1 174 ? -1.338 71.541 -2.231 1.00 31.40 195 LYS B CA 1
ATOM 3156 C C . LYS B 1 174 ? 0.192 71.464 -2.213 1.00 29.33 195 LYS B C 1
ATOM 3157 O O . LYS B 1 174 ? 0.851 72.410 -1.792 1.00 30.05 195 LYS B O 1
ATOM 3163 N N . LEU B 1 175 ? 0.758 70.351 -2.677 1.00 28.97 196 LEU B N 1
ATOM 3164 C CA . LEU B 1 175 ? 2.196 70.149 -2.559 1.00 27.46 196 LEU B CA 1
ATOM 3165 C C . LEU B 1 175 ? 2.980 70.722 -3.734 1.00 27.58 196 LEU B C 1
ATOM 3166 O O . LEU B 1 175 ? 2.754 70.350 -4.890 1.00 27.58 196 LEU B O 1
ATOM 3171 N N . LEU B 1 176 ? 3.907 71.620 -3.418 1.00 26.16 197 LEU B N 1
ATOM 3172 C CA . LEU B 1 176 ? 4.845 72.133 -4.390 1.00 26.69 197 LEU B CA 1
ATOM 3173 C C . LEU B 1 176 ? 6.158 71.392 -4.206 1.00 25.63 197 LEU B C 1
ATOM 3174 O O . LEU B 1 176 ? 6.729 71.397 -3.112 1.00 25.96 197 LEU B O 1
ATOM 3179 N N . VAL B 1 177 ? 6.620 70.756 -5.283 1.00 24.60 198 VAL B N 1
ATOM 3180 C CA . VAL B 1 177 ? 7.881 70.015 -5.289 1.00 22.53 198 VAL B CA 1
ATOM 3181 C C . VAL B 1 177 ? 8.853 70.550 -6.330 1.00 22.61 198 VAL B C 1
ATOM 3182 O O . VAL B 1 177 ? 8.488 70.759 -7.497 1.00 22.47 198 VAL B O 1
ATOM 3186 N N . ALA B 1 178 ? 10.101 70.765 -5.913 1.00 21.54 199 ALA B N 1
ATOM 3187 C CA . ALA B 1 178 ? 11.110 71.293 -6.803 1.00 23.15 199 ALA B CA 1
ATOM 3188 C C . ALA B 1 178 ? 12.356 70.420 -6.741 1.00 23.32 199 ALA B C 1
ATOM 3189 O O . ALA B 1 178 ? 12.878 70.121 -5.657 1.00 22.61 199 ALA B O 1
ATOM 3191 N N . SER B 1 179 ? 12.824 70.001 -7.912 1.00 24.12 200 SER B N 1
ATOM 3192 C CA . SER B 1 179 ? 14.018 69.180 -8.001 1.00 22.85 200 SER B CA 1
ATOM 3193 C C . SER B 1 179 ? 14.973 69.692 -9.060 1.00 23.13 200 SER B C 1
ATOM 3194 O O . SER B 1 179 ? 14.562 70.295 -10.055 1.00 23.61 200 SER B O 1
ATOM 3197 N N . LEU B 1 180 ? 16.254 69.455 -8.830 1.00 22.31 201 LEU B N 1
ATOM 3198 C CA . LEU B 1 180 ? 17.302 69.856 -9.758 1.00 23.93 201 LEU B CA 1
ATOM 3199 C C . LEU B 1 180 ? 18.267 68.703 -9.914 1.00 23.55 201 LEU B C 1
ATOM 3200 O O . LEU B 1 180 ? 18.656 68.075 -8.920 1.00 23.96 201 LEU B O 1
ATOM 3205 N N . VAL B 1 181 ? 18.657 68.417 -11.158 1.00 22.85 202 VAL B N 1
ATOM 3206 C CA . VAL B 1 181 ? 19.707 67.441 -11.422 1.00 23.79 202 VAL B CA 1
ATOM 3207 C C . VAL B 1 181 ? 20.803 68.070 -12.290 1.00 23.65 202 VAL B C 1
ATOM 3208 O O . VAL B 1 181 ? 20.528 68.932 -13.111 1.00 23.68 202 VAL B O 1
ATOM 3212 N N . TYR B 1 182 ? 22.039 67.652 -12.051 1.00 25.26 203 TYR B N 1
ATOM 3213 C CA . TYR B 1 182 ? 23.178 67.962 -12.923 1.00 26.31 203 TYR B CA 1
ATOM 3214 C C . TYR B 1 182 ? 23.536 66.674 -13.652 1.00 25.65 203 TYR B C 1
ATOM 3215 O O . TYR B 1 182 ? 24.233 65.838 -13.098 1.00 26.67 203 TYR B O 1
ATOM 3224 N N . PRO B 1 183 ? 23.053 66.499 -14.894 1.00 26.56 204 PRO B N 1
ATOM 3225 C CA . PRO B 1 183 ? 23.281 65.200 -15.535 1.00 28.12 204 PRO B CA 1
ATOM 3226 C C . PRO B 1 183 ? 24.759 64.823 -15.703 1.00 27.74 204 PRO B C 1
ATOM 3227 O O . PRO B 1 183 ? 25.104 63.654 -15.632 1.00 26.35 204 PRO B O 1
ATOM 3231 N N . SER B 1 184 ? 25.630 65.801 -15.899 1.00 29.64 205 SER B N 1
ATOM 3232 C CA . SER B 1 184 ? 27.049 65.479 -16.077 1.00 31.40 205 SER B CA 1
ATOM 3233 C C . SER B 1 184 ? 27.696 65.008 -14.767 1.00 31.83 205 SER B C 1
ATOM 3234 O O . SER B 1 184 ? 28.640 64.223 -14.776 1.00 32.54 205 SER B O 1
ATOM 3237 N N . LEU B 1 185 ? 27.160 65.474 -13.646 1.00 30.89 206 LEU B N 1
ATOM 3238 C CA . LEU B 1 185 ? 27.734 65.183 -12.331 1.00 31.37 206 LEU B CA 1
ATOM 3239 C C . LEU B 1 185 ? 26.988 64.047 -11.625 1.00 30.95 206 LEU B C 1
ATOM 3240 O O . LEU B 1 185 ? 27.478 63.498 -10.635 1.00 28.88 206 LEU B O 1
ATOM 3245 N N . LYS B 1 186 ? 25.800 63.714 -12.142 1.00 29.56 207 LYS B N 1
ATOM 3246 C CA . LYS B 1 186 ? 24.940 62.661 -11.587 1.00 28.91 207 LYS B CA 1
ATOM 3247 C C . LYS B 1 186 ? 24.398 63.011 -10.188 1.00 27.63 207 LYS B C 1
ATOM 3248 O O . LYS B 1 186 ? 24.008 62.130 -9.407 1.00 27.31 207 LYS B O 1
ATOM 3254 N N . THR B 1 187 ? 24.363 64.304 -9.883 1.00 26.25 208 THR B N 1
ATOM 3255 C CA . THR B 1 187 ? 23.866 64.759 -8.579 1.00 26.95 208 THR B CA 1
ATOM 3256 C C . THR B 1 187 ? 22.435 65.264 -8.680 1.00 26.38 208 THR B C 1
ATOM 3257 O O . THR B 1 187 ? 22.002 65.750 -9.729 1.00 27.23 208 THR B O 1
ATOM 3261 N N . SER B 1 188 ? 21.699 65.140 -7.577 1.00 24.58 209 SER B N 1
ATOM 3262 C CA . SER B 1 188 ? 20.293 65.493 -7.569 1.00 24.17 209 SER B CA 1
ATOM 3263 C C . SER B 1 188 ? 19.864 66.043 -6.211 1.00 22.85 209 SER B C 1
ATOM 3264 O O . SER B 1 188 ? 20.441 65.685 -5.171 1.00 22.72 209 SER B O 1
ATOM 3267 N N . PHE B 1 189 ? 18.852 66.905 -6.242 1.00 23.17 210 PHE B N 1
ATOM 3268 C CA . PHE B 1 189 ? 18.384 67.634 -5.068 1.00 23.11 210 PHE B CA 1
ATOM 3269 C C . PHE B 1 189 ? 16.884 67.821 -5.147 1.00 21.98 210 PHE B C 1
ATOM 3270 O O . PHE B 1 189 ? 16.330 67.998 -6.227 1.00 22.55 210 PHE B O 1
ATOM 3278 N N . ILE B 1 190 ? 16.224 67.794 -4.000 1.00 21.36 211 ILE B N 1
ATOM 3279 C CA . ILE B 1 190 ? 14.763 67.923 -3.993 1.00 22.15 211 ILE B CA 1
ATOM 3280 C C . ILE B 1 190 ? 14.277 68.656 -2.736 1.00 22.51 211 ILE B C 1
ATOM 3281 O O . ILE B 1 190 ? 14.849 68.482 -1.645 1.00 24.10 211 ILE B O 1
ATOM 3286 N N . VAL B 1 191 ? 13.251 69.487 -2.907 1.00 23.36 212 VAL B N 1
ATOM 3287 C CA . VAL B 1 191 ? 12.593 70.173 -1.791 1.00 23.77 212 VAL B CA 1
ATOM 3288 C C . VAL B 1 191 ? 11.082 70.166 -2.011 1.00 23.90 212 VAL B C 1
ATOM 3289 O O . VAL B 1 191 ? 10.620 70.286 -3.140 1.00 24.61 212 VAL B O 1
ATOM 3293 N N . SER B 1 192 ? 10.310 70.019 -0.941 1.00 23.75 213 SER B N 1
ATOM 3294 C CA . SER B 1 192 ? 8.856 69.968 -1.042 1.00 24.38 213 SER B CA 1
ATOM 3295 C C . SER B 1 192 ? 8.203 70.637 0.151 1.00 26.54 213 SER B C 1
ATOM 3296 O O . SER B 1 192 ? 8.717 70.558 1.268 1.00 26.81 213 SER B O 1
ATOM 3299 N N . ASP B 1 193 ? 7.066 71.283 -0.097 1.00 27.80 214 ASP B N 1
ATOM 3300 C CA . ASP B 1 193 ? 6.262 71.899 0.950 1.00 28.84 214 ASP B CA 1
ATOM 3301 C C . ASP B 1 193 ? 4.888 72.248 0.384 1.00 30.01 214 ASP B C 1
ATOM 3302 O O . ASP B 1 193 ? 4.720 72.355 -0.832 1.00 28.39 214 ASP B O 1
ATOM 3307 N N . THR B 1 194 ? 3.896 72.405 1.256 1.00 30.87 215 THR B N 1
ATOM 3308 C CA . THR B 1 194 ? 2.566 72.814 0.802 1.00 31.22 215 THR B CA 1
ATOM 3309 C C . THR B 1 194 ? 2.500 74.336 0.635 1.00 32.36 215 THR B C 1
ATOM 3310 O O . THR B 1 194 ? 3.108 75.079 1.400 1.00 32.39 215 THR B O 1
ATOM 3314 N N . VAL B 1 195 ? 1.801 74.784 -0.405 1.00 32.87 216 VAL B N 1
ATOM 3315 C CA . VAL B 1 195 ? 1.547 76.199 -0.640 1.00 34.14 216 VAL B CA 1
ATOM 3316 C C . VAL B 1 195 ? 0.067 76.344 -0.950 1.00 36.70 216 VAL B C 1
ATOM 3317 O O . VAL B 1 195 ? -0.488 75.594 -1.765 1.00 35.87 216 VAL B O 1
ATOM 3321 N N . ASP B 1 196 ? -0.578 77.292 -0.279 1.00 38.36 217 ASP B N 1
ATOM 3322 C CA . ASP B 1 196 ? -1.978 77.567 -0.535 1.00 40.20 217 ASP B CA 1
ATOM 3323 C C . ASP B 1 196 ? -2.065 78.696 -1.566 1.00 42.11 217 ASP B C 1
ATOM 3324 O O . ASP B 1 196 ? -2.013 79.876 -1.206 1.00 41.50 217 ASP B O 1
ATOM 3329 N N . LEU B 1 197 ? -2.181 78.331 -2.846 1.00 41.69 218 LEU B N 1
ATOM 3330 C CA . LEU B 1 197 ? -2.158 79.315 -3.939 1.00 42.50 218 LEU B CA 1
ATOM 3331 C C . LEU B 1 197 ? -3.342 80.291 -3.889 1.00 43.11 218 LEU B C 1
ATOM 3332 O O . LEU B 1 197 ? -3.193 81.476 -4.196 1.00 44.60 218 LEU B O 1
ATOM 3337 N N . LYS B 1 198 ? -4.500 79.768 -3.496 1.00 43.75 219 LYS B N 1
ATOM 3338 C CA . LYS B 1 198 ? -5.744 80.519 -3.329 1.00 45.22 219 LYS B CA 1
ATOM 3339 C C . LYS B 1 198 ? -5.556 81.787 -2.487 1.00 47.27 219 LYS B C 1
ATOM 3340 O O . LYS B 1 198 ? -6.090 82.844 -2.822 1.00 48.15 219 LYS B O 1
ATOM 3346 N N . SER B 1 199 ? -4.779 81.680 -1.411 1.00 44.94 220 SER B N 1
ATOM 3347 C CA . SER B 1 199 ? -4.602 82.788 -0.474 1.00 44.57 220 SER B CA 1
ATOM 3348 C C . SER B 1 199 ? -3.399 83.689 -0.769 1.00 44.00 220 SER B C 1
ATOM 3349 O O . SER B 1 199 ? -3.196 84.683 -0.080 1.00 46.19 220 SER B O 1
ATOM 3352 N N . VAL B 1 200 ? -2.605 83.348 -1.779 1.00 40.50 221 VAL B N 1
ATOM 3353 C CA . VAL B 1 200 ? -1.386 84.105 -2.086 1.00 41.65 221 VAL B CA 1
ATOM 3354 C C . VAL B 1 200 ? -1.437 84.827 -3.439 1.00 42.08 221 VAL B C 1
ATOM 3355 O O . VAL B 1 200 ? -1.085 86.007 -3.538 1.00 42.71 221 VAL B O 1
ATOM 3359 N N . LEU B 1 201 ? -1.864 84.106 -4.473 1.00 41.28 222 LEU B N 1
ATOM 3360 C CA . LEU B 1 201 ? -1.828 84.617 -5.838 1.00 39.64 222 LEU B CA 1
ATOM 3361 C C . LEU B 1 201 ? -3.195 85.100 -6.287 1.00 38.15 222 LEU B C 1
ATOM 3362 O O . LEU B 1 201 ? -4.213 84.592 -5.809 1.00 39.08 222 LEU B O 1
ATOM 3367 N N . PRO B 1 202 ? -3.228 86.088 -7.211 1.00 37.54 223 PRO B N 1
ATOM 3368 C CA . PRO B 1 202 ? -4.493 86.435 -7.852 1.00 37.68 223 PRO B CA 1
ATOM 3369 C C . PRO B 1 202 ? -4.918 85.288 -8.761 1.00 39.79 223 PRO B C 1
ATOM 3370 O O . PRO B 1 202 ? -4.078 84.451 -9.107 1.00 41.46 223 PRO B O 1
ATOM 3374 N N . GLU B 1 203 ? -6.194 85.255 -9.138 1.00 38.90 224 GLU B N 1
ATOM 3375 C CA . GLU B 1 203 ? -6.738 84.208 -10.010 1.00 38.86 224 GLU B CA 1
ATOM 3376 C C . GLU B 1 203 ? -5.948 83.991 -11.298 1.00 38.37 224 GLU B C 1
ATOM 3377 O O . GLU B 1 203 ? -5.842 82.856 -11.769 1.00 37.48 224 GLU B O 1
ATOM 3383 N N . TRP B 1 204 ? -5.419 85.078 -11.864 1.00 37.13 225 TRP B N 1
ATOM 3384 C CA . TRP B 1 204 ? -4.591 85.016 -13.069 1.00 36.41 225 TRP B CA 1
ATOM 3385 C C . TRP B 1 204 ? -3.204 85.504 -12.815 1.00 37.30 225 TRP B C 1
ATOM 3386 O O . TRP B 1 204 ? -2.996 86.532 -12.146 1.00 38.90 225 TRP B O 1
ATOM 3397 N N . VAL B 1 205 ? -2.233 84.786 -13.371 1.00 34.65 226 VAL B N 1
ATOM 3398 C CA . VAL B 1 205 ? -0.825 85.070 -13.144 1.00 34.11 226 VAL B CA 1
ATOM 3399 C C . VAL B 1 205 ? -0.013 85.101 -14.428 1.00 34.33 226 VAL B C 1
ATOM 3400 O O . VAL B 1 205 ? -0.468 84.645 -15.470 1.00 38.15 226 VAL B O 1
ATOM 3404 N N . ILE B 1 206 ? 1.190 85.653 -14.345 1.00 35.42 227 ILE B N 1
ATOM 3405 C CA . ILE B 1 206 ? 2.185 85.459 -15.388 1.00 36.22 227 ILE B CA 1
ATOM 3406 C C . ILE B 1 206 ? 3.248 84.524 -14.838 1.00 35.23 227 ILE B C 1
ATOM 3407 O O . ILE B 1 206 ? 3.563 84.568 -13.642 1.00 36.38 227 ILE B O 1
ATOM 3412 N N . VAL B 1 207 ? 3.757 83.648 -15.700 1.00 31.98 228 VAL B N 1
ATOM 3413 C CA . VAL B 1 207 ? 4.775 82.680 -15.308 1.00 30.15 228 VAL B CA 1
ATOM 3414 C C . VAL B 1 207 ? 6.090 82.968 -16.016 1.00 29.70 228 VAL B C 1
ATOM 3415 O O . VAL B 1 207 ? 6.105 83.416 -17.169 1.00 29.93 228 VAL B O 1
ATOM 3419 N N . GLY B 1 208 ? 7.196 82.728 -15.325 1.00 28.38 229 GLY B N 1
ATOM 3420 C CA . GLY B 1 208 ? 8.494 82.952 -15.919 1.00 29.88 229 GLY B CA 1
ATOM 3421 C C . GLY B 1 208 ? 9.627 82.983 -14.922 1.00 32.66 229 GLY B C 1
ATOM 3422 O O . GLY B 1 208 ? 9.598 82.277 -13.911 1.00 31.60 229 GLY B O 1
ATOM 3423 N N . PHE B 1 209 ? 10.627 83.813 -15.213 1.00 32.94 230 PHE B N 1
ATOM 3424 C CA . PHE B 1 209 ? 11.879 83.796 -14.477 1.00 32.78 230 PHE B CA 1
ATOM 3425 C C . PHE B 1 209 ? 12.294 85.178 -14.000 1.00 34.99 230 PHE B C 1
ATOM 3426 O O . PHE B 1 209 ? 11.840 86.202 -14.531 1.00 35.17 230 PHE B O 1
ATOM 3434 N N . THR B 1 210 ? 13.156 85.179 -12.990 1.00 34.87 231 THR B N 1
ATOM 3435 C CA . THR B 1 210 ? 13.829 86.383 -12.510 1.00 35.78 231 THR B CA 1
ATOM 3436 C C . THR B 1 210 ? 15.258 85.998 -12.164 1.00 35.71 231 THR B C 1
ATOM 3437 O O . THR B 1 210 ? 15.522 84.850 -11.794 1.00 36.46 231 THR B O 1
ATOM 3441 N N . ALA B 1 211 ? 16.191 86.932 -12.315 1.00 34.30 232 ALA B N 1
ATOM 3442 C CA . ALA B 1 211 ? 17.584 86.672 -11.962 1.00 34.75 232 ALA B CA 1
ATOM 3443 C C . ALA B 1 211 ? 18.324 87.963 -11.661 1.00 37.90 232 ALA B C 1
ATOM 3444 O O . ALA B 1 211 ? 17.957 89.027 -12.156 1.00 39.68 232 ALA B O 1
ATOM 3446 N N . THR B 1 212 ? 19.372 87.844 -10.855 1.00 39.08 233 THR B N 1
ATOM 3447 C CA . THR B 1 212 ? 20.198 88.987 -10.484 1.00 41.99 233 THR B CA 1
ATOM 3448 C C . THR B 1 212 ? 21.655 88.577 -10.399 1.00 43.27 233 THR B C 1
ATOM 3449 O O . THR B 1 212 ? 21.967 87.407 -10.159 1.00 43.07 233 THR B O 1
ATOM 3453 N N . THR B 1 213 ? 22.545 89.548 -10.603 1.00 43.48 234 THR B N 1
ATOM 3454 C CA . THR B 1 213 ? 23.961 89.376 -10.304 1.00 44.20 234 THR B CA 1
ATOM 3455 C C . THR B 1 213 ? 24.299 90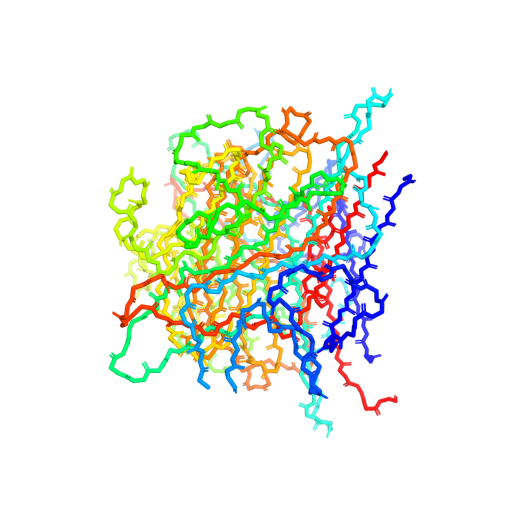.152 -9.022 1.00 44.67 234 THR B C 1
ATOM 3456 O O . THR B 1 213 ? 23.547 91.047 -8.606 1.00 44.55 234 THR B O 1
ATOM 3460 N N . GLY B 1 214 ? 25.416 89.796 -8.395 1.00 45.19 235 GLY B N 1
ATOM 3461 C CA . GLY B 1 214 ? 25.847 90.454 -7.159 1.00 48.17 235 GLY B CA 1
ATOM 3462 C C . GLY B 1 214 ? 26.182 91.916 -7.394 1.00 49.93 235 GLY B C 1
ATOM 3463 O O . GLY B 1 214 ? 26.681 92.281 -8.465 1.00 49.62 235 GLY B O 1
ATOM 3464 N N . ILE B 1 215 ? 25.889 92.751 -6.399 1.00 51.40 236 ILE B N 1
ATOM 3465 C CA . ILE B 1 215 ? 26.176 94.189 -6.480 1.00 51.31 236 ILE B CA 1
ATOM 3466 C C . ILE B 1 215 ? 27.596 94.539 -6.018 1.00 52.91 236 ILE B C 1
ATOM 3467 O O . ILE B 1 215 ? 27.971 95.712 -6.015 1.00 52.40 236 ILE B O 1
ATOM 3472 N N . THR B 1 216 ? 28.379 93.520 -5.652 1.00 54.64 237 THR B N 1
ATOM 3473 C CA . THR B 1 216 ? 29.720 93.698 -5.074 1.00 55.93 237 THR B CA 1
ATOM 3474 C C . THR B 1 216 ? 30.762 92.897 -5.849 1.00 56.87 237 THR B C 1
ATOM 3475 O O . THR B 1 216 ? 30.569 91.707 -6.096 1.00 57.99 237 THR B O 1
ATOM 3479 N N . LYS B 1 217 ? 31.864 93.553 -6.214 1.00 57.30 238 LYS B N 1
ATOM 3480 C CA . LYS B 1 217 ? 32.939 92.941 -7.009 1.00 57.26 238 LYS B CA 1
ATOM 3481 C C . LYS B 1 217 ? 33.410 91.614 -6.446 1.00 56.26 238 LYS B C 1
ATOM 3482 O O . LYS B 1 217 ? 33.697 91.503 -5.255 1.00 56.18 238 LYS B O 1
ATOM 3488 N N . GLY B 1 218 ? 33.494 90.616 -7.323 1.00 55.16 239 GLY B N 1
ATOM 3489 C CA . GLY B 1 218 ? 33.880 89.262 -6.937 1.00 53.68 239 GLY B CA 1
ATOM 3490 C C . GLY B 1 218 ? 32.692 88.324 -6.791 1.00 52.16 239 GLY B C 1
ATOM 3491 O O . GLY B 1 218 ? 32.870 87.122 -6.611 1.00 53.59 239 GLY B O 1
ATOM 3492 N N . ASN B 1 219 ? 31.483 88.884 -6.861 1.00 49.79 240 ASN B N 1
ATOM 3493 C CA . ASN B 1 219 ? 30.243 88.111 -6.771 1.00 48.74 240 ASN B CA 1
ATOM 3494 C C . ASN B 1 219 ? 29.380 88.313 -8.011 1.00 45.28 240 ASN B C 1
ATOM 3495 O O . ASN B 1 219 ? 28.539 89.212 -8.059 1.00 46.14 240 ASN B O 1
ATOM 3500 N N . VAL B 1 220 ? 29.595 87.471 -9.015 1.00 45.64 241 VAL B N 1
ATOM 3501 C CA . VAL B 1 220 ? 28.937 87.642 -10.308 1.00 45.67 241 VAL B CA 1
ATOM 3502 C C . VAL B 1 220 ? 28.721 86.293 -11.015 1.00 43.93 241 VAL B C 1
ATOM 3503 O O . VAL B 1 220 ? 29.424 85.319 -10.730 1.00 44.08 241 VAL B O 1
ATOM 3507 N N . GLU B 1 221 ? 27.748 86.253 -11.926 1.00 43.27 242 GLU B N 1
ATOM 3508 C CA . GLU B 1 221 ? 27.397 85.032 -12.663 1.00 42.14 242 GLU B CA 1
ATOM 3509 C C . GLU B 1 221 ? 26.509 85.320 -13.881 1.00 39.85 242 GLU B C 1
ATOM 3510 O O . GLU B 1 221 ? 25.796 86.321 -13.917 1.00 38.99 242 GLU B O 1
ATOM 3516 N N . THR B 1 222 ? 26.557 84.427 -14.870 1.00 41.02 243 THR B N 1
ATOM 3517 C CA . THR B 1 222 ? 25.542 84.393 -15.925 1.00 40.11 243 THR B CA 1
ATOM 3518 C C . THR B 1 222 ? 24.307 83.649 -15.402 1.00 39.96 243 THR B C 1
ATOM 3519 O O . THR B 1 222 ? 24.425 82.784 -14.526 1.00 38.93 243 THR B O 1
ATOM 3523 N N . ASN B 1 223 ? 23.133 84.013 -15.919 1.00 38.02 244 ASN B N 1
ATOM 3524 C CA . ASN B 1 223 ? 21.866 83.361 -15.572 1.00 37.83 244 ASN B CA 1
ATOM 3525 C C . ASN B 1 223 ? 21.078 83.043 -16.837 1.00 34.84 244 ASN B C 1
ATOM 3526 O O . ASN B 1 223 ? 20.106 83.727 -17.164 1.00 36.56 244 ASN B O 1
ATOM 3531 N N . ASP B 1 224 ? 21.513 82.005 -17.539 1.00 36.08 245 ASP B N 1
ATOM 3532 C CA . ASP B 1 224 ? 20.966 81.646 -18.848 1.00 35.00 245 ASP B CA 1
ATOM 3533 C C . ASP B 1 224 ? 19.974 80.483 -18.765 1.00 35.18 245 ASP B C 1
ATOM 3534 O O . ASP B 1 224 ? 20.292 79.430 -18.214 1.00 33.65 245 ASP B O 1
ATOM 3539 N N . ILE B 1 225 ? 18.777 80.692 -19.308 1.00 33.54 246 ILE B N 1
ATOM 3540 C CA . ILE B 1 225 ? 17.787 79.625 -19.463 1.00 34.11 246 ILE B CA 1
ATOM 3541 C C . ILE B 1 225 ? 17.898 79.079 -20.889 1.00 34.08 246 ILE B C 1
ATOM 3542 O O . ILE B 1 225 ? 17.737 79.838 -21.855 1.00 34.13 246 ILE B O 1
ATOM 3547 N N . LEU B 1 226 ? 18.182 77.778 -21.006 1.00 31.75 247 LEU B N 1
ATOM 3548 C CA . LEU B 1 226 ? 18.450 77.109 -22.294 1.00 32.02 247 LEU B CA 1
ATOM 3549 C C . LEU B 1 226 ? 17.206 76.431 -22.892 1.00 31.87 247 LEU B C 1
ATOM 3550 O O . LEU B 1 226 ? 17.092 76.314 -24.108 1.00 31.36 247 LEU B O 1
ATOM 3555 N N . SER B 1 227 ? 16.288 75.975 -22.041 1.00 29.70 248 SER B N 1
ATOM 3556 C CA . SER B 1 227 ? 15.004 75.422 -22.515 1.00 29.98 248 SER B CA 1
ATOM 3557 C C . SER B 1 227 ? 13.954 75.525 -21.420 1.00 28.42 248 SER B C 1
ATOM 3558 O O . SER B 1 227 ? 14.304 75.603 -20.239 1.00 28.94 248 SER B O 1
ATOM 3561 N N . TRP B 1 228 ? 12.683 75.544 -21.806 1.00 26.99 249 TRP B N 1
ATOM 3562 C CA . TRP B 1 228 ? 11.591 75.709 -20.859 1.00 27.81 249 TRP B CA 1
ATOM 3563 C C . TRP B 1 228 ? 10.314 75.075 -21.349 1.00 28.23 249 TRP B C 1
ATOM 3564 O O . TRP B 1 228 ? 9.873 75.321 -22.474 1.00 27.44 249 TRP B O 1
ATOM 3575 N N . SER B 1 229 ? 9.714 74.247 -20.495 1.00 27.60 250 SER B N 1
ATOM 3576 C CA . SER B 1 229 ? 8.393 73.692 -20.750 1.00 26.66 250 SER B CA 1
ATOM 3577 C C . SER B 1 229 ? 7.476 73.986 -19.568 1.00 26.05 250 SER B C 1
ATOM 3578 O O . SER B 1 229 ? 7.913 73.966 -18.419 1.00 25.59 250 SER B O 1
ATOM 3581 N N . PHE B 1 230 ? 6.210 74.243 -19.862 1.00 24.27 251 PHE B N 1
ATOM 3582 C CA . PHE B 1 230 ? 5.211 74.549 -18.847 1.00 24.79 251 PHE B CA 1
ATOM 3583 C C . PHE B 1 230 ? 3.910 73.875 -19.236 1.00 24.98 251 PHE B C 1
ATOM 3584 O O . PHE B 1 230 ? 3.615 73.735 -20.422 1.00 27.08 251 PHE B O 1
ATOM 3592 N N . ALA B 1 231 ? 3.140 73.447 -18.235 1.00 24.00 252 ALA B N 1
ATOM 3593 C CA . ALA B 1 231 ? 1.821 72.865 -18.452 1.00 24.53 252 ALA B CA 1
ATOM 3594 C C . ALA B 1 231 ? 0.973 73.135 -17.224 1.00 25.13 252 ALA B C 1
ATOM 3595 O O . ALA B 1 231 ? 1.481 73.074 -16.106 1.00 26.54 252 ALA B O 1
ATOM 3597 N N . SER B 1 232 ? -0.302 73.450 -17.427 1.00 24.63 253 SER B N 1
ATOM 3598 C CA . SER B 1 232 ? -1.224 73.648 -16.322 1.00 26.44 253 SER B CA 1
ATOM 3599 C C . SER B 1 232 ? -2.625 73.212 -16.716 1.00 27.18 253 SER B C 1
ATOM 3600 O O . SER B 1 232 ? -2.997 73.225 -17.897 1.00 27.25 253 SER B O 1
ATOM 3603 N N . LYS B 1 233 ? -3.400 72.824 -15.713 1.00 27.05 254 LYS B N 1
ATOM 3604 C CA . LYS B 1 233 ? -4.720 72.254 -15.926 1.00 30.36 254 LYS B CA 1
ATOM 3605 C C . LYS B 1 233 ? -5.635 72.766 -14.823 1.00 30.15 254 LYS B C 1
ATOM 3606 O O . LYS B 1 233 ? -5.278 72.711 -13.642 1.00 30.02 254 LYS B O 1
ATOM 3612 N N . LEU B 1 234 ? -6.806 73.265 -15.205 1.00 30.71 255 LEU B N 1
ATOM 3613 C CA . LEU B 1 234 ? -7.772 73.767 -14.230 1.00 32.40 255 LEU B CA 1
ATOM 3614 C C . LEU B 1 234 ? -9.140 73.161 -14.511 1.00 33.94 255 LEU B C 1
ATOM 3615 O O . LEU B 1 234 ? -9.656 73.271 -15.623 1.00 33.84 255 LEU B O 1
ATOM 3620 N N . SER B 1 235 ? -9.729 72.499 -13.520 1.00 35.70 256 SER B N 1
ATOM 3621 C CA . SER B 1 235 ? -11.043 71.887 -13.724 1.00 38.41 256 SER B CA 1
ATOM 3622 C C . SER B 1 235 ? -12.175 72.898 -13.511 1.00 39.66 256 SER B C 1
ATOM 3623 O O . SER B 1 235 ? -11.926 74.105 -13.395 1.00 41.01 256 SER B O 1
ATOM 3626 N N . LEU B 1 243 ? -1.754 66.569 -12.661 1.00 40.12 264 LEU B N 1
ATOM 3627 C CA . LEU B 1 243 ? -1.082 66.379 -13.954 1.00 40.15 264 LEU B CA 1
ATOM 3628 C C . LEU B 1 243 ? -0.451 64.995 -14.096 1.00 38.69 264 LEU B C 1
ATOM 3629 O O . LEU B 1 243 ? -0.083 64.365 -13.096 1.00 40.01 264 LEU B O 1
ATOM 3634 N N . ASN B 1 244 ? -0.339 64.530 -15.343 1.00 36.09 265 ASN B N 1
ATOM 3635 C CA . ASN B 1 244 ? 0.373 63.293 -15.660 1.00 33.68 265 ASN B CA 1
ATOM 3636 C C . ASN B 1 244 ? 1.872 63.599 -15.763 1.00 33.57 265 ASN B C 1
ATOM 3637 O O . ASN B 1 244 ? 2.358 64.098 -16.780 1.00 33.42 265 ASN B O 1
ATOM 3642 N N . LEU B 1 245 ? 2.593 63.314 -14.686 1.00 33.25 266 LEU B N 1
ATOM 3643 C CA . LEU B 1 245 ? 4.015 63.645 -14.610 1.00 33.60 266 LEU B CA 1
ATOM 3644 C C . LEU B 1 245 ? 4.899 62.769 -15.500 1.00 33.05 266 LEU B C 1
ATOM 3645 O O . LEU B 1 245 ? 5.954 63.219 -15.951 1.00 32.54 266 LEU B O 1
ATOM 3650 N N . ALA B 1 246 ? 4.482 61.525 -15.745 1.00 31.87 267 ALA B N 1
ATOM 3651 C CA . ALA B 1 246 ? 5.186 60.674 -16.699 1.00 31.20 267 ALA B CA 1
ATOM 3652 C C . ALA B 1 246 ? 5.145 61.312 -18.089 1.00 31.59 267 ALA B C 1
ATOM 3653 O O . ALA B 1 246 ? 6.175 61.414 -18.756 1.00 31.92 267 ALA B O 1
ATOM 3655 N N . ASN B 1 247 ? 3.962 61.750 -18.527 1.00 31.87 268 ASN B N 1
ATOM 3656 C CA . ASN B 1 247 ? 3.843 62.502 -19.794 1.00 33.28 268 ASN B CA 1
ATOM 3657 C C . ASN B 1 247 ? 4.612 63.815 -19.848 1.00 34.25 268 ASN B C 1
ATOM 3658 O O . ASN B 1 247 ? 5.297 64.098 -20.845 1.00 32.41 268 ASN B O 1
ATOM 3663 N N . PHE B 1 248 ? 4.489 64.619 -18.792 1.00 32.50 269 PHE B N 1
ATOM 3664 C CA . PHE B 1 248 ? 5.161 65.900 -18.773 1.00 34.20 269 PHE B CA 1
ATOM 3665 C C . PHE B 1 248 ? 6.701 65.769 -18.844 1.00 35.38 269 PHE B C 1
ATOM 3666 O O . PHE B 1 248 ? 7.356 66.385 -19.696 1.00 33.69 269 PHE B O 1
ATOM 3674 N N . ALA B 1 249 ? 7.265 64.948 -17.960 1.00 36.01 270 ALA B N 1
ATOM 3675 C CA . ALA B 1 249 ? 8.720 64.789 -17.862 1.00 38.22 270 ALA B CA 1
ATOM 3676 C C . ALA B 1 249 ? 9.376 64.390 -19.187 1.00 40.18 270 ALA B C 1
ATOM 3677 O O . ALA B 1 249 ? 10.521 64.758 -19.448 1.00 42.93 270 ALA B O 1
ATOM 3679 N N . LEU B 1 250 ? 8.647 63.650 -20.021 1.00 40.37 271 LEU B N 1
ATOM 3680 C CA . LEU B 1 250 ? 9.205 63.117 -21.266 1.00 40.73 271 LEU B CA 1
ATOM 3681 C C . LEU B 1 250 ? 9.385 64.173 -22.367 1.00 42.00 271 LEU B C 1
ATOM 3682 O O . LEU B 1 250 ? 8.487 64.991 -22.616 1.00 44.47 271 LEU B O 1
#

InterPro domains:
  IPR000985 Legume lectin, alpha chain, conserved site [PS00308] (222-231)
  IPR001220 Legume lectin domain [PF00139] (25-257)
  IPR001220 Legume lectin domain [cd06899] (25-255)
  IPR013320 Concanavalin A-like lectin/glucanase domain superfamily [SSF49899] (23-257)
  IPR016363 Legume lectin [PIRSF002690] (4-258)
  IPR019825 Legume lectin, beta chain, Mn/Ca-binding site [PS00307] (142-148)
  IPR050258 Leguminous Lectin [PTHR32401] (4-256)

Radius of gyration: 23.27 Å; Cα contacts (8 Å, |Δi|>4): 1472; chains: 2; bounding box: 55×61×56 Å

Solvent-accessible surface area: 19576 Å² total; per-residue (Å²): 64,58,139,50,68,19,55,48,115,165,13,80,96,125,50,14,70,59,21,148,51,8,73,30,33,128,154,9,52,0,57,0,1,60,29,59,159,126,45,75,13,41,72,42,3,1,0,1,0,0,39,52,44,59,5,32,0,33,32,111,131,80,29,18,30,0,24,1,0,0,20,5,22,2,25,3,59,11,34,126,163,35,29,11,0,6,0,0,0,1,0,3,4,35,83,54,14,111,26,78,64,88,5,14,23,1,0,6,8,97,75,100,151,136,67,72,112,22,70,3,1,1,2,0,0,4,2,44,84,28,101,127,41,14,53,154,70,97,4,0,0,0,0,17,3,7,1,133,19,79,70,49,37,72,4,86,29,59,90,33,53,66,0,57,4,19,1,32,5,49,30,100,46,92,6,2,18,0,14,0,15,2,14,76,67,81,50,22,21,18,4,1,22,38,6,59,1,82,86,14,6,44,59,124,0,7,0,0,0,0,0,0,0,3,112,85,184,27,41,9,0,9,0,7,0,33,15,2,9,1,4,6,99,9,65,74,78,168,124,51,135,50,86,20,74,42,125,168,11,92,103,128,53,15,68,50,22,138,43,7,72,24,33,124,172,10,62,0,65,0,2,57,39,128,120,18,52,67,55,3,2,0,3,1,0,41,53,41,59,5,31,0,32,33,109,136,101,25,22,30,0,14,2,0,0,32,6,22,3,26,2,60,11,30,118,160,38,26,11,0,5,0,0,0,3,0,3,3,33,84,56,21,119,19,80,66,91,5,15,25,1,0,2,7,89,83,106,144,119,54,79,120,9,70,2,2,2,2,0,0,4,1,48,87,27,104,124,37,16,50,158,69,97,3,0,0,0,0,16,4,7,0,130,23,79,83,48,37,72,3,85,30,59,96,32,50,66,0,57,3,31,0,18,6,47,31,100,46,94,5,2,18,0,15,0,14,2,13,75,65,80,48,23,20,17,5,1,22,37,5,61,1,90,91,12,4,43,61,122,0,6,0,0,0,0,0,0,0,2,116,81,180,31,42,6,0,10,1,7,0,38,17,2,27,1,15,9,100,8,99,77,50,45,0,74,33,40,73

Organism: Phaseolus vulgaris (NCBI:txid3885)

Foldseek 3Di:
DDKDKDKWLFADCPQKDKAFAWDQDPRRWTWAWDADPVRHGDAFTKMWMFGNDKDFQADPVVRWGKKKKKKFKKAKAHDPQFFADFWKKKKWAAPVDHFEHFTNQQSQDPDADADLQSLIWIWIQTRDDDPVADDPAGWTATDARGSRGPDIDHDPDDHGFMKMKMWIADQVVQKIKIKIARVVVRDMDIDMDHDDSVSRHDRITIITMMGHFHNDPRYGIIIIIRMMMMMMDIDDPD/DDKDKDKDLFADCPQKDKAFAWDQDPRRWTFQFDDVPGDAQTKIWMFGNDKDFQADPVVRWGKKKKKKFKKAKADDPLFFADFWKKKKWAAPPDHFEDATLQLRQDPDADADLPSLIWIWIQGRDDDPPADDDAGWTATDARGSRGPKIDHDPDDHGFMKMKMWIADRVVQKIKIKIARVVVRDIDIIMDGDDSVSRHDRITIITMMGHFHNDPRHGIIIIISMMMMMMDICDDVVVVVD

Nearest PDB structures (foldseek):
  3wcs-assembly1_B-2  TM=1.004E+00  e=1.464E-49  Phaseolus vulgaris
  3wog-assembly1_B  TM=1.001E+00  e=5.063E-48  Phaseolus vulgaris
  5ava-assembly2_F  TM=9.920E-01  e=2.579E-44  Phaseolus vulgaris
  1lu1-assembly1_A  TM=9.895E-01  e=1.427E-35  Vigna cylindrica
  1g7y-assembly3_F  TM=9.773E-01  e=3.193E-35  Vigna cylindrica

CATH classification: 2.60.120.200

Secondary structure (DSSP, 8-state):
-EEEEEEESS--GGGEEEEET-EE-TTS-EE-S-B-TTS-B-TT-EEEEEESS-EE-B-TTT--B-EEEEEEEEE----TT-B--EEEEEEEEETT------GGGTTT-SSSS--TT---EEEEEE-S--TTT--SS-EEEEEESSSS-SEEEE----TT--EEEEEEEETTTTEEEEEEEETTTTEEEEEEEE--HHHHS-SEEEEEEEEEE-SSTTB----EEEEEEEEEEE----/-EEEEEEESS--GGGEEEEET-EE-TTS-EE-S-B--B-SS-EEEEEESS-EE-B-TTT--B-EEEEEEEEE----TT-B--EEEEEEEEETT------GGGTTT-SSSS--TTS--EEEEEE-S--TTTS-SS-EEEEEESSSS-SEEEE----TT--EEEEEEEETTTTEEEEEEEETTTTEEEEEEEE--GGGTS-SEEEEEEEEEE-SSTTB----EEEEEEEEEEE---HHHHH-

B-factor: mean 30.15, std 11.6, range [13.57, 70.03]